Protein AF-N4UZR3-F1 (afdb_monomer_lite)

Radius of gyration: 27.86 Å; chains: 1; bounding box: 67×72×95 Å

pLDDT: mean 76.7, std 19.5, range [21.36, 98.19]

Sequence (743 aa):
MNNQASSLSACIELWKLTASEALRKIRADEMSVQEYAESLLERIKARDEDVKAWAYLDEKRVIQEARLLDEIPKKNRGPLHGLPIAVKDVIYTKDTKMGTYYCIDMPTQFNSPLYDGHFPETDAASVRILRHAGALIFGKTTTTEFAAIHVGPKTRNPHDLLRTPGGSSSGSGAAVADFQVPMALGTQTGGSLIRPASFNGIHGFKPTWNSVSREGQKIYALMYDTLGWYGRCVGDLVLLADIFGLQDDKDEEHAFQGIVGARFAICKTSIWPMAGPGTQDALARAADLLRSHGAEVHELELPSAFDDVPEWYRIGLHTEGRTSFLPEYRVGKDQIGQVLIEHVENSDNFTRKTQLMASDSLAAMRPVFDCIASQYAAIITPSVPDEAPVGLESTGSHVFCAMWSAKQGLHVPVLNVPGFRGDHGMPIGLSLVAPRYRDRHLLEVGKTVGQIFEAEGGWETKIELGKTTTTEFAAIHVGPKTRNPHDLLRTPGGSSSGSGAAVADFQVPMALGTQTGGSLIRPASFNGIHGFKPTWNSVSREGQKIYALMYDTLGWYGRCVGDLVLLADIFGLQDDKDEEHAFQGIVGARFAICKTSIWPMAGPGTQDALARAADLLRSHGAEVHELELPSAFDDVPEWYRIGLHTEGRTSFLPEYRVGKDQIGQVLIEHVENSDNFTRKTQLMASDSLAAMRPVFDCIASQYAAIITPSVPDEAPNEENLCIVVRNSFLLGPVLDAFVHPEV

InterPro domains:
  IPR000120 Amidase [PTHR11895] (17-449)
  IPR023631 Amidase signature domain [PF01425] (37-443)
  IPR023631 Amidase signature domain [PF01425] (465-718)
  IPR036928 Amidase signature (AS) superfamily [G3DSA:3.90.1300.10] (16-454)
  IPR036928 Amidase signature (AS) superfamily [G3DSA:3.90.1300.10] (462-729)
  IPR036928 Amidase signature (AS) superfamily [SSF75304] (12-452)
  IPR036928 Amidase signature (AS) superfamily [SSF75304] (464-719)

Structure (mmCIF, N/CA/C/O backbone):
data_AF-N4UZR3-F1
#
_entry.id   AF-N4UZR3-F1
#
loop_
_atom_site.group_PDB
_atom_site.id
_atom_site.type_symbol
_atom_site.label_atom_id
_atom_site.label_alt_id
_atom_site.label_comp_id
_atom_site.label_asym_id
_atom_site.label_entity_id
_atom_site.label_seq_id
_atom_site.pdbx_PDB_ins_code
_atom_site.Cartn_x
_atom_site.Cartn_y
_atom_site.Cartn_z
_atom_site.occupancy
_atom_site.B_iso_or_equiv
_atom_site.auth_seq_id
_atom_site.auth_comp_id
_atom_site.auth_asym_id
_atom_site.auth_atom_id
_atom_site.pdbx_PDB_model_num
ATOM 1 N N . MET A 1 1 ? -26.321 -3.533 49.863 1.00 34.00 1 MET A N 1
ATOM 2 C CA . MET A 1 1 ? -25.234 -3.240 48.905 1.00 34.00 1 MET A CA 1
ATOM 3 C C . MET A 1 1 ? -24.952 -4.524 48.137 1.00 34.00 1 MET A C 1
ATOM 5 O O . MET A 1 1 ? -24.324 -5.390 48.718 1.00 34.00 1 MET A O 1
ATOM 9 N N . ASN A 1 2 ? -25.510 -4.718 46.932 1.00 30.94 2 ASN A N 1
ATOM 10 C CA . ASN A 1 2 ? -25.211 -5.916 46.117 1.00 30.94 2 ASN A CA 1
ATOM 11 C C . ASN A 1 2 ? -25.508 -5.769 44.600 1.00 30.94 2 ASN A C 1
ATOM 13 O O . ASN A 1 2 ? -25.584 -6.768 43.898 1.00 30.94 2 ASN A O 1
ATOM 17 N N . ASN A 1 3 ? -25.647 -4.537 44.081 1.00 30.33 3 ASN A N 1
ATOM 18 C CA . ASN A 1 3 ? -25.991 -4.261 42.669 1.00 30.33 3 ASN A CA 1
ATOM 19 C C . ASN A 1 3 ? -24.819 -3.715 41.819 1.00 30.33 3 ASN A C 1
ATOM 21 O O . ASN A 1 3 ? -25.045 -3.200 40.732 1.00 30.33 3 ASN A O 1
ATOM 25 N N . GLN A 1 4 ? -23.574 -3.804 42.303 1.00 32.97 4 GLN A N 1
ATOM 26 C CA . GLN A 1 4 ? -22.370 -3.363 41.567 1.00 32.97 4 GLN A CA 1
ATOM 27 C C . GLN A 1 4 ? -21.459 -4.523 41.119 1.00 32.97 4 GLN A C 1
ATOM 29 O O . GLN A 1 4 ? -20.458 -4.291 40.453 1.00 32.97 4 GLN A O 1
ATOM 34 N N . ALA A 1 5 ? -21.799 -5.772 41.457 1.00 30.03 5 ALA A N 1
ATOM 35 C CA . ALA A 1 5 ? -21.025 -6.945 41.044 1.00 30.03 5 ALA A CA 1
ATOM 36 C C . ALA A 1 5 ? -21.408 -7.462 39.640 1.00 30.03 5 ALA A C 1
ATOM 38 O O . ALA A 1 5 ? -20.572 -8.041 38.957 1.00 30.03 5 ALA A O 1
ATOM 39 N N . SER A 1 6 ? -22.650 -7.241 39.189 1.00 32.94 6 SER A N 1
ATOM 40 C CA . SER A 1 6 ? -23.170 -7.793 37.926 1.00 32.94 6 SER A CA 1
ATOM 41 C C . SER A 1 6 ? -22.879 -6.949 36.680 1.00 32.94 6 SER A C 1
ATOM 43 O O . SER A 1 6 ? -23.126 -7.413 35.572 1.00 32.94 6 SER A O 1
ATOM 45 N N . SER A 1 7 ? -22.373 -5.720 36.832 1.00 33.78 7 SER A N 1
ATOM 46 C CA . SER A 1 7 ? -21.916 -4.891 35.707 1.00 33.78 7 SER A CA 1
ATOM 47 C C . SER A 1 7 ? -20.489 -5.236 35.273 1.00 33.78 7 SER A C 1
ATOM 49 O O . SER A 1 7 ? -20.169 -5.125 34.099 1.00 33.78 7 SER A O 1
ATOM 51 N N . LEU A 1 8 ? -19.641 -5.721 36.186 1.00 35.44 8 LEU A N 1
ATOM 52 C CA . LEU A 1 8 ? -18.268 -6.138 35.865 1.00 35.44 8 LEU A CA 1
ATOM 53 C C . LEU A 1 8 ? -18.219 -7.445 35.057 1.00 35.44 8 LEU A C 1
ATOM 55 O O . LEU A 1 8 ? -17.337 -7.618 34.226 1.00 35.44 8 LEU A O 1
ATOM 59 N N . SER A 1 9 ? -19.209 -8.328 35.218 1.00 35.09 9 SER A N 1
ATOM 60 C CA . SER A 1 9 ? -19.426 -9.465 34.310 1.00 35.09 9 SER A CA 1
ATOM 61 C C . SER A 1 9 ? -20.105 -9.077 32.987 1.00 35.09 9 SER A C 1
ATOM 63 O O . SER A 1 9 ? -20.328 -9.948 32.152 1.00 35.09 9 SER A O 1
ATOM 65 N N . ALA A 1 10 ? -20.480 -7.803 32.807 1.00 39.50 10 ALA A N 1
ATOM 66 C CA . ALA A 1 10 ? -21.138 -7.292 31.604 1.00 39.50 10 ALA A CA 1
ATOM 67 C C . ALA A 1 10 ? -20.171 -6.598 30.620 1.00 39.50 10 ALA A C 1
ATOM 69 O O . ALA A 1 10 ? -20.597 -6.225 29.529 1.00 39.50 10 ALA A O 1
ATOM 70 N N . CYS A 1 11 ? -18.870 -6.515 30.941 1.00 41.41 11 CYS A N 1
ATOM 71 C CA . CYS A 1 11 ? -17.792 -6.231 29.982 1.00 41.41 11 CYS A CA 1
ATOM 72 C C . CYS A 1 11 ? -17.584 -7.437 29.037 1.00 41.41 11 CYS A C 1
ATOM 74 O O . CYS A 1 11 ? -16.545 -8.097 29.035 1.00 41.41 11 CYS A O 1
ATOM 76 N N . ILE A 1 12 ? -18.633 -7.785 28.286 1.00 48.03 12 ILE A N 1
ATOM 77 C CA . ILE A 1 12 ? -18.758 -9.024 27.511 1.00 48.03 12 ILE A CA 1
ATOM 78 C C . ILE A 1 12 ? -17.950 -8.900 26.225 1.00 48.03 12 ILE A C 1
ATOM 80 O O . ILE A 1 12 ? -18.470 -8.473 25.200 1.00 48.03 12 ILE A O 1
ATOM 84 N N . GLU A 1 13 ? -16.673 -9.277 26.310 1.00 72.94 13 GLU A N 1
ATOM 85 C CA . GLU A 1 13 ? -15.807 -9.652 25.183 1.00 72.94 13 GLU A CA 1
ATOM 86 C C . GLU A 1 13 ? -15.875 -8.716 23.960 1.00 72.94 13 GLU A C 1
ATOM 88 O O . GLU A 1 13 ? -15.730 -9.173 22.827 1.00 72.94 13 GLU A O 1
ATOM 93 N N . LEU A 1 14 ? -16.097 -7.408 24.163 1.00 86.94 14 LEU A N 1
ATOM 94 C CA . LEU A 1 14 ? -16.397 -6.470 23.073 1.00 86.94 14 LEU A CA 1
ATOM 95 C C . LEU A 1 14 ? -15.259 -6.445 22.050 1.00 86.94 14 LEU A C 1
ATOM 97 O O . LEU A 1 14 ? -15.516 -6.374 20.852 1.00 86.94 14 LEU A O 1
ATOM 101 N N . TRP A 1 15 ? -14.018 -6.631 22.511 1.00 86.94 15 TRP A N 1
ATOM 102 C CA . TRP A 1 15 ? -12.825 -6.848 21.690 1.00 86.94 15 TRP A CA 1
ATOM 103 C C . TRP A 1 15 ? -12.957 -7.936 20.607 1.00 86.94 15 TRP A C 1
ATOM 105 O O . TRP A 1 15 ? -12.180 -7.893 19.655 1.00 86.94 15 TRP A O 1
ATOM 115 N N . LYS A 1 16 ? -13.918 -8.873 20.681 1.00 86.00 16 LYS A N 1
ATOM 116 C CA . LYS A 1 16 ? -14.224 -9.857 19.621 1.00 86.00 16 LYS A CA 1
ATOM 117 C C . LYS A 1 16 ? -14.969 -9.272 18.419 1.00 86.00 16 LYS A C 1
ATOM 119 O O . LYS A 1 16 ? -14.728 -9.733 17.305 1.00 86.00 16 LYS A O 1
ATOM 124 N N . LEU A 1 17 ? -15.819 -8.263 18.629 1.00 85.19 17 LEU A N 1
ATOM 125 C CA . LEU A 1 17 ? -16.673 -7.663 17.595 1.00 85.19 17 LEU A CA 1
ATOM 126 C C . LEU A 1 17 ? -15.858 -7.224 16.373 1.00 85.19 17 LEU A C 1
ATOM 128 O O . LEU A 1 17 ? -14.787 -6.625 16.517 1.00 85.19 17 LEU A O 1
ATOM 132 N N . THR A 1 18 ? -16.380 -7.486 15.177 1.00 83.25 18 THR A N 1
ATOM 133 C CA . THR A 1 18 ? -15.814 -6.962 13.924 1.00 83.25 18 THR A CA 1
ATOM 134 C C . THR A 1 18 ? -15.887 -5.440 13.865 1.00 83.25 18 THR A C 1
ATOM 136 O O . THR A 1 18 ? -16.665 -4.806 14.587 1.00 83.25 18 THR A O 1
ATOM 139 N N . ALA A 1 19 ? -15.115 -4.834 12.961 1.00 85.69 19 ALA A N 1
ATOM 140 C CA . ALA A 1 19 ? -15.178 -3.391 12.731 1.00 85.69 19 ALA A CA 1
ATOM 141 C C . ALA A 1 19 ? -16.601 -2.955 12.337 1.00 85.69 19 ALA A C 1
ATOM 143 O O . ALA A 1 19 ? -17.125 -1.955 12.828 1.00 85.69 19 ALA A O 1
ATOM 144 N N . SER A 1 20 ? -17.247 -3.768 11.501 1.00 82.25 20 SER A N 1
ATOM 145 C CA . SER A 1 20 ? -18.612 -3.600 11.006 1.00 82.25 20 SER A CA 1
ATOM 146 C C . SER A 1 20 ? -19.656 -3.631 12.127 1.00 82.25 20 SER A C 1
ATOM 148 O O . SER A 1 20 ? -20.549 -2.781 12.173 1.00 82.25 20 SER A O 1
ATOM 150 N N . GLU A 1 21 ? -19.553 -4.577 13.062 1.00 85.75 21 GLU A N 1
ATOM 151 C CA . GLU A 1 21 ? -20.470 -4.682 14.203 1.00 85.75 21 GLU A CA 1
ATOM 152 C C . GLU A 1 21 ? -20.234 -3.605 15.257 1.00 85.75 21 GLU A C 1
ATOM 154 O O . GLU A 1 21 ? -21.199 -3.026 15.760 1.00 85.75 21 GLU A O 1
ATOM 159 N N . ALA A 1 22 ? -18.973 -3.313 15.580 1.00 88.06 22 ALA A N 1
ATOM 160 C CA . ALA A 1 22 ? -18.622 -2.272 16.534 1.00 88.06 22 ALA A CA 1
ATOM 161 C C . ALA A 1 22 ? -19.102 -0.900 16.044 1.00 88.06 22 ALA A C 1
ATOM 163 O O . ALA A 1 22 ? -19.796 -0.192 16.773 1.00 88.06 22 ALA A O 1
ATOM 164 N N . LEU A 1 23 ? -18.846 -0.568 14.774 1.00 87.69 23 LEU A N 1
ATOM 165 C CA . LEU A 1 23 ? -19.337 0.655 14.140 1.00 87.69 23 LEU A CA 1
ATOM 166 C C . LEU A 1 23 ? -20.873 0.706 14.091 1.00 87.69 23 LEU A C 1
ATOM 168 O O . LEU A 1 23 ? -21.456 1.766 14.325 1.00 87.69 23 LEU A O 1
ATOM 172 N N . ARG A 1 24 ? -21.556 -0.424 13.845 1.00 86.88 24 ARG A N 1
ATOM 173 C CA . ARG A 1 24 ? -23.026 -0.511 13.938 1.00 86.88 24 ARG A CA 1
ATOM 174 C C . ARG A 1 24 ? -23.514 -0.179 15.351 1.00 86.88 24 ARG A C 1
ATOM 176 O O . ARG A 1 24 ? -24.435 0.624 15.489 1.00 86.88 24 ARG A O 1
ATOM 183 N N . LYS A 1 25 ? -22.899 -0.765 16.383 1.00 90.88 25 LYS A N 1
ATOM 184 C CA . LYS A 1 25 ? -23.261 -0.545 17.791 1.00 90.88 25 LYS A CA 1
ATOM 185 C C . LYS A 1 25 ? -23.005 0.895 18.245 1.00 90.88 25 LYS A C 1
ATOM 187 O O . LYS A 1 25 ? -23.902 1.502 18.824 1.00 90.88 25 LYS A O 1
ATOM 192 N N . ILE A 1 26 ? -21.855 1.474 17.893 1.00 90.00 26 ILE A N 1
ATOM 193 C CA . ILE A 1 26 ? -21.503 2.875 18.193 1.00 90.00 26 ILE A CA 1
ATOM 194 C C . ILE A 1 26 ? -22.472 3.854 17.507 1.00 90.00 26 ILE A C 1
ATOM 196 O O . ILE A 1 26 ? -22.956 4.799 18.127 1.00 90.00 26 ILE A O 1
ATOM 200 N N . ARG A 1 27 ? -22.845 3.616 16.241 1.00 87.88 27 ARG A N 1
ATOM 201 C CA . ARG A 1 27 ? -23.856 4.437 15.539 1.00 87.88 27 ARG A CA 1
ATOM 202 C C . ARG A 1 27 ? -25.248 4.358 16.190 1.00 87.88 27 ARG A C 1
ATOM 204 O O . ARG A 1 27 ? -26.002 5.335 16.145 1.00 87.88 27 ARG A O 1
ATOM 211 N N . ALA A 1 28 ? -25.587 3.219 16.791 1.00 88.19 28 ALA A N 1
ATOM 212 C CA . ALA A 1 28 ? -26.857 2.997 17.478 1.00 88.19 28 ALA A CA 1
ATOM 213 C C . ALA A 1 28 ? -26.911 3.571 18.913 1.00 88.19 28 ALA A C 1
ATOM 215 O O . ALA A 1 28 ? -28.005 3.692 19.455 1.00 88.19 28 ALA A O 1
ATOM 216 N N . ASP A 1 29 ? -25.775 3.972 19.499 1.00 90.00 29 ASP A N 1
ATOM 217 C CA . ASP A 1 29 ? -25.558 4.112 20.956 1.00 90.00 29 ASP A CA 1
ATOM 218 C C . ASP A 1 29 ? -25.853 2.809 21.747 1.00 90.00 29 ASP A C 1
ATOM 220 O O . ASP A 1 29 ? -26.250 2.848 22.908 1.00 90.00 29 ASP A O 1
ATOM 224 N N . GLU A 1 30 ? -25.649 1.633 21.136 1.00 91.31 30 GLU A N 1
ATOM 225 C CA . GLU A 1 30 ? -25.641 0.338 21.852 1.00 91.31 30 GLU A CA 1
ATOM 226 C C . GLU A 1 30 ? -24.338 0.115 22.653 1.00 91.31 30 GLU A C 1
ATOM 228 O O . GLU A 1 30 ? -24.235 -0.865 23.389 1.00 91.31 30 GLU A O 1
ATOM 233 N N . MET A 1 31 ? -23.320 0.951 22.420 1.00 93.31 31 MET A N 1
ATOM 234 C CA . MET A 1 31 ? -21.957 0.863 22.953 1.00 93.31 31 MET A CA 1
ATOM 235 C C . MET A 1 31 ? -21.263 2.215 22.730 1.00 93.31 31 MET A C 1
ATOM 237 O O . MET A 1 31 ? -21.382 2.772 21.636 1.00 93.31 31 MET A O 1
ATOM 241 N N . SER A 1 32 ? -20.545 2.738 23.721 1.00 94.25 32 SER A N 1
ATOM 242 C CA . SER A 1 32 ? -19.712 3.942 23.575 1.00 94.25 32 SER A CA 1
ATOM 243 C C . SER A 1 32 ? -18.359 3.644 22.918 1.00 94.25 32 SER A C 1
ATOM 245 O O . SER A 1 32 ? -17.903 2.496 22.857 1.00 94.25 32 SER A O 1
ATOM 247 N N . VAL A 1 33 ? -17.691 4.688 22.428 1.00 95.19 33 VAL A N 1
ATOM 248 C CA . VAL A 1 33 ? -16.318 4.597 21.914 1.00 95.19 33 VAL A CA 1
ATOM 249 C C . VAL A 1 33 ? -15.354 4.251 23.052 1.00 95.19 33 VAL A C 1
ATOM 251 O O . VAL A 1 33 ? -14.471 3.411 22.864 1.00 95.19 33 VAL A O 1
ATOM 254 N N . GLN A 1 34 ? -15.549 4.829 24.243 1.00 95.88 34 GLN A N 1
ATOM 255 C CA . GLN A 1 34 ? -14.765 4.506 25.436 1.00 95.88 34 GLN A CA 1
ATOM 256 C C . GLN A 1 34 ? -14.872 3.022 25.816 1.00 95.88 34 GLN A C 1
ATOM 258 O O . GLN A 1 34 ? -13.835 2.380 25.948 1.00 95.88 34 GLN A O 1
ATOM 263 N N . GLU A 1 35 ? -16.076 2.453 25.955 1.00 95.50 35 GLU A N 1
ATOM 264 C CA . GLU A 1 35 ? -16.254 1.047 26.374 1.00 95.50 35 GLU A CA 1
ATOM 265 C C . GLU A 1 35 ? -15.561 0.062 25.416 1.00 95.50 35 GLU A C 1
ATOM 267 O O . GLU A 1 35 ? -14.943 -0.914 25.852 1.00 95.50 35 GLU A O 1
ATOM 272 N N . TYR A 1 36 ? -15.611 0.325 24.106 1.00 96.19 36 TYR A N 1
ATOM 273 C CA . TYR A 1 36 ? -14.932 -0.521 23.123 1.00 96.19 36 TYR A CA 1
ATOM 274 C C . TYR A 1 36 ? -13.408 -0.359 23.171 1.00 96.19 36 TYR A C 1
ATOM 276 O O . TYR A 1 36 ? -12.681 -1.355 23.125 1.00 96.19 36 TYR A O 1
ATOM 284 N N . ALA A 1 37 ? -12.913 0.874 23.317 1.00 95.94 37 ALA A N 1
ATOM 285 C CA . ALA A 1 37 ? -11.487 1.147 23.462 1.00 95.94 37 ALA A CA 1
ATOM 286 C C . ALA A 1 37 ? -10.908 0.532 24.750 1.00 95.94 37 ALA A C 1
ATOM 288 O O . ALA A 1 37 ? -9.837 -0.071 24.703 1.00 95.94 37 ALA A O 1
ATOM 289 N N . GLU A 1 38 ? -11.626 0.609 25.876 1.00 96.75 38 GLU A N 1
ATOM 290 C CA . GLU A 1 38 ? -11.242 -0.032 27.142 1.00 96.75 38 GLU A CA 1
ATOM 291 C C . GLU A 1 38 ? -11.149 -1.556 26.978 1.00 96.75 38 GLU A C 1
ATOM 293 O O . GLU A 1 38 ? -10.123 -2.140 27.329 1.00 96.75 38 GLU A O 1
ATOM 298 N N . SER A 1 39 ? -12.135 -2.192 26.334 1.00 94.44 39 SER A N 1
ATOM 299 C CA . SER A 1 39 ? -12.127 -3.643 26.088 1.00 94.44 39 SER A CA 1
ATOM 300 C C . SER A 1 39 ? -10.973 -4.108 25.179 1.00 94.44 39 SER A C 1
ATOM 302 O O . SER A 1 39 ? -10.396 -5.176 25.399 1.00 94.44 39 SER A O 1
ATOM 304 N N . LEU A 1 40 ? -10.583 -3.307 24.180 1.00 95.44 40 LEU A N 1
ATOM 305 C CA . LEU A 1 40 ? -9.411 -3.586 23.337 1.00 95.44 40 LEU A CA 1
ATOM 306 C C . LEU A 1 40 ? -8.089 -3.395 24.102 1.00 95.44 40 LEU A C 1
ATOM 308 O O . LEU A 1 40 ? -7.179 -4.213 23.961 1.00 95.44 40 LEU A O 1
ATOM 312 N N . LEU A 1 41 ? -7.983 -2.376 24.962 1.00 96.06 41 LEU A N 1
ATOM 313 C CA . LEU A 1 41 ? -6.810 -2.187 25.826 1.00 96.06 41 LEU A CA 1
ATOM 314 C C . LEU A 1 41 ? -6.669 -3.308 26.870 1.00 96.06 41 LEU A C 1
ATOM 316 O O . LEU A 1 41 ? -5.549 -3.732 27.152 1.00 96.06 41 LEU A O 1
ATOM 320 N N . GLU A 1 42 ? -7.768 -3.837 27.413 1.00 92.44 42 GLU A N 1
ATOM 321 C CA . GLU A 1 42 ? -7.751 -5.048 28.249 1.00 92.44 42 GLU A CA 1
ATOM 322 C C . GLU A 1 42 ? -7.232 -6.266 27.473 1.00 92.44 42 GLU A C 1
ATOM 324 O O . GLU A 1 42 ? -6.374 -6.999 27.974 1.00 92.44 42 GLU A O 1
ATOM 329 N N . ARG A 1 43 ? -7.683 -6.454 26.223 1.00 91.31 43 ARG A N 1
ATOM 330 C CA . ARG A 1 43 ? -7.198 -7.531 25.348 1.00 91.31 43 ARG A CA 1
ATOM 331 C C . ARG A 1 43 ? -5.697 -7.414 25.065 1.00 91.31 43 ARG A C 1
ATOM 333 O O . ARG A 1 43 ? -5.008 -8.429 25.103 1.00 91.31 43 ARG A O 1
ATOM 340 N N . ILE A 1 44 ? -5.191 -6.200 24.838 1.00 93.56 44 ILE A N 1
ATOM 341 C CA . ILE A 1 44 ? -3.759 -5.916 24.641 1.00 93.56 44 ILE A CA 1
ATOM 342 C C . ILE A 1 44 ? -2.955 -6.221 25.908 1.00 93.56 44 ILE A C 1
ATOM 344 O O . ILE A 1 44 ? -1.973 -6.956 25.836 1.00 93.56 44 ILE A O 1
ATOM 348 N N . LYS A 1 45 ? -3.390 -5.743 27.081 1.00 92.44 45 LYS A N 1
ATOM 349 C CA . LYS A 1 45 ? -2.728 -6.018 28.374 1.00 92.44 45 LYS A CA 1
ATOM 350 C C . LYS A 1 45 ? -2.591 -7.507 28.669 1.00 92.44 45 LYS A C 1
ATOM 352 O O . LYS A 1 45 ? -1.586 -7.932 29.223 1.00 92.44 45 LYS A O 1
ATOM 357 N N . ALA A 1 46 ? -3.589 -8.298 28.283 1.00 86.50 46 ALA A N 1
ATOM 358 C CA . ALA A 1 46 ? -3.596 -9.740 28.487 1.00 86.50 46 ALA A CA 1
ATOM 359 C C . ALA A 1 46 ? -2.730 -10.532 27.484 1.00 86.50 46 ALA A C 1
ATOM 361 O O . ALA A 1 46 ? -2.680 -11.759 27.593 1.00 86.50 46 ALA A O 1
ATOM 362 N N . ARG A 1 47 ? -2.122 -9.887 26.471 1.00 90.62 47 ARG A N 1
ATOM 363 C CA . ARG A 1 47 ? -1.526 -10.595 25.322 1.00 90.62 47 ARG A CA 1
ATOM 364 C C . ARG A 1 47 ? -0.276 -10.001 24.694 1.00 90.62 47 ARG A C 1
ATOM 366 O O . ARG A 1 47 ? 0.527 -10.768 24.170 1.00 90.62 47 ARG A O 1
ATOM 373 N N . ASP A 1 48 ? -0.076 -8.688 24.683 1.00 91.69 48 ASP A N 1
ATOM 374 C CA . ASP A 1 48 ? 1.008 -8.128 23.868 1.00 91.69 48 ASP A CA 1
ATOM 375 C C . ASP A 1 48 ? 2.402 -8.297 24.491 1.00 91.69 48 ASP A C 1
ATOM 377 O O . ASP A 1 48 ? 3.414 -8.215 23.796 1.00 91.69 48 ASP A O 1
ATOM 381 N N . GLU A 1 49 ? 2.479 -8.683 25.768 1.00 87.50 49 GLU A N 1
ATOM 382 C CA . GLU A 1 49 ? 3.718 -9.229 26.328 1.00 87.50 49 GLU A CA 1
ATOM 383 C C . GLU A 1 49 ? 4.165 -10.518 25.609 1.00 87.50 49 GLU A C 1
ATOM 385 O O . GLU A 1 49 ? 5.371 -10.727 25.456 1.00 87.50 49 GLU A O 1
ATOM 390 N N . ASP A 1 50 ? 3.237 -11.321 25.079 1.00 84.88 50 ASP A N 1
ATOM 391 C CA . ASP A 1 50 ? 3.540 -12.463 24.211 1.00 84.88 50 ASP A CA 1
ATOM 392 C C . ASP A 1 50 ? 3.738 -12.040 22.750 1.00 84.88 50 ASP A C 1
ATOM 394 O O . ASP A 1 50 ? 4.738 -12.414 22.132 1.00 84.88 50 ASP A O 1
ATOM 398 N N . VAL A 1 51 ? 2.765 -11.301 22.198 1.00 88.75 51 VAL A N 1
ATOM 399 C CA . VAL A 1 51 ? 2.593 -11.081 20.747 1.00 88.75 51 VAL A CA 1
ATOM 400 C C . VAL A 1 51 ? 3.469 -9.947 20.209 1.00 88.75 51 VAL A C 1
ATOM 402 O O . VAL A 1 51 ? 4.014 -10.083 19.114 1.00 88.75 51 VAL A O 1
ATOM 405 N N . LYS A 1 52 ? 3.674 -8.871 20.979 1.00 93.38 52 LYS A N 1
ATOM 406 C CA . LYS A 1 52 ? 4.539 -7.715 20.669 1.00 93.38 52 LYS A CA 1
ATOM 407 C C . LYS A 1 52 ? 4.208 -7.033 19.339 1.00 93.38 52 LYS A C 1
ATOM 409 O O . LYS A 1 52 ? 5.091 -6.823 18.503 1.00 93.38 52 LYS A O 1
ATOM 414 N N . ALA A 1 53 ? 2.934 -6.733 19.111 1.00 93.44 53 ALA A N 1
ATOM 415 C CA . ALA A 1 53 ? 2.405 -6.164 17.876 1.00 93.44 53 ALA A CA 1
ATOM 416 C C . ALA A 1 53 ? 2.572 -4.638 17.768 1.00 93.44 53 ALA A C 1
ATOM 418 O O . ALA A 1 53 ? 2.601 -4.107 16.653 1.00 93.44 53 ALA A O 1
ATOM 419 N N . TRP A 1 54 ? 2.703 -3.923 18.889 1.00 97.06 54 TRP A N 1
ATOM 420 C CA . TRP A 1 54 ? 2.777 -2.458 18.902 1.00 97.06 54 TRP A CA 1
ATOM 421 C C . TRP A 1 54 ? 4.223 -1.950 18.961 1.00 97.06 54 TRP A C 1
ATOM 423 O O . TRP A 1 54 ? 5.034 -2.406 19.762 1.00 97.06 54 TRP A O 1
ATOM 433 N N . ALA A 1 55 ? 4.532 -0.975 18.106 1.00 94.94 55 ALA A N 1
ATOM 434 C CA . ALA A 1 55 ? 5.739 -0.153 18.186 1.00 94.94 55 ALA A CA 1
ATOM 435 C C . ALA A 1 55 ? 5.521 1.057 19.113 1.00 94.94 55 ALA A C 1
ATOM 437 O O . ALA A 1 55 ? 6.423 1.445 19.849 1.00 94.94 55 ALA A O 1
ATOM 438 N N . TYR A 1 56 ? 4.305 1.617 19.116 1.00 94.75 56 TYR A N 1
ATOM 439 C CA . TYR A 1 56 ? 3.892 2.680 20.031 1.00 94.75 56 TYR A CA 1
ATOM 440 C C . TYR A 1 56 ? 2.403 2.555 20.371 1.00 94.75 56 TYR A C 1
ATOM 442 O O . TYR A 1 56 ? 1.558 2.452 19.475 1.00 94.75 56 TYR A O 1
ATOM 450 N N . LEU A 1 57 ? 2.080 2.636 21.662 1.00 94.12 57 LEU A N 1
ATOM 451 C CA . LEU A 1 57 ? 0.718 2.683 22.187 1.00 94.12 57 LEU A CA 1
ATOM 452 C C . LEU A 1 57 ? 0.696 3.540 23.464 1.00 94.12 57 LEU A C 1
ATOM 454 O O . LEU A 1 57 ? 1.459 3.279 24.390 1.00 94.12 57 LEU A O 1
ATOM 458 N N . ASP A 1 58 ? -0.201 4.526 23.525 1.00 92.25 58 ASP A N 1
ATOM 459 C CA . ASP A 1 58 ? -0.516 5.272 24.751 1.00 92.25 58 ASP A CA 1
ATOM 460 C C . ASP A 1 58 ? -1.992 5.043 25.102 1.00 92.25 58 ASP A C 1
ATOM 462 O O . ASP A 1 58 ? -2.900 5.520 24.417 1.00 92.25 58 ASP A O 1
ATOM 466 N N . GLU A 1 59 ? -2.225 4.301 26.185 1.00 93.44 59 GLU A N 1
ATOM 467 C CA . GLU A 1 59 ? -3.558 3.998 26.708 1.00 93.44 59 GLU A CA 1
ATOM 468 C C . GLU A 1 59 ? -4.347 5.249 27.112 1.00 93.44 59 GLU A C 1
ATOM 470 O O . GLU A 1 59 ? -5.556 5.328 26.898 1.00 93.44 59 GLU A O 1
ATOM 475 N N . LYS A 1 60 ? -3.676 6.235 27.720 1.00 90.12 60 LYS A N 1
ATOM 476 C CA . LYS A 1 60 ? -4.313 7.450 28.238 1.00 90.12 60 LYS A CA 1
ATOM 477 C C . LYS A 1 60 ? -4.781 8.311 27.079 1.00 90.12 60 LYS A C 1
ATOM 479 O O . LYS A 1 60 ? -5.912 8.788 27.113 1.00 90.12 60 LYS A O 1
ATOM 484 N N . ARG A 1 61 ? -3.948 8.439 26.042 1.00 90.56 61 ARG A N 1
ATOM 485 C CA . ARG A 1 61 ? -4.314 9.071 24.770 1.00 90.56 61 ARG A CA 1
ATOM 486 C C . ARG A 1 61 ? -5.519 8.376 24.140 1.00 90.56 61 ARG A C 1
ATOM 488 O O . ARG A 1 61 ? -6.491 9.051 23.826 1.00 90.56 61 ARG A O 1
ATOM 495 N N . VAL A 1 62 ? -5.488 7.047 24.002 1.00 92.38 62 VAL A N 1
ATOM 496 C CA . VAL A 1 62 ? -6.589 6.265 23.408 1.00 92.38 62 VAL A CA 1
ATOM 497 C C . VAL A 1 62 ? -7.911 6.500 24.147 1.00 92.38 62 VAL A C 1
ATOM 499 O O . VAL A 1 62 ? -8.920 6.780 23.506 1.00 92.38 62 VAL A O 1
ATOM 502 N N . ILE A 1 63 ? -7.914 6.463 25.484 1.00 93.62 63 ILE A N 1
ATOM 503 C CA . ILE A 1 63 ? -9.126 6.708 26.285 1.00 93.62 63 ILE A CA 1
ATOM 504 C C . ILE A 1 63 ? -9.553 8.185 26.284 1.00 93.62 63 ILE A C 1
ATOM 506 O O . ILE A 1 63 ? -10.749 8.477 26.331 1.00 93.62 63 ILE A O 1
ATOM 510 N N . GLN A 1 64 ? -8.614 9.127 26.192 1.00 90.94 64 GLN A N 1
ATOM 511 C CA . GLN A 1 64 ? -8.925 10.550 26.048 1.00 90.94 64 GLN A CA 1
ATOM 512 C C . GLN A 1 64 ? -9.560 10.854 24.682 1.00 90.94 64 GLN A C 1
ATOM 514 O O . GLN A 1 64 ? -10.595 11.515 24.636 1.00 90.94 64 GLN A O 1
ATOM 519 N N . GLU A 1 65 ? -8.996 10.344 23.586 1.00 88.69 65 GLU A N 1
ATOM 520 C CA . GLU A 1 65 ? -9.569 10.477 22.240 1.00 88.69 65 GLU A CA 1
ATOM 521 C C . GLU A 1 65 ? -10.934 9.779 22.142 1.00 88.69 65 GLU A C 1
ATOM 523 O O . GLU A 1 65 ? -11.870 10.362 21.600 1.00 88.69 65 GLU A O 1
ATOM 528 N N . ALA A 1 66 ? -11.098 8.591 22.735 1.00 92.69 66 ALA A N 1
ATOM 529 C CA . ALA A 1 66 ? -12.380 7.887 22.780 1.00 92.69 66 ALA A CA 1
ATOM 530 C C . ALA A 1 66 ? -13.486 8.709 23.472 1.00 92.69 66 ALA A C 1
ATOM 532 O O . ALA A 1 66 ? -14.559 8.892 22.902 1.00 92.69 66 ALA A O 1
ATOM 533 N N . ARG A 1 67 ? -13.205 9.292 24.647 1.00 92.69 67 ARG A N 1
ATOM 534 C CA . ARG A 1 67 ? -14.151 10.175 25.361 1.00 92.69 67 ARG A CA 1
ATOM 535 C C . ARG A 1 67 ? -14.528 11.415 24.555 1.00 92.69 67 ARG A C 1
ATOM 537 O O . ARG A 1 67 ? -15.701 11.774 24.494 1.00 92.69 67 ARG A O 1
ATOM 544 N N . LEU A 1 68 ? -13.547 12.047 23.911 1.00 89.81 68 LEU A N 1
ATOM 545 C CA . LEU A 1 68 ? -13.782 13.212 23.054 1.00 89.81 68 LEU A CA 1
ATOM 546 C C . LEU A 1 68 ? -14.613 12.862 21.810 1.00 89.81 68 LEU A C 1
ATOM 548 O O . LEU A 1 68 ? -15.347 13.716 21.321 1.00 89.81 68 LEU A O 1
ATOM 552 N N . LEU A 1 69 ? -14.533 11.623 21.314 1.00 91.00 69 LEU A N 1
ATOM 553 C CA . LEU A 1 69 ? -15.405 11.119 20.252 1.00 91.00 69 LEU A CA 1
ATOM 554 C C . LEU A 1 69 ? -16.837 10.891 20.768 1.00 91.00 69 LEU A C 1
ATOM 556 O O . LEU A 1 69 ? -17.778 11.363 20.131 1.00 91.00 69 LEU A O 1
ATOM 560 N N . ASP A 1 70 ? -17.025 10.271 21.936 1.00 93.50 70 ASP A N 1
ATOM 561 C CA . ASP A 1 70 ? -18.360 10.077 22.527 1.00 93.50 70 ASP A CA 1
ATOM 562 C C . ASP A 1 70 ? -19.127 11.403 22.726 1.00 93.50 70 ASP A C 1
ATOM 564 O O . ASP A 1 70 ? -20.330 11.464 22.442 1.00 93.50 70 ASP A O 1
ATOM 568 N N . GLU A 1 71 ? -18.429 12.483 23.105 1.00 92.25 71 GLU A N 1
ATOM 569 C CA . GLU A 1 71 ? -18.975 13.848 23.215 1.00 92.25 71 GLU A CA 1
ATOM 570 C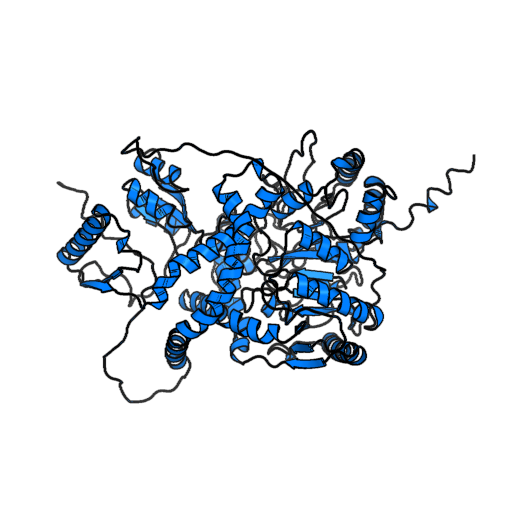 C . GLU A 1 71 ? -19.490 14.442 21.882 1.00 92.25 71 GLU A C 1
ATOM 572 O O . GLU A 1 71 ? -20.283 15.390 21.901 1.00 92.25 71 GLU A O 1
ATOM 577 N N . ILE A 1 72 ? -19.098 13.912 20.713 1.00 88.88 72 ILE A N 1
ATOM 578 C CA . ILE A 1 72 ? -19.513 14.450 19.406 1.00 88.88 72 ILE A CA 1
ATOM 579 C C . ILE A 1 72 ? -21.006 14.159 19.151 1.00 88.88 72 ILE A C 1
ATOM 581 O O . ILE A 1 72 ? -21.400 12.992 19.042 1.00 88.88 72 ILE A O 1
ATOM 585 N N . PRO A 1 73 ? -21.858 15.190 18.943 1.00 88.81 73 PRO A N 1
ATOM 586 C CA . PRO A 1 73 ? -23.277 14.993 18.649 1.00 88.81 73 PRO A CA 1
ATOM 587 C C . PRO A 1 73 ? -23.494 14.199 17.356 1.00 88.81 73 PRO A C 1
ATOM 589 O O . PRO A 1 73 ? -22.857 14.495 16.348 1.00 88.81 73 PRO A O 1
ATOM 592 N N . LYS A 1 74 ? -24.461 13.267 17.333 1.00 87.00 74 LYS A N 1
ATOM 593 C CA . LYS A 1 74 ? -24.711 12.340 16.201 1.00 87.00 74 LYS A CA 1
ATOM 594 C C . LYS A 1 74 ? -24.666 12.959 14.802 1.00 87.00 74 LYS A C 1
ATOM 596 O O . LYS A 1 74 ? -24.055 12.386 13.911 1.00 87.00 74 LYS A O 1
ATOM 601 N N . LYS A 1 75 ? -25.266 14.137 14.614 1.00 86.06 75 LYS A N 1
ATOM 602 C CA . LYS A 1 75 ? -25.282 14.869 13.330 1.00 86.06 75 LYS A CA 1
ATOM 603 C C . LYS A 1 75 ? -23.900 15.328 12.819 1.00 86.06 75 LYS A C 1
ATOM 605 O O . LYS A 1 75 ? -23.796 15.731 11.669 1.00 86.06 75 LYS A O 1
ATOM 610 N N . ASN A 1 76 ? -22.875 15.285 13.670 1.00 83.31 76 ASN A N 1
ATOM 611 C CA . ASN A 1 76 ? -21.484 15.627 13.374 1.00 83.31 76 ASN A CA 1
ATOM 612 C C . ASN A 1 76 ? -20.569 14.376 13.371 1.00 83.31 76 ASN A C 1
ATOM 614 O O . ASN A 1 76 ? -19.362 14.514 13.183 1.00 83.31 76 ASN A O 1
ATOM 618 N N . ARG A 1 77 ? -21.098 13.168 13.630 1.00 85.00 77 ARG A N 1
ATOM 619 C CA . ARG A 1 77 ? -20.310 11.925 13.665 1.00 85.00 77 ARG A CA 1
ATOM 620 C C . ARG A 1 77 ? -20.017 11.456 12.233 1.00 85.00 77 ARG A C 1
ATOM 622 O O . ARG A 1 77 ? -20.940 11.227 11.456 1.00 85.00 77 ARG A O 1
ATOM 629 N N . GLY A 1 78 ? -18.734 11.315 11.897 1.00 80.94 78 GLY A N 1
ATOM 630 C CA . GLY A 1 78 ? -18.283 10.833 10.588 1.00 80.94 78 GLY A CA 1
ATOM 631 C C . GLY A 1 78 ? -18.584 9.345 10.326 1.00 80.94 78 GLY A C 1
ATOM 632 O O . GLY A 1 78 ? -18.985 8.606 11.229 1.00 80.94 78 GLY A O 1
ATOM 633 N N . PRO A 1 79 ? -18.393 8.861 9.087 1.00 83.69 79 PRO A N 1
ATOM 634 C CA . PRO A 1 79 ? -18.755 7.497 8.703 1.00 83.69 79 PRO A CA 1
ATOM 635 C C . PRO A 1 79 ? -17.953 6.388 9.410 1.00 83.69 79 PRO A C 1
ATOM 637 O O . PRO A 1 79 ? -18.488 5.290 9.544 1.00 83.69 79 PRO A O 1
ATOM 640 N N . LEU A 1 80 ? -16.743 6.643 9.916 1.00 86.44 80 LEU A N 1
ATOM 641 C CA . LEU A 1 80 ? -15.966 5.713 10.755 1.00 86.44 80 LEU A CA 1
ATOM 642 C C . LEU A 1 80 ? -15.939 6.129 12.235 1.00 86.44 80 LEU A C 1
ATOM 644 O O . LEU A 1 80 ? -15.034 5.730 12.963 1.00 86.44 80 LEU A O 1
ATOM 648 N N . HIS A 1 81 ? -16.891 6.951 12.683 1.00 90.69 81 HIS A N 1
ATOM 649 C CA . HIS A 1 81 ? -16.866 7.534 14.021 1.00 90.69 81 HIS A CA 1
ATOM 650 C C . HIS A 1 81 ? -16.631 6.502 15.136 1.00 90.69 81 HIS A C 1
ATOM 652 O O . HIS A 1 81 ? -17.418 5.569 15.304 1.00 90.69 81 HIS A O 1
ATOM 658 N N . GLY A 1 82 ? -15.555 6.703 15.899 1.00 88.69 82 GLY A N 1
ATOM 659 C CA . GLY A 1 82 ? -15.167 5.854 17.021 1.00 88.69 82 GLY A CA 1
ATOM 660 C C . GLY A 1 82 ? -14.435 4.566 16.645 1.00 88.69 82 GLY A C 1
ATOM 661 O O . GLY A 1 82 ? -13.957 3.875 17.539 1.00 88.69 82 GLY A O 1
ATOM 662 N N . LEU A 1 83 ? -14.323 4.215 15.359 1.00 92.69 83 LEU A N 1
ATOM 663 C CA . LEU A 1 83 ? -13.775 2.922 14.954 1.00 92.69 83 LEU A CA 1
ATOM 664 C C . LEU A 1 83 ? -12.250 2.856 15.195 1.00 92.69 83 LEU A C 1
ATOM 666 O O . LEU A 1 83 ? -11.524 3.651 14.593 1.00 92.69 83 LEU A O 1
ATOM 670 N N . PRO A 1 84 ? -11.744 1.907 16.006 1.00 95.75 84 PRO A N 1
ATOM 671 C CA . PRO A 1 84 ? -10.315 1.735 16.263 1.00 95.75 84 PRO A CA 1
ATOM 672 C C . PRO A 1 84 ? -9.558 1.188 15.048 1.00 95.75 84 PRO A C 1
ATOM 674 O O . PRO A 1 84 ? -9.882 0.112 14.543 1.00 95.75 84 PRO A O 1
ATOM 677 N N . ILE A 1 85 ? -8.519 1.898 14.602 1.00 96.06 85 ILE A N 1
ATOM 678 C CA . ILE A 1 85 ? -7.654 1.476 13.490 1.00 96.06 85 ILE A CA 1
ATOM 679 C C . ILE A 1 85 ? -6.184 1.593 13.899 1.00 96.06 85 ILE A C 1
ATOM 681 O O . ILE A 1 85 ? -5.718 2.668 14.279 1.00 96.06 85 ILE A O 1
ATOM 685 N N . ALA A 1 86 ? -5.434 0.497 13.787 1.00 97.38 86 ALA A N 1
ATOM 686 C CA . ALA A 1 86 ? -3.982 0.502 13.957 1.00 97.38 86 ALA A CA 1
ATOM 687 C C . ALA A 1 86 ? -3.259 0.922 12.667 1.00 97.38 86 ALA A C 1
ATOM 689 O O . ALA A 1 86 ? -3.735 0.680 11.558 1.00 97.38 86 ALA A O 1
ATOM 690 N N . VAL A 1 87 ? -2.074 1.517 12.795 1.00 97.38 87 VAL A N 1
ATOM 691 C CA . VAL A 1 87 ? -1.295 2.024 11.654 1.00 97.38 87 VAL A CA 1
ATOM 692 C C . VAL A 1 87 ? 0.093 1.387 11.661 1.00 97.38 87 VAL A C 1
ATOM 694 O O . VAL A 1 87 ? 0.777 1.438 12.677 1.00 97.38 87 VAL A O 1
ATOM 697 N N . LYS A 1 88 ? 0.537 0.764 10.563 1.00 98.19 88 LYS A N 1
ATOM 698 C CA . LYS A 1 88 ? 1.925 0.277 10.433 1.00 98.19 88 LYS A CA 1
ATOM 699 C C . LYS A 1 88 ? 2.920 1.425 10.604 1.00 98.19 88 LYS A C 1
ATOM 701 O O . LYS A 1 88 ? 2.726 2.488 10.018 1.00 98.19 88 LYS A O 1
ATOM 706 N N . ASP A 1 89 ? 4.026 1.198 11.309 1.00 96.38 89 ASP A N 1
ATOM 707 C CA . ASP A 1 89 ? 5.038 2.230 11.578 1.00 96.38 89 ASP A CA 1
ATOM 708 C C . ASP A 1 89 ? 5.949 2.600 10.383 1.00 96.38 89 ASP A C 1
ATOM 710 O O . ASP A 1 89 ? 7.124 2.909 10.537 1.00 96.38 89 ASP A O 1
ATOM 714 N N . VAL A 1 90 ? 5.390 2.596 9.168 1.00 95.00 90 VAL A N 1
ATOM 715 C CA . VAL A 1 90 ? 5.960 3.260 7.978 1.00 95.00 90 VAL A CA 1
ATOM 716 C C . VAL A 1 90 ? 5.016 4.298 7.370 1.00 95.00 90 VAL A C 1
ATOM 718 O O . VAL A 1 90 ? 5.216 4.743 6.242 1.00 95.00 90 VAL A O 1
ATOM 721 N N . ILE A 1 91 ? 3.962 4.651 8.104 1.00 95.50 91 ILE A N 1
ATOM 722 C CA . ILE A 1 91 ? 2.916 5.594 7.715 1.00 95.50 91 ILE A CA 1
ATOM 723 C C . ILE A 1 91 ? 2.917 6.717 8.758 1.00 95.50 91 ILE A C 1
ATOM 725 O O . ILE A 1 91 ? 2.821 6.449 9.962 1.00 95.50 91 ILE A O 1
ATOM 729 N N . TYR A 1 92 ? 3.050 7.959 8.294 1.00 92.94 92 TYR A N 1
ATOM 730 C CA . TYR A 1 92 ? 3.159 9.135 9.148 1.00 92.94 92 TYR A CA 1
ATOM 731 C C . TYR A 1 92 ? 1.872 9.455 9.911 1.00 92.94 92 TYR A C 1
ATOM 733 O O . TYR A 1 92 ? 0.758 9.354 9.389 1.00 92.94 92 TYR A O 1
ATOM 741 N N . THR A 1 93 ? 2.072 9.892 11.151 1.00 89.19 93 THR A N 1
ATOM 742 C CA . THR A 1 93 ? 1.055 10.319 12.114 1.00 89.19 93 THR A CA 1
ATOM 743 C C . THR A 1 93 ? 1.513 11.623 12.770 1.00 89.19 93 THR A C 1
ATOM 745 O O . THR A 1 93 ? 2.641 11.674 13.254 1.00 89.19 93 THR A O 1
ATOM 748 N N . LYS A 1 94 ? 0.670 12.663 12.785 1.00 79.62 94 LYS A N 1
ATOM 749 C CA . LYS A 1 94 ? 1.003 14.032 13.236 1.00 79.62 94 LYS A CA 1
ATOM 750 C C . LYS A 1 94 ? -0.124 14.669 14.048 1.00 79.62 94 LYS A C 1
ATOM 752 O O . LYS A 1 94 ? -1.290 14.330 13.844 1.00 79.62 94 LYS A O 1
ATOM 757 N N . ASP A 1 95 ? 0.263 15.673 14.842 1.00 59.97 95 ASP A N 1
ATOM 758 C CA . ASP A 1 95 ? -0.550 16.708 15.506 1.00 59.97 95 ASP A CA 1
ATOM 759 C C . ASP A 1 95 ? -1.502 17.416 14.537 1.00 59.97 95 ASP A C 1
ATOM 761 O O . ASP A 1 95 ? -1.253 18.509 14.012 1.00 59.97 95 ASP A O 1
ATOM 765 N N . THR A 1 96 ? -2.608 16.745 14.238 1.00 52.56 96 THR A N 1
ATOM 766 C CA . THR A 1 96 ? -3.733 17.313 13.513 1.00 52.56 96 THR A CA 1
ATOM 767 C C . THR A 1 96 ? -4.781 17.789 14.502 1.00 52.56 96 THR A C 1
ATOM 769 O O . THR A 1 96 ? -5.660 17.054 14.949 1.00 52.56 96 THR A O 1
ATOM 772 N N . LYS A 1 97 ? -4.716 19.091 14.794 1.00 50.34 97 LYS A N 1
ATOM 773 C CA . LYS A 1 97 ? -5.758 19.831 15.506 1.00 50.34 97 LYS A CA 1
ATOM 774 C C . LYS A 1 97 ? -7.111 19.716 14.789 1.00 50.34 97 LYS A C 1
ATOM 776 O O . LYS A 1 97 ? -7.442 20.510 13.903 1.00 50.34 97 LYS A O 1
ATOM 781 N N . MET A 1 98 ? -7.918 18.740 15.191 1.00 47.12 98 MET A N 1
ATOM 782 C CA . MET A 1 98 ? -9.273 18.534 14.690 1.00 47.12 98 MET A CA 1
ATOM 783 C C . MET A 1 98 ? -10.237 19.519 15.364 1.00 47.12 98 MET A C 1
ATOM 785 O O . MET A 1 98 ? -10.878 19.244 16.379 1.00 47.12 98 MET A O 1
ATOM 789 N N . GLY A 1 99 ? -10.315 20.721 14.787 1.00 56.50 99 GLY A N 1
ATOM 790 C CA . GLY A 1 99 ? -11.186 21.802 15.245 1.00 56.50 99 GLY A CA 1
ATOM 791 C C . GLY A 1 99 ? -10.684 22.443 16.540 1.00 56.50 99 GLY A C 1
ATOM 792 O O . GLY A 1 99 ? -9.683 23.160 16.548 1.00 56.50 99 GLY A O 1
ATOM 793 N N . THR A 1 100 ? -11.401 22.221 17.640 1.00 39.84 100 THR A N 1
ATOM 794 C CA . THR A 1 100 ? -11.052 22.730 18.979 1.00 39.84 100 THR A CA 1
ATOM 795 C C . THR A 1 100 ? -10.126 21.811 19.774 1.00 39.84 100 THR A C 1
ATOM 797 O O . THR A 1 100 ? -9.641 22.230 20.823 1.00 39.84 100 THR A O 1
ATOM 800 N N . TYR A 1 101 ? -9.863 20.595 19.293 1.00 46.09 101 TYR A N 1
ATOM 801 C CA . TYR A 1 101 ? -9.195 19.540 20.056 1.00 46.09 101 TYR A CA 1
ATOM 802 C C . TYR A 1 101 ? -7.806 19.207 19.504 1.00 46.09 101 TYR A C 1
ATOM 804 O O . TYR A 1 101 ? -7.555 19.334 18.306 1.00 46.09 101 TYR A O 1
ATOM 812 N N . TYR A 1 102 ? -6.926 18.765 20.400 1.00 42.53 102 TYR A N 1
ATOM 813 C CA . TYR A 1 102 ? -5.609 18.217 20.090 1.00 42.53 102 TYR A CA 1
ATOM 814 C C . TYR A 1 102 ? -5.669 16.692 20.214 1.00 42.53 102 TYR A C 1
ATOM 816 O O . TYR A 1 102 ? -6.165 16.186 21.224 1.00 42.53 102 TYR A O 1
ATOM 824 N N . CYS A 1 103 ? -5.131 15.977 19.228 1.00 52.31 103 CYS A N 1
ATOM 825 C CA . CYS A 1 103 ? -4.572 14.649 19.477 1.00 52.31 103 CYS A CA 1
ATOM 826 C C . CYS A 1 103 ? -3.178 14.825 20.111 1.00 52.31 103 CYS A C 1
ATOM 828 O O . CYS A 1 103 ? -2.611 15.913 20.054 1.00 52.31 103 CYS A O 1
ATOM 830 N N . ILE A 1 104 ? -2.656 13.792 20.773 1.00 52.62 104 ILE A N 1
ATOM 831 C CA . ILE A 1 104 ? -1.305 13.806 21.361 1.00 52.62 104 ILE A CA 1
ATOM 832 C C . ILE A 1 104 ? -0.537 12.672 20.701 1.00 52.62 104 ILE A C 1
ATOM 834 O O . ILE A 1 104 ? -0.918 11.522 20.858 1.00 52.62 104 ILE A O 1
ATOM 838 N N . ASP A 1 105 ? 0.471 12.968 19.892 1.00 71.69 105 ASP A N 1
ATOM 839 C CA . ASP A 1 105 ? 0.744 12.080 18.760 1.00 71.69 105 ASP A CA 1
ATOM 840 C C . ASP A 1 105 ? 1.720 10.934 18.993 1.00 71.69 105 ASP A C 1
ATOM 842 O O . ASP A 1 105 ? 2.351 10.769 20.034 1.00 71.69 105 ASP A O 1
ATOM 846 N N . MET A 1 106 ? 1.786 10.103 17.958 1.00 88.44 106 MET A N 1
ATOM 847 C CA . MET A 1 106 ? 2.587 8.897 17.881 1.00 88.44 106 MET A CA 1
ATOM 848 C C . MET A 1 106 ? 3.781 9.150 16.946 1.00 88.44 106 MET A C 1
ATOM 850 O O . MET A 1 106 ? 3.585 9.756 15.885 1.00 88.44 106 MET A O 1
ATOM 854 N N . PRO A 1 107 ? 4.988 8.658 17.271 1.00 91.56 107 PRO A N 1
ATOM 855 C CA . PRO A 1 107 ? 6.154 8.780 16.402 1.00 91.56 107 PRO A CA 1
ATOM 856 C C . PRO A 1 107 ? 5.981 7.955 15.115 1.00 91.56 107 PRO A C 1
ATOM 858 O O . PRO A 1 107 ? 5.008 7.216 14.947 1.00 91.56 107 PRO A O 1
ATOM 861 N N . THR A 1 108 ? 6.917 8.077 14.174 1.00 93.50 108 THR A N 1
ATOM 862 C CA . THR A 1 108 ? 7.087 7.129 13.060 1.00 93.50 108 THR A CA 1
ATOM 863 C C . THR A 1 108 ? 8.570 6.849 12.863 1.00 93.50 108 THR A C 1
ATOM 865 O O . THR A 1 108 ? 9.287 7.687 12.318 1.00 93.50 108 THR A O 1
ATOM 868 N N . GLN A 1 109 ? 9.018 5.687 13.337 1.00 92.38 109 GLN A N 1
ATOM 869 C CA . GLN A 1 109 ? 10.428 5.329 13.528 1.00 92.38 109 GLN A CA 1
ATOM 870 C C . GLN A 1 109 ? 10.937 4.326 12.481 1.00 92.38 109 GLN A C 1
ATOM 872 O O . GLN A 1 109 ? 12.110 3.968 12.491 1.00 92.38 109 GLN A O 1
ATOM 877 N N . PHE A 1 110 ? 10.067 3.820 11.598 1.00 93.00 110 PHE A N 1
ATOM 878 C CA . PHE A 1 110 ? 10.405 2.880 10.518 1.00 93.00 110 PHE A CA 1
ATOM 879 C C . PHE A 1 110 ? 11.062 1.561 10.961 1.00 93.00 110 PHE A C 1
ATOM 881 O O . PHE A 1 110 ? 11.519 0.801 10.108 1.00 93.00 110 PHE A O 1
ATOM 888 N N . ASN A 1 111 ? 11.105 1.275 12.269 1.00 93.56 111 ASN A N 1
ATOM 889 C CA . ASN A 1 111 ? 11.962 0.251 12.879 1.00 93.56 111 ASN A CA 1
ATOM 890 C C . ASN A 1 111 ? 13.459 0.428 12.498 1.00 93.56 111 ASN A C 1
ATOM 892 O O . ASN A 1 111 ? 14.149 -0.564 12.275 1.00 93.56 111 ASN A O 1
ATOM 896 N N . SER A 1 112 ? 13.956 1.671 12.410 1.00 92.38 112 SER A N 1
ATOM 897 C CA . SER A 1 112 ? 15.368 2.001 12.136 1.00 92.38 112 SER A CA 1
ATOM 898 C C . SER A 1 112 ? 15.935 2.981 13.179 1.00 92.38 112 SER A C 1
ATOM 900 O O . SER A 1 112 ? 15.272 3.982 13.467 1.00 92.38 112 SER A O 1
ATOM 902 N N . PRO A 1 113 ? 17.165 2.777 13.700 1.00 89.88 113 PRO A N 1
ATOM 903 C CA . PRO A 1 113 ? 17.796 3.689 14.664 1.00 89.88 113 PRO A CA 1
ATOM 904 C C . PRO A 1 113 ? 17.911 5.143 14.181 1.00 89.88 113 PRO A C 1
ATOM 906 O O . PRO A 1 113 ? 17.855 6.062 14.995 1.00 89.88 113 PRO A O 1
ATOM 909 N N . LEU A 1 114 ? 18.011 5.368 12.862 1.00 88.69 114 LEU A N 1
ATOM 910 C CA . LEU A 1 114 ? 18.056 6.711 12.262 1.00 88.69 114 LEU A CA 1
ATOM 911 C C . LEU A 1 114 ? 16.835 7.587 12.590 1.00 88.69 114 LEU A C 1
ATOM 913 O O . LEU A 1 114 ? 16.920 8.809 12.479 1.00 88.69 114 LEU A O 1
ATOM 917 N N . TYR A 1 115 ? 15.710 6.976 12.967 1.00 90.38 115 TYR A N 1
ATOM 918 C CA . TYR A 1 115 ? 14.435 7.654 13.200 1.00 90.38 115 TYR A CA 1
ATOM 919 C C . TYR A 1 115 ? 13.896 7.418 14.617 1.00 90.38 115 TYR A C 1
ATOM 921 O O . TYR A 1 115 ? 12.709 7.634 14.871 1.00 90.38 115 TYR A O 1
ATOM 929 N N . ASP A 1 116 ? 14.739 7.006 15.569 1.00 88.00 116 ASP A N 1
ATOM 930 C CA . ASP A 1 116 ? 14.315 6.856 16.961 1.00 88.00 116 ASP A CA 1
ATOM 931 C C . ASP A 1 116 ? 13.864 8.199 17.560 1.00 88.00 116 ASP A C 1
ATOM 933 O O . ASP A 1 116 ? 14.590 9.192 17.576 1.00 88.00 116 ASP A O 1
ATOM 937 N N . GLY A 1 117 ? 12.615 8.235 18.038 1.00 82.75 117 GLY A N 1
ATOM 938 C CA . GLY A 1 117 ? 11.970 9.463 18.509 1.00 82.75 117 GLY A CA 1
ATOM 939 C C . GLY A 1 117 ? 11.533 10.443 17.409 1.00 82.75 117 GLY A C 1
ATOM 940 O O . GLY A 1 117 ? 11.210 11.585 17.728 1.00 82.75 117 GLY A O 1
ATOM 941 N N . HIS A 1 118 ? 11.494 10.042 16.134 1.00 87.88 118 HIS A N 1
ATOM 942 C CA . HIS A 1 118 ? 10.999 10.886 15.040 1.00 87.88 118 HIS A CA 1
ATOM 943 C C . HIS A 1 118 ? 9.469 11.068 15.093 1.00 87.88 118 HIS A C 1
ATOM 945 O O . HIS A 1 118 ? 8.713 10.098 15.008 1.00 87.88 118 HIS A O 1
ATOM 951 N N . PHE A 1 119 ? 9.007 12.321 15.170 1.00 88.38 119 PHE A N 1
ATOM 952 C CA . PHE A 1 119 ? 7.592 12.707 15.085 1.00 88.38 119 PHE A CA 1
ATOM 953 C C . PHE A 1 119 ? 7.340 13.499 13.786 1.00 88.38 119 PHE A C 1
ATOM 955 O O . PHE A 1 119 ? 7.851 14.612 13.659 1.00 88.38 119 PHE A O 1
ATOM 962 N N . PRO A 1 120 ? 6.580 12.955 12.816 1.00 84.94 120 PRO A N 1
ATOM 963 C CA . PRO A 1 120 ? 6.340 13.611 11.529 1.00 84.94 120 PRO A CA 1
ATOM 964 C C . PRO A 1 120 ? 5.561 14.928 11.617 1.00 84.94 120 PRO A C 1
ATOM 966 O O . PRO A 1 120 ? 4.593 15.049 12.365 1.00 84.94 120 PRO A O 1
ATOM 969 N N . GLU A 1 121 ? 5.889 15.880 10.737 1.00 80.94 121 GLU A N 1
ATOM 970 C CA . GLU A 1 121 ? 5.139 17.137 10.583 1.00 80.94 121 GLU A CA 1
ATOM 971 C C . GLU A 1 121 ? 3.913 17.051 9.642 1.00 80.94 121 GLU A C 1
ATOM 973 O O . GLU A 1 121 ? 3.216 18.051 9.458 1.00 80.94 121 GLU A O 1
ATOM 978 N N . THR A 1 122 ? 3.532 15.870 9.141 1.00 80.25 122 THR A N 1
ATOM 979 C CA . THR A 1 122 ? 2.227 15.654 8.480 1.00 80.25 122 THR A CA 1
ATOM 980 C C . THR A 1 122 ? 1.633 14.285 8.802 1.00 80.25 122 THR A C 1
ATOM 982 O O . THR A 1 122 ? 2.367 13.313 8.935 1.00 80.25 122 THR A O 1
ATOM 985 N N . ASP A 1 123 ? 0.303 14.192 8.893 1.00 87.25 123 ASP A N 1
ATOM 986 C CA . ASP A 1 123 ? -0.383 12.900 8.790 1.00 87.25 123 ASP A CA 1
ATOM 987 C C . ASP A 1 123 ? -0.197 12.388 7.354 1.00 87.25 123 ASP A C 1
ATOM 989 O O . ASP A 1 123 ? -0.201 13.176 6.399 1.00 87.25 123 ASP A O 1
ATOM 993 N N . ALA A 1 124 ? -0.085 11.073 7.180 1.00 90.50 124 ALA A N 1
ATOM 994 C CA . ALA A 1 124 ? -0.194 10.466 5.861 1.00 90.50 124 ALA A CA 1
ATOM 995 C C . ALA A 1 124 ? -1.583 10.725 5.255 1.00 90.50 124 ALA A C 1
ATOM 997 O O . ALA A 1 124 ? -2.580 10.852 5.973 1.00 90.50 124 ALA A O 1
ATOM 998 N N . ALA A 1 125 ? -1.683 10.744 3.925 1.00 86.12 125 ALA A N 1
ATOM 999 C CA . ALA A 1 125 ? -2.947 10.988 3.230 1.00 86.12 125 ALA A CA 1
ATOM 1000 C C . ALA A 1 125 ? -4.055 10.008 3.654 1.00 86.12 125 ALA A C 1
ATOM 1002 O O . ALA A 1 125 ? -5.207 10.414 3.798 1.00 86.12 125 ALA A O 1
ATOM 1003 N N . SER A 1 126 ? -3.695 8.751 3.925 1.00 90.38 126 SER A N 1
ATOM 1004 C CA . SER A 1 126 ? -4.597 7.737 4.471 1.00 90.38 126 SER A CA 1
ATOM 1005 C C . SER A 1 126 ? -5.054 8.059 5.898 1.00 90.38 126 SER A C 1
ATOM 1007 O O . SER A 1 126 ? -6.255 8.111 6.147 1.00 90.38 126 SER A O 1
ATOM 1009 N N . VAL A 1 127 ? -4.130 8.348 6.821 1.00 91.94 127 VAL A N 1
ATOM 1010 C CA . VAL A 1 127 ? -4.443 8.702 8.221 1.00 91.94 127 VAL A CA 1
ATOM 1011 C C . VAL A 1 127 ? -5.330 9.947 8.293 1.00 91.94 127 VAL A C 1
ATOM 1013 O O . VAL A 1 127 ? -6.324 9.947 9.017 1.00 91.94 127 VAL A O 1
ATOM 1016 N N . ARG A 1 128 ? -5.042 10.973 7.485 1.00 86.75 128 ARG A N 1
ATOM 1017 C CA . ARG A 1 128 ? -5.832 12.210 7.406 1.00 86.75 128 ARG A CA 1
ATOM 1018 C C . ARG A 1 128 ? -7.281 11.955 6.959 1.00 86.75 128 ARG A C 1
ATOM 1020 O O . ARG A 1 128 ? -8.196 12.534 7.542 1.00 86.75 128 ARG A O 1
ATOM 1027 N N . ILE A 1 129 ? -7.503 11.061 5.985 1.00 84.19 129 ILE A N 1
ATOM 1028 C CA . ILE A 1 129 ? -8.855 10.606 5.602 1.00 84.19 129 ILE A CA 1
ATOM 1029 C C . ILE A 1 129 ? -9.536 9.897 6.783 1.00 84.19 129 ILE A C 1
ATOM 1031 O O . ILE A 1 129 ? -10.685 10.203 7.092 1.00 84.19 129 ILE A O 1
ATOM 1035 N N . LEU A 1 130 ? -8.844 8.971 7.458 1.00 87.81 130 LEU A N 1
ATOM 1036 C CA . LEU A 1 130 ? -9.418 8.193 8.563 1.00 87.81 130 LEU A CA 1
ATOM 1037 C C . LEU A 1 130 ? -9.802 9.071 9.765 1.00 87.81 130 LEU A C 1
ATOM 1039 O O . LEU A 1 130 ? -10.912 8.932 10.281 1.00 87.81 130 LEU A O 1
ATOM 1043 N N . ARG A 1 131 ? -8.937 10.013 10.169 1.00 87.31 131 ARG A N 1
ATOM 1044 C CA . ARG A 1 131 ? -9.245 10.995 11.223 1.00 87.31 131 ARG A CA 1
ATOM 1045 C C . ARG A 1 131 ? -10.462 11.847 10.849 1.00 87.31 131 ARG A C 1
ATOM 1047 O O . ARG A 1 131 ? -11.380 11.968 11.653 1.00 87.31 131 ARG A O 1
ATOM 1054 N N . HIS A 1 132 ? -10.531 12.363 9.616 1.00 83.25 132 HIS A N 1
ATOM 1055 C CA . HIS A 1 132 ? -11.695 13.129 9.150 1.00 83.25 132 HIS A CA 1
ATOM 1056 C C . HIS A 1 132 ? -12.981 12.283 9.097 1.00 83.25 132 HIS A C 1
ATOM 1058 O O . HIS A 1 132 ? -14.059 12.763 9.441 1.00 83.25 132 HIS A O 1
ATOM 1064 N N . ALA A 1 133 ? -12.878 10.997 8.751 1.00 81.50 133 ALA A N 1
ATOM 1065 C CA . ALA A 1 133 ? -13.986 10.048 8.842 1.00 81.50 133 ALA A CA 1
ATOM 1066 C C . ALA A 1 133 ? -14.427 9.748 10.293 1.00 81.50 133 ALA A C 1
ATOM 1068 O O . ALA A 1 133 ? -15.457 9.100 10.488 1.00 81.50 133 ALA A O 1
ATOM 1069 N N . GLY A 1 134 ? -13.690 10.224 11.303 1.00 86.94 134 GLY A N 1
ATOM 1070 C CA . GLY A 1 134 ? -13.972 10.060 12.729 1.00 86.94 134 GLY A CA 1
ATOM 1071 C C . GLY A 1 134 ? -13.360 8.810 13.368 1.00 86.94 134 GLY A C 1
ATOM 1072 O O . GLY A 1 134 ? -13.749 8.471 14.485 1.00 86.94 134 GLY A O 1
ATOM 1073 N N . ALA A 1 135 ? -12.451 8.111 12.681 1.00 89.81 135 ALA A N 1
ATOM 1074 C CA . ALA A 1 135 ? -11.815 6.905 13.205 1.00 89.81 135 ALA A CA 1
ATOM 1075 C C . ALA A 1 135 ? -10.855 7.216 14.367 1.00 89.81 135 ALA A C 1
ATOM 1077 O O . ALA A 1 135 ? -10.116 8.203 14.340 1.00 89.81 135 ALA A O 1
ATOM 1078 N N . LEU A 1 136 ? -10.823 6.322 15.354 1.00 92.75 136 LEU A N 1
ATOM 1079 C CA . LEU A 1 136 ? -9.886 6.358 16.472 1.00 92.75 136 LEU A CA 1
ATOM 1080 C C . LEU A 1 136 ? -8.565 5.715 16.029 1.00 92.75 136 LEU A C 1
ATOM 1082 O O . LEU A 1 136 ? -8.440 4.490 15.972 1.00 92.75 136 LEU A O 1
ATOM 1086 N N . ILE A 1 137 ? -7.568 6.534 15.690 1.00 93.44 137 ILE A N 1
ATOM 1087 C CA . ILE A 1 137 ? -6.247 6.032 15.287 1.00 93.44 137 ILE A CA 1
ATOM 1088 C C . ILE A 1 137 ? -5.547 5.497 16.539 1.00 93.44 137 ILE A C 1
ATOM 1090 O O . ILE A 1 137 ? -5.148 6.268 17.407 1.00 93.44 137 ILE A O 1
ATOM 1094 N N . PHE A 1 138 ? -5.449 4.176 16.677 1.00 94.50 138 PHE A N 1
ATOM 1095 C CA . PHE A 1 138 ? -5.296 3.517 17.979 1.00 94.50 138 PHE A CA 1
ATOM 1096 C C . PHE A 1 138 ? -3.840 3.380 18.452 1.00 94.50 138 PHE A C 1
ATOM 1098 O O . PHE A 1 138 ? -3.557 3.490 19.642 1.00 94.50 138 PHE A O 1
ATOM 1105 N N . GLY A 1 139 ? -2.896 3.208 17.528 1.00 94.12 139 GLY A N 1
ATOM 1106 C CA . GLY A 1 139 ? -1.475 3.051 17.841 1.00 94.12 139 GLY A CA 1
ATOM 1107 C C . GLY A 1 139 ? -0.649 2.696 16.606 1.00 94.12 139 GLY A C 1
ATOM 1108 O O . GLY A 1 139 ? -1.203 2.432 15.530 1.00 94.12 139 GLY A O 1
ATOM 1109 N N . LYS A 1 140 ? 0.677 2.662 16.766 1.00 97.00 140 LYS A N 1
ATOM 1110 C CA . LYS A 1 140 ? 1.613 2.239 15.717 1.00 97.00 140 LYS A CA 1
ATOM 1111 C C . LYS A 1 140 ? 1.956 0.767 15.894 1.00 97.00 140 LYS A C 1
ATOM 1113 O O . LYS A 1 140 ? 2.340 0.344 16.982 1.00 97.00 140 LYS A O 1
ATOM 1118 N N . THR A 1 141 ? 1.838 -0.008 14.825 1.00 98.00 141 THR A N 1
ATOM 1119 C CA . THR A 1 141 ? 2.151 -1.444 14.795 1.00 98.00 141 THR A CA 1
ATOM 1120 C C . THR A 1 141 ? 3.504 -1.702 14.147 1.00 98.00 141 THR A C 1
ATOM 1122 O O . THR A 1 141 ? 3.913 -0.979 13.236 1.00 98.00 141 THR A O 1
ATOM 1125 N N . THR A 1 142 ? 4.207 -2.725 14.631 1.00 97.00 142 THR A N 1
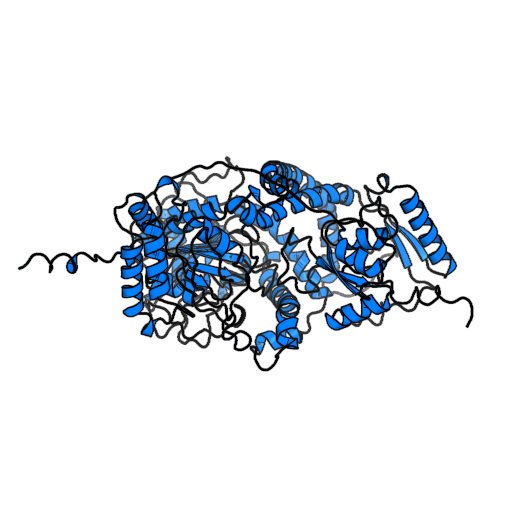ATOM 1126 C CA . THR A 1 142 ? 5.583 -3.030 14.225 1.00 97.00 142 THR A CA 1
ATOM 1127 C C . THR A 1 142 ? 5.719 -3.319 12.730 1.00 97.00 142 THR A C 1
ATOM 1129 O O . THR A 1 142 ? 4.826 -3.861 12.066 1.00 97.00 142 THR A O 1
ATOM 1132 N N . THR A 1 143 ? 6.897 -2.984 12.214 1.00 96.00 143 THR A N 1
ATOM 1133 C CA . THR A 1 143 ? 7.333 -3.226 10.840 1.00 96.00 143 THR A CA 1
ATOM 1134 C C . THR A 1 143 ? 8.724 -3.860 10.850 1.00 96.00 143 THR A C 1
ATOM 1136 O O . THR A 1 143 ? 9.437 -3.742 11.844 1.00 96.00 143 THR A O 1
ATOM 1139 N N . THR A 1 144 ? 9.143 -4.496 9.754 1.00 91.94 144 THR A N 1
ATOM 1140 C CA . THR A 1 144 ? 10.590 -4.635 9.493 1.00 91.94 144 THR A CA 1
ATOM 1141 C C . THR A 1 144 ? 11.169 -3.278 9.084 1.00 91.94 144 THR A C 1
ATOM 1143 O O . THR A 1 144 ? 10.413 -2.398 8.654 1.00 91.94 144 THR A O 1
ATOM 1146 N N . GLU A 1 145 ? 12.485 -3.098 9.226 1.00 93.62 145 GLU A N 1
ATOM 1147 C CA . GLU A 1 145 ? 13.175 -1.838 8.916 1.00 93.62 145 GLU A CA 1
ATOM 1148 C C . GLU A 1 145 ? 12.820 -1.311 7.510 1.00 93.62 145 GLU A C 1
ATOM 1150 O O . GLU A 1 145 ? 12.916 -2.040 6.516 1.00 93.62 145 GLU A O 1
ATOM 1155 N N . PHE A 1 146 ? 12.333 -0.064 7.454 1.00 92.50 146 PHE A N 1
ATOM 1156 C CA . PHE A 1 146 ? 11.788 0.631 6.273 1.00 92.50 146 PHE A CA 1
ATOM 1157 C C . PHE A 1 146 ? 10.787 -0.188 5.436 1.00 92.50 146 PHE A C 1
ATOM 1159 O O . PHE A 1 146 ? 10.623 0.040 4.239 1.00 92.50 146 PHE A O 1
ATOM 1166 N N . ALA A 1 147 ? 10.113 -1.161 6.058 1.00 91.38 147 ALA A N 1
ATOM 1167 C CA . ALA A 1 147 ? 9.293 -2.183 5.407 1.00 91.38 147 ALA A CA 1
ATOM 1168 C C . ALA A 1 147 ? 10.031 -3.071 4.374 1.00 91.38 147 ALA A C 1
ATOM 1170 O O . ALA A 1 147 ? 9.360 -3.839 3.671 1.00 91.38 147 ALA A O 1
ATOM 1171 N N . ALA A 1 148 ? 11.365 -3.005 4.313 1.00 83.19 148 ALA A N 1
ATOM 1172 C CA . ALA A 1 148 ? 12.199 -3.540 3.240 1.00 83.19 148 ALA A CA 1
ATOM 1173 C C . ALA A 1 148 ? 13.022 -4.778 3.638 1.00 83.19 148 ALA A C 1
ATOM 1175 O O . ALA A 1 148 ? 13.105 -5.716 2.847 1.00 83.19 148 ALA A O 1
ATOM 1176 N N . ILE A 1 149 ? 13.597 -4.825 4.849 1.00 78.88 149 ILE A N 1
ATOM 1177 C CA . ILE A 1 149 ? 14.430 -5.971 5.265 1.00 78.88 149 ILE A CA 1
ATOM 1178 C C . ILE A 1 149 ? 13.587 -7.221 5.568 1.00 78.88 149 ILE A C 1
ATOM 1180 O O . ILE A 1 149 ? 12.418 -7.128 5.958 1.00 78.88 149 ILE A O 1
ATOM 1184 N N . HIS A 1 150 ? 14.194 -8.404 5.424 1.00 73.88 150 HIS A N 1
ATOM 1185 C CA . HIS A 1 150 ? 13.517 -9.692 5.621 1.00 73.88 150 HIS A CA 1
ATOM 1186 C C . HIS A 1 150 ? 13.482 -10.193 7.073 1.00 73.88 150 HIS A C 1
ATOM 1188 O O . HIS A 1 150 ? 12.597 -10.995 7.388 1.00 73.88 150 HIS A O 1
ATOM 1194 N N . VAL A 1 151 ? 14.398 -9.730 7.933 1.00 79.44 151 VAL A N 1
ATOM 1195 C CA . VAL A 1 151 ? 14.455 -10.055 9.373 1.00 79.44 151 VAL A CA 1
ATOM 1196 C C . VAL A 1 151 ? 13.236 -9.462 10.081 1.00 79.44 151 VAL A C 1
ATOM 1198 O O . VAL A 1 151 ? 12.893 -8.303 9.847 1.00 79.44 151 VAL A O 1
ATOM 1201 N N . GLY A 1 152 ? 12.555 -10.251 10.915 1.00 74.44 152 GLY A N 1
ATOM 1202 C CA . GLY A 1 152 ? 11.337 -9.828 11.605 1.00 74.44 152 GLY A CA 1
ATOM 1203 C C . GLY A 1 152 ? 11.592 -8.885 12.791 1.00 74.44 152 GLY A C 1
ATOM 1204 O O . GLY A 1 152 ? 12.646 -8.959 13.426 1.00 74.44 152 GLY A O 1
ATOM 1205 N N . PRO A 1 153 ? 10.622 -8.023 13.157 1.00 85.44 153 PRO A N 1
ATOM 1206 C CA . PRO A 1 153 ? 10.609 -7.402 14.478 1.00 85.44 153 PRO A CA 1
ATOM 1207 C C . PRO A 1 153 ? 10.361 -8.465 15.566 1.00 85.44 153 PRO A C 1
ATOM 1209 O O . PRO A 1 153 ? 10.057 -9.621 15.281 1.00 85.44 153 PRO A O 1
ATOM 1212 N N . LYS A 1 154 ? 10.392 -8.060 16.842 1.00 89.81 154 LYS A N 1
ATOM 1213 C CA . LYS A 1 154 ? 10.142 -8.939 18.010 1.00 89.81 154 LYS A CA 1
ATOM 1214 C C . LYS A 1 154 ? 8.713 -9.521 18.093 1.00 89.81 154 LYS A C 1
ATOM 1216 O O . LYS A 1 154 ? 8.400 -10.215 19.059 1.00 89.81 154 LYS A O 1
ATOM 1221 N N . THR A 1 155 ? 7.857 -9.205 17.124 1.00 91.38 155 THR A N 1
ATOM 1222 C CA . THR A 1 155 ? 6.463 -9.644 17.020 1.00 91.38 155 THR A CA 1
ATOM 1223 C C . THR A 1 155 ? 6.372 -11.121 16.673 1.00 91.38 155 THR A C 1
ATOM 1225 O O . THR A 1 155 ? 7.103 -11.607 15.814 1.00 91.38 155 THR A O 1
ATOM 1228 N N . ARG A 1 156 ? 5.435 -11.825 17.300 1.00 89.19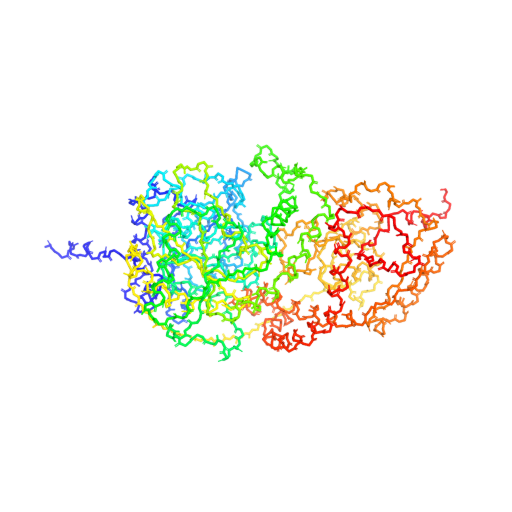 156 ARG A N 1
ATOM 1229 C CA . ARG A 1 156 ? 5.210 -13.265 17.135 1.00 89.19 156 ARG A CA 1
ATOM 1230 C C . ARG A 1 156 ? 3.840 -13.549 16.536 1.00 89.19 156 ARG A C 1
ATOM 1232 O O . ARG A 1 156 ? 2.928 -12.730 16.633 1.00 89.19 156 ARG A O 1
ATOM 1239 N N . ASN A 1 157 ? 3.693 -14.718 15.924 1.00 90.25 157 ASN A N 1
ATOM 1240 C CA . ASN A 1 157 ? 2.396 -15.203 15.472 1.00 90.25 157 ASN A CA 1
ATOM 1241 C C . ASN A 1 157 ? 1.504 -15.493 16.699 1.00 90.25 157 ASN A C 1
ATOM 1243 O O . ASN A 1 157 ? 1.953 -16.186 17.614 1.00 90.25 157 ASN A O 1
ATOM 1247 N N . PRO A 1 158 ? 0.259 -14.990 16.773 1.00 86.62 158 PRO A N 1
ATOM 1248 C CA . PRO A 1 158 ? -0.567 -15.170 17.964 1.00 86.62 158 PRO A CA 1
ATOM 1249 C C . PRO A 1 158 ? -1.088 -16.602 18.147 1.00 86.62 158 PRO A C 1
ATOM 1251 O O . PRO A 1 158 ? -1.510 -16.930 19.259 1.00 86.62 158 PRO A O 1
ATOM 1254 N N . HIS A 1 159 ? -1.032 -17.440 17.102 1.00 86.12 159 HIS A N 1
ATOM 1255 C CA . HIS A 1 159 ? -1.423 -18.857 17.144 1.00 86.12 159 HIS A CA 1
ATOM 1256 C C . HIS A 1 159 ? -0.280 -19.781 17.597 1.00 86.12 159 HIS A C 1
ATOM 1258 O O . HIS A 1 159 ? -0.540 -20.791 18.244 1.00 86.12 159 HIS A O 1
ATOM 1264 N N . ASP A 1 160 ? 0.975 -19.414 17.313 1.00 86.31 160 ASP A N 1
ATOM 1265 C CA . ASP A 1 160 ? 2.189 -20.093 17.790 1.00 86.31 160 ASP A CA 1
ATOM 1266 C C . ASP A 1 160 ? 3.301 -19.060 18.027 1.00 86.31 160 ASP A C 1
ATOM 1268 O O . ASP A 1 160 ? 3.898 -18.525 17.090 1.00 86.31 160 ASP A O 1
ATOM 1272 N N . LEU A 1 161 ? 3.614 -18.804 19.299 1.00 85.62 161 LEU A N 1
ATOM 1273 C CA . LEU A 1 161 ? 4.585 -17.787 19.714 1.00 85.62 161 LEU A CA 1
ATOM 1274 C C . LEU A 1 161 ? 6.042 -18.106 19.324 1.00 85.62 161 LEU A C 1
ATOM 1276 O O . LEU A 1 161 ? 6.919 -17.258 19.512 1.00 85.62 161 LEU A O 1
ATOM 1280 N N . LEU A 1 162 ? 6.318 -19.303 18.796 1.00 85.06 162 LEU A N 1
ATOM 1281 C CA . LEU A 1 162 ? 7.613 -19.679 18.225 1.00 85.06 162 LEU A CA 1
ATOM 1282 C C . LEU A 1 162 ? 7.725 -19.343 16.730 1.00 85.06 162 LEU A C 1
ATOM 1284 O O . LEU A 1 162 ? 8.823 -19.442 16.180 1.00 85.06 162 LEU A O 1
ATOM 1288 N N . ARG A 1 163 ? 6.632 -18.947 16.065 1.00 90.44 163 ARG A N 1
ATOM 1289 C CA . ARG A 1 163 ? 6.579 -18.677 14.621 1.00 90.44 163 ARG A CA 1
ATOM 1290 C C . ARG A 1 163 ? 6.499 -17.192 14.289 1.00 90.44 163 ARG A C 1
ATOM 1292 O O . ARG A 1 163 ? 6.003 -16.366 15.059 1.00 90.44 163 ARG A O 1
ATOM 1299 N N . THR A 1 164 ? 6.961 -16.863 13.088 1.00 90.12 164 THR A N 1
ATOM 1300 C CA . THR A 1 164 ? 6.868 -15.514 12.528 1.00 90.12 164 THR A CA 1
ATOM 1301 C C . THR A 1 164 ? 5.406 -15.147 12.215 1.00 90.12 164 THR A C 1
ATOM 1303 O O . THR A 1 164 ? 4.671 -15.959 11.647 1.00 90.12 164 THR A O 1
ATOM 1306 N N . PRO A 1 165 ? 4.945 -13.919 12.516 1.00 86.56 165 PRO A N 1
ATOM 1307 C CA . PRO A 1 165 ? 3.665 -13.408 12.019 1.00 86.56 165 PRO A CA 1
ATOM 1308 C C . PRO A 1 165 ? 3.751 -13.036 10.526 1.00 86.56 165 PRO A C 1
ATOM 1310 O O . PRO A 1 165 ? 2.788 -12.533 9.953 1.00 86.56 165 PRO A O 1
ATOM 1313 N N . GLY A 1 166 ? 4.911 -13.217 9.889 1.00 89.81 166 GLY A N 1
ATOM 1314 C CA . GLY A 1 166 ? 5.201 -12.686 8.565 1.00 89.81 166 GLY A CA 1
ATOM 1315 C C . GLY A 1 166 ? 5.535 -11.200 8.621 1.00 89.81 166 GLY A C 1
ATOM 1316 O O . GLY A 1 166 ? 5.808 -10.634 9.679 1.00 89.81 166 GLY A O 1
ATOM 1317 N N . GLY A 1 167 ? 5.543 -10.544 7.466 1.00 84.25 167 GLY A N 1
ATOM 1318 C CA . GLY A 1 167 ? 5.879 -9.127 7.372 1.00 84.25 167 GLY A CA 1
ATOM 1319 C C . GLY A 1 167 ? 5.980 -8.645 5.926 1.00 84.25 167 GLY A C 1
ATOM 1320 O O . GLY A 1 167 ? 5.689 -9.392 5.003 1.00 84.25 167 GLY A O 1
ATOM 1321 N N . SER A 1 168 ? 6.383 -7.405 5.665 1.00 91.44 168 SER A N 1
ATOM 1322 C CA . SER A 1 168 ? 6.889 -6.444 6.648 1.00 91.44 168 SER A CA 1
ATOM 1323 C C . SER A 1 168 ? 5.829 -5.752 7.510 1.00 91.44 168 SER A C 1
ATOM 1325 O O . SER A 1 168 ? 6.196 -5.058 8.444 1.00 91.44 168 SER A O 1
ATOM 1327 N N . SER A 1 169 ? 4.526 -5.927 7.261 1.00 94.75 169 SER A N 1
ATOM 1328 C CA . SER A 1 169 ? 3.452 -5.375 8.116 1.00 94.75 169 SER A CA 1
ATOM 1329 C C . SER A 1 169 ? 3.123 -6.300 9.306 1.00 94.75 169 SER A C 1
ATOM 1331 O O . SER A 1 169 ? 1.972 -6.704 9.482 1.00 94.75 169 SER A O 1
ATOM 1333 N N . SER A 1 170 ? 4.153 -6.693 10.062 1.00 92.50 170 SER A N 1
ATOM 1334 C CA . SER A 1 170 ? 4.132 -7.784 11.051 1.00 92.50 170 SER A CA 1
ATOM 1335 C C . SER A 1 170 ? 3.142 -7.553 12.194 1.00 92.50 170 SER A C 1
ATOM 1337 O O . SER A 1 170 ? 2.242 -8.367 12.401 1.00 92.50 170 SER A O 1
ATOM 1339 N N . GLY A 1 171 ? 3.260 -6.426 12.901 1.00 93.81 171 GLY A N 1
ATOM 1340 C CA . GLY A 1 171 ? 2.370 -6.086 14.012 1.00 93.81 171 GLY A CA 1
ATOM 1341 C C . GLY A 1 171 ? 0.939 -5.834 13.562 1.00 93.81 171 GLY A C 1
ATOM 1342 O O . GLY A 1 171 ? -0.005 -6.195 14.254 1.00 93.81 171 GLY A O 1
ATOM 1343 N N . SER A 1 172 ? 0.765 -5.275 12.365 1.00 96.06 172 SER A N 1
ATOM 1344 C CA . SER A 1 172 ? -0.546 -4.963 11.794 1.00 96.06 172 SER A CA 1
ATOM 1345 C C . SER A 1 172 ? -1.385 -6.228 11.565 1.00 96.06 172 SER A C 1
ATOM 1347 O O . SER A 1 172 ? -2.577 -6.231 11.860 1.00 96.06 172 SER A O 1
ATOM 1349 N N . GLY A 1 173 ? -0.758 -7.314 11.092 1.00 87.25 173 GLY A N 1
ATOM 1350 C CA . GLY A 1 173 ? -1.414 -8.617 10.953 1.00 87.25 173 GLY A CA 1
ATOM 1351 C C . GLY A 1 173 ? -1.641 -9.309 12.302 1.00 87.25 173 GLY A C 1
ATOM 1352 O O . GLY A 1 173 ? -2.751 -9.760 12.588 1.00 87.25 173 GLY A O 1
ATOM 1353 N N . ALA A 1 174 ? -0.619 -9.335 13.164 1.00 88.94 174 ALA A N 1
ATOM 1354 C CA . ALA A 1 174 ? -0.701 -9.979 14.476 1.00 88.94 174 ALA A CA 1
ATOM 1355 C C . ALA A 1 174 ? -1.766 -9.340 15.393 1.00 88.94 174 ALA A C 1
ATOM 1357 O O . ALA A 1 174 ? -2.532 -10.062 16.027 1.00 88.94 174 ALA A O 1
ATOM 1358 N N . ALA A 1 175 ? -1.881 -8.006 15.421 1.00 92.00 175 ALA A N 1
ATOM 1359 C CA . ALA A 1 175 ? -2.851 -7.292 16.258 1.00 92.00 175 ALA A CA 1
ATOM 1360 C C . ALA A 1 175 ? -4.313 -7.554 15.848 1.00 92.00 175 ALA A C 1
ATOM 1362 O O . ALA A 1 175 ? -5.188 -7.646 16.711 1.00 92.00 175 ALA A O 1
ATOM 1363 N N . VAL A 1 176 ? -4.598 -7.694 14.547 1.00 90.88 176 VAL A N 1
ATOM 1364 C CA . VAL A 1 176 ? -5.956 -8.017 14.070 1.00 90.88 176 VAL A CA 1
ATOM 1365 C C . VAL A 1 176 ? -6.311 -9.471 14.388 1.00 90.88 176 VAL A C 1
ATOM 1367 O O . VAL A 1 176 ? -7.402 -9.731 14.896 1.00 90.88 176 VAL A O 1
ATOM 1370 N N . ALA A 1 177 ? -5.378 -10.403 14.169 1.00 88.81 177 ALA A N 1
ATOM 1371 C CA . ALA A 1 177 ? -5.564 -11.832 14.427 1.00 88.81 177 ALA A CA 1
ATOM 1372 C C . ALA A 1 177 ? -5.632 -12.201 15.918 1.00 88.81 177 ALA A C 1
ATOM 1374 O O . ALA A 1 177 ? -6.381 -13.096 16.303 1.00 88.81 177 ALA A O 1
ATOM 1375 N N . ASP A 1 178 ? -4.896 -11.491 16.775 1.00 87.94 178 ASP A N 1
ATOM 1376 C CA . ASP A 1 178 ? -4.985 -11.628 18.232 1.00 87.94 178 ASP A CA 1
ATOM 1377 C C . ASP A 1 178 ? -6.160 -10.838 18.837 1.00 87.94 178 ASP A C 1
ATOM 1379 O O . ASP A 1 178 ? -6.299 -10.764 20.056 1.00 87.94 178 ASP A O 1
ATOM 1383 N N . PHE A 1 179 ? -7.027 -10.261 17.999 1.00 91.44 179 PHE A N 1
ATOM 1384 C CA . PHE A 1 179 ? -8.199 -9.465 18.370 1.00 91.44 179 PHE A CA 1
ATOM 1385 C C . PHE A 1 179 ? -7.898 -8.174 19.167 1.00 91.44 179 PHE A C 1
ATOM 1387 O O . PHE A 1 179 ? -8.808 -7.561 19.725 1.00 91.44 179 PHE A O 1
ATOM 1394 N N . GLN A 1 180 ? -6.645 -7.716 19.182 1.00 90.00 180 GLN A N 1
ATOM 1395 C CA . GLN A 1 180 ? -6.205 -6.484 19.851 1.00 90.00 180 GLN A CA 1
ATOM 1396 C C . GLN A 1 180 ? -6.726 -5.203 19.175 1.00 90.00 180 GLN A C 1
ATOM 1398 O O . GLN A 1 180 ? -6.837 -4.162 19.815 1.00 90.00 180 GLN A O 1
ATOM 1403 N N . VAL A 1 181 ? -7.052 -5.270 17.882 1.00 94.56 181 VAL A N 1
ATOM 1404 C CA . VAL A 1 181 ? -7.691 -4.194 17.106 1.00 94.56 181 VAL A CA 1
ATOM 1405 C C . VAL A 1 181 ? -8.615 -4.823 16.045 1.00 94.56 181 VAL A C 1
ATOM 1407 O O . VAL A 1 181 ? -8.351 -5.956 15.628 1.00 94.56 181 VAL A O 1
ATOM 1410 N N . PRO A 1 182 ? -9.729 -4.194 15.620 1.00 88.50 182 PRO A N 1
ATOM 1411 C CA . PRO A 1 182 ? -10.577 -4.750 14.561 1.00 88.50 182 PRO A CA 1
ATOM 1412 C C . PRO A 1 182 ? -10.002 -4.553 13.150 1.00 88.50 182 PRO A C 1
ATOM 1414 O O . PRO A 1 182 ? -10.242 -5.388 12.281 1.00 88.50 182 PRO A O 1
ATOM 1417 N N . MET A 1 183 ? -9.230 -3.484 12.918 1.00 93.62 183 MET A N 1
ATOM 1418 C CA . MET A 1 183 ? -8.606 -3.180 11.623 1.00 93.62 183 MET A CA 1
ATOM 1419 C C . MET A 1 183 ? -7.200 -2.599 11.771 1.00 93.62 183 MET A C 1
ATOM 1421 O O . MET A 1 183 ? -6.896 -1.911 12.748 1.00 93.62 183 MET A O 1
ATOM 1425 N N . ALA A 1 184 ? -6.365 -2.804 10.753 1.00 95.56 184 ALA A N 1
ATOM 1426 C CA . ALA A 1 184 ? -5.041 -2.194 10.674 1.00 95.56 184 ALA A CA 1
ATOM 1427 C C . ALA A 1 184 ? -4.664 -1.810 9.234 1.00 95.56 184 ALA A C 1
ATOM 1429 O O . ALA A 1 184 ? -4.942 -2.560 8.297 1.00 95.56 184 ALA A O 1
ATOM 1430 N N . LEU A 1 185 ? -3.983 -0.675 9.055 1.00 97.62 185 LEU A N 1
ATOM 1431 C CA . LEU A 1 185 ? -3.308 -0.327 7.800 1.00 97.62 185 LEU A CA 1
ATOM 1432 C C . LEU A 1 185 ? -1.959 -1.046 7.693 1.00 97.62 185 LEU A C 1
ATOM 1434 O O . LEU A 1 185 ? -1.208 -1.112 8.667 1.00 97.62 185 LEU A O 1
ATOM 1438 N N . GLY A 1 186 ? -1.617 -1.503 6.491 1.00 95.31 186 GLY A N 1
ATOM 1439 C CA . GLY A 1 186 ? -0.321 -2.085 6.146 1.00 95.31 186 GLY A CA 1
ATOM 1440 C C . GLY A 1 186 ? 0.150 -1.659 4.753 1.00 95.31 186 GLY A C 1
ATOM 1441 O O . GLY A 1 186 ? -0.518 -0.899 4.055 1.00 95.31 186 GLY A O 1
ATOM 1442 N N . THR A 1 187 ? 1.317 -2.150 4.336 1.00 93.62 187 THR A N 1
ATOM 1443 C CA . THR A 1 187 ? 1.889 -1.849 3.010 1.00 93.62 187 THR A CA 1
ATOM 1444 C C . THR A 1 187 ? 2.412 -3.117 2.343 1.00 93.62 187 THR A C 1
ATOM 1446 O O . THR A 1 187 ? 2.888 -4.027 3.027 1.00 93.62 187 THR A O 1
ATOM 1449 N N . GLN A 1 188 ? 2.325 -3.188 1.013 1.00 92.31 188 GLN A N 1
ATOM 1450 C CA . GLN A 1 188 ? 2.780 -4.315 0.196 1.00 92.31 188 GLN A CA 1
ATOM 1451 C C . GLN A 1 188 ? 3.659 -3.840 -0.965 1.00 92.31 188 GLN A C 1
ATOM 1453 O O . GLN A 1 188 ? 3.176 -3.134 -1.840 1.00 92.31 188 GLN A O 1
ATOM 1458 N N . THR A 1 189 ? 4.920 -4.282 -0.974 1.00 87.56 189 THR A N 1
ATOM 1459 C CA . THR A 1 189 ? 5.883 -4.092 -2.079 1.00 87.56 189 THR A CA 1
ATOM 1460 C C . THR A 1 189 ? 6.049 -5.404 -2.862 1.00 87.56 189 THR A C 1
ATOM 1462 O O . THR A 1 189 ? 5.748 -5.464 -4.049 1.00 87.56 189 THR A O 1
ATOM 1465 N N . GLY A 1 190 ? 6.428 -6.491 -2.167 1.00 83.06 190 GLY A N 1
ATOM 1466 C CA . GLY A 1 190 ? 6.521 -7.856 -2.725 1.00 83.06 190 GLY A CA 1
ATOM 1467 C C . GLY A 1 190 ? 5.537 -8.877 -2.147 1.00 83.06 190 GLY A C 1
ATOM 1468 O O . GLY A 1 190 ? 5.210 -9.863 -2.794 1.00 83.06 190 GLY A O 1
ATOM 1469 N N . GLY A 1 191 ? 5.057 -8.653 -0.923 1.00 85.75 191 GLY A N 1
ATOM 1470 C CA . GLY A 1 191 ? 4.075 -9.526 -0.263 1.00 85.75 191 GLY A CA 1
ATOM 1471 C C . GLY A 1 191 ? 3.763 -9.130 1.174 1.00 85.75 191 GLY A C 1
ATOM 1472 O O . GLY A 1 191 ? 3.417 -9.977 1.995 1.00 85.75 191 GLY A O 1
ATOM 1473 N N . SER A 1 192 ? 3.974 -7.855 1.506 1.00 90.38 192 SER A N 1
ATOM 1474 C CA . SER A 1 192 ? 4.076 -7.383 2.889 1.00 90.38 192 SER A CA 1
ATOM 1475 C C . SER A 1 192 ? 2.746 -7.168 3.621 1.00 90.38 192 SER A C 1
ATOM 1477 O O . SER A 1 192 ? 2.764 -6.739 4.774 1.00 90.38 192 SER A O 1
ATOM 1479 N N . LEU A 1 193 ? 1.623 -7.515 2.988 1.00 91.94 193 LEU A N 1
ATOM 1480 C CA . LEU A 1 193 ? 0.265 -7.540 3.537 1.00 91.94 193 LEU A CA 1
ATOM 1481 C C . LEU A 1 193 ? -0.368 -8.944 3.414 1.00 91.94 193 LEU A C 1
ATOM 1483 O O . LEU A 1 193 ? -0.890 -9.478 4.384 1.00 91.94 193 LEU A O 1
ATOM 1487 N N . ILE A 1 194 ? -0.282 -9.571 2.239 1.00 93.56 194 ILE A N 1
ATOM 1488 C CA . ILE A 1 194 ? -0.939 -10.853 1.927 1.00 93.56 194 ILE A CA 1
ATOM 1489 C C . ILE A 1 194 ? -0.286 -12.036 2.661 1.00 93.56 194 ILE A C 1
ATOM 1491 O O . ILE A 1 194 ? -0.990 -12.865 3.234 1.00 93.56 194 ILE A O 1
ATOM 1495 N N . ARG A 1 195 ? 1.051 -12.081 2.748 1.00 93.25 195 ARG A N 1
ATOM 1496 C CA . ARG A 1 195 ? 1.771 -13.111 3.522 1.00 93.25 195 ARG A CA 1
ATOM 1497 C C . ARG A 1 195 ? 1.430 -13.072 5.020 1.00 93.25 195 ARG A C 1
ATOM 1499 O O . ARG A 1 195 ? 1.014 -14.106 5.537 1.00 93.25 195 ARG A O 1
ATOM 1506 N N . PRO A 1 196 ? 1.542 -11.927 5.727 1.00 90.94 196 PRO A N 1
ATOM 1507 C CA . PRO A 1 196 ? 1.051 -11.824 7.101 1.00 90.94 196 PRO A CA 1
ATOM 1508 C C . PRO A 1 196 ? -0.470 -12.031 7.237 1.00 90.94 196 PRO A C 1
ATOM 1510 O O . PRO A 1 196 ? -0.892 -12.587 8.246 1.00 90.94 196 PRO A O 1
ATOM 1513 N N . ALA A 1 197 ? -1.307 -11.679 6.253 1.00 88.38 197 ALA A N 1
ATOM 1514 C CA . ALA A 1 197 ? -2.737 -12.015 6.311 1.00 88.38 197 ALA A CA 1
ATOM 1515 C C . ALA A 1 197 ? -2.959 -13.541 6.355 1.00 88.38 197 ALA A C 1
ATOM 1517 O O . ALA A 1 197 ? -3.676 -14.038 7.222 1.00 88.38 197 ALA A O 1
ATOM 1518 N N . SER A 1 198 ? -2.265 -14.287 5.489 1.00 89.69 198 SER A N 1
ATOM 1519 C CA . SER A 1 198 ? -2.277 -15.754 5.473 1.00 89.69 198 SER A CA 1
ATOM 1520 C C . SER A 1 198 ? -1.716 -16.355 6.765 1.00 89.69 198 SER A C 1
ATOM 1522 O O . SER A 1 198 ? -2.414 -17.099 7.446 1.00 89.69 198 SER A O 1
ATOM 1524 N N . PHE A 1 199 ? -0.483 -15.997 7.149 1.00 89.00 199 PHE A N 1
ATOM 1525 C CA . PHE A 1 199 ? 0.201 -16.569 8.319 1.00 89.00 199 PHE A CA 1
ATOM 1526 C C . PHE A 1 199 ? -0.529 -16.333 9.647 1.00 89.00 199 PHE A C 1
ATOM 1528 O O . PHE A 1 199 ? -0.369 -17.137 10.564 1.00 89.00 199 PHE A O 1
ATOM 1535 N N . ASN A 1 200 ? -1.312 -15.257 9.777 1.00 87.06 200 ASN A N 1
ATOM 1536 C CA . ASN A 1 200 ? -2.110 -14.996 10.978 1.00 87.06 200 ASN A CA 1
ATOM 1537 C C . ASN A 1 200 ? -3.597 -15.390 10.818 1.00 87.06 200 ASN A C 1
ATOM 1539 O O . ASN A 1 200 ? -4.367 -15.203 11.758 1.00 87.06 200 ASN A O 1
ATOM 1543 N N . GLY A 1 201 ? -4.011 -15.957 9.677 1.00 84.56 201 GLY A N 1
ATOM 1544 C CA . GLY A 1 201 ? -5.366 -16.480 9.463 1.00 84.56 201 GLY A CA 1
ATOM 1545 C C . GLY A 1 201 ? -6.464 -15.416 9.413 1.00 84.56 201 GLY A C 1
ATOM 1546 O O . GLY A 1 201 ? -7.517 -15.610 10.017 1.00 84.56 201 GLY A O 1
ATOM 1547 N N . ILE A 1 202 ? -6.217 -14.295 8.726 1.00 87.25 202 ILE A N 1
ATOM 1548 C CA . ILE A 1 202 ? -7.130 -13.140 8.645 1.00 87.25 202 ILE A CA 1
ATOM 1549 C C . ILE A 1 202 ? -7.326 -12.622 7.215 1.00 87.25 202 ILE A C 1
ATOM 1551 O O . ILE A 1 202 ? -6.551 -12.906 6.299 1.00 87.25 202 ILE A O 1
ATOM 1555 N N . HIS A 1 203 ? -8.353 -11.793 7.038 1.00 85.50 203 HIS A N 1
ATOM 1556 C CA . HIS A 1 203 ? -8.612 -11.087 5.792 1.00 85.50 203 HIS A CA 1
ATOM 1557 C C . HIS A 1 203 ? -7.635 -9.916 5.590 1.00 85.50 203 HIS A C 1
ATOM 1559 O O . HIS A 1 203 ? -7.445 -9.077 6.474 1.00 85.50 203 HIS A O 1
ATOM 1565 N N . GLY A 1 204 ? -7.037 -9.827 4.400 1.00 91.12 204 GLY A N 1
ATOM 1566 C CA . GLY A 1 204 ? -6.115 -8.747 4.036 1.00 91.12 204 GLY A CA 1
ATOM 1567 C C . GLY A 1 204 ? -6.258 -8.358 2.571 1.00 91.12 204 GLY A C 1
ATOM 1568 O O . GLY A 1 204 ? -6.203 -9.223 1.700 1.00 91.12 204 GLY A O 1
ATOM 1569 N N . PHE A 1 205 ? -6.444 -7.067 2.298 1.00 93.00 205 PHE A N 1
ATOM 1570 C CA . PHE A 1 205 ? -6.749 -6.546 0.967 1.00 93.00 205 PHE A CA 1
ATOM 1571 C C . PHE A 1 205 ? -5.693 -5.553 0.481 1.00 93.00 205 PHE A C 1
ATOM 1573 O O . PHE A 1 205 ? -5.473 -4.500 1.090 1.00 93.00 205 PHE A O 1
ATOM 1580 N N . LYS A 1 206 ? -5.059 -5.888 -0.646 1.00 94.38 206 LYS A N 1
ATOM 1581 C CA . LYS A 1 206 ? -4.217 -4.984 -1.427 1.00 94.38 206 LYS A CA 1
ATOM 1582 C C . LYS A 1 206 ? -5.047 -4.486 -2.623 1.00 94.38 206 LYS A C 1
ATOM 1584 O O . LYS A 1 206 ? -5.235 -5.272 -3.552 1.00 94.38 206 LYS A O 1
ATOM 1589 N N . PRO A 1 207 ? -5.501 -3.222 -2.652 1.00 91.75 207 PRO A N 1
ATOM 1590 C CA . PRO A 1 207 ? -6.212 -2.666 -3.805 1.00 91.75 207 PRO A CA 1
ATOM 1591 C C . PRO A 1 207 ? -5.345 -2.641 -5.074 1.00 91.75 207 PRO A C 1
ATOM 1593 O O . PRO A 1 207 ? -4.132 -2.896 -5.028 1.00 91.75 207 PRO A O 1
ATOM 1596 N N . THR A 1 208 ? -5.946 -2.283 -6.209 1.00 90.50 208 THR A N 1
ATOM 1597 C CA . THR A 1 208 ? -5.208 -1.925 -7.427 1.00 90.50 208 THR A CA 1
ATOM 1598 C C . THR A 1 208 ? -4.170 -0.846 -7.101 1.00 90.50 208 THR A C 1
ATOM 1600 O O . THR A 1 208 ? -4.422 0.103 -6.348 1.00 90.50 208 THR A O 1
ATOM 1603 N N . TRP A 1 209 ? -2.960 -1.004 -7.637 1.00 89.06 209 TRP A N 1
ATOM 1604 C CA . TRP A 1 209 ? -1.862 -0.066 -7.410 1.00 89.06 209 TRP A CA 1
ATOM 1605 C C . TRP A 1 209 ? -2.268 1.360 -7.834 1.00 89.06 209 TRP A C 1
ATOM 1607 O O . TRP A 1 209 ? -2.813 1.568 -8.915 1.00 89.06 209 TRP A O 1
ATOM 1617 N N . ASN A 1 210 ? -1.989 2.346 -6.973 1.00 84.88 210 ASN A N 1
ATOM 1618 C CA . ASN A 1 210 ? -2.390 3.754 -7.133 1.00 84.88 210 ASN A CA 1
ATOM 1619 C C . ASN A 1 210 ? -3.916 4.029 -7.171 1.00 84.88 210 ASN A C 1
ATOM 1621 O O . ASN A 1 210 ? -4.323 5.113 -7.588 1.00 84.88 210 ASN A O 1
ATOM 1625 N N . SER A 1 211 ? -4.762 3.122 -6.666 1.00 84.69 211 SER A N 1
ATOM 1626 C CA . SER A 1 211 ? -6.165 3.447 -6.332 1.00 84.69 211 SER A CA 1
ATOM 1627 C C . SER A 1 211 ? -6.327 4.146 -4.972 1.00 84.69 211 SER A C 1
ATOM 1629 O O . SER A 1 211 ? -7.381 4.710 -4.695 1.00 84.69 211 SER A O 1
ATOM 1631 N N . VAL A 1 212 ? -5.287 4.149 -4.126 1.00 85.38 212 VAL A N 1
ATOM 1632 C CA . VAL A 1 212 ? -5.239 4.891 -2.851 1.00 85.38 212 VAL A CA 1
ATOM 1633 C C . VAL A 1 212 ? -3.904 5.632 -2.737 1.00 85.38 212 VAL A C 1
ATOM 1635 O O . VAL A 1 212 ? -2.859 5.091 -3.106 1.00 85.38 212 VAL A O 1
ATOM 1638 N N . SER A 1 213 ? -3.931 6.873 -2.237 1.00 84.38 213 SER A N 1
ATOM 1639 C CA . SER A 1 213 ? -2.725 7.697 -2.075 1.00 84.38 213 SER A CA 1
ATOM 1640 C C . SER A 1 213 ? -1.766 7.133 -1.019 1.00 84.38 213 SER A C 1
ATOM 1642 O O . SER A 1 213 ? -2.180 6.639 0.031 1.00 84.38 213 SER A O 1
ATOM 1644 N N . ARG A 1 214 ? -0.465 7.255 -1.309 1.00 88.31 214 ARG A N 1
ATOM 1645 C CA . ARG A 1 214 ? 0.671 6.799 -0.484 1.00 88.31 214 ARG A CA 1
ATOM 1646 C C . ARG A 1 214 ? 1.488 7.959 0.088 1.00 88.31 214 ARG A C 1
ATOM 1648 O O . ARG A 1 214 ? 2.573 7.758 0.619 1.00 88.31 214 ARG A O 1
ATOM 1655 N N . GLU A 1 215 ? 0.997 9.186 -0.045 1.00 85.81 215 GLU A N 1
ATOM 1656 C CA . GLU A 1 215 ? 1.643 10.364 0.529 1.00 85.81 215 GLU A CA 1
ATOM 1657 C C . GLU A 1 215 ? 1.767 10.226 2.056 1.00 85.81 215 GLU A C 1
ATOM 1659 O O . GLU A 1 215 ? 0.793 9.914 2.743 1.00 85.81 215 GLU A O 1
ATOM 1664 N N . GLY A 1 216 ? 2.977 10.445 2.576 1.00 86.38 216 GLY A N 1
ATOM 1665 C CA . GLY A 1 216 ? 3.322 10.215 3.982 1.00 86.38 216 GLY A CA 1
ATOM 1666 C C . GLY A 1 216 ? 3.508 8.741 4.369 1.00 86.38 216 GLY A C 1
ATOM 1667 O O . GLY A 1 216 ? 3.545 8.420 5.552 1.00 86.38 216 GLY A O 1
ATOM 1668 N N . GLN A 1 217 ? 3.624 7.837 3.398 1.00 90.81 217 GLN A N 1
ATOM 1669 C CA . GLN A 1 217 ? 4.200 6.506 3.587 1.00 90.81 217 GLN A CA 1
ATOM 1670 C C . GLN A 1 217 ? 5.696 6.557 3.225 1.00 90.81 217 GLN A C 1
ATOM 1672 O O . GLN A 1 217 ? 6.042 7.207 2.236 1.00 90.81 217 GLN A O 1
ATOM 1677 N N . LYS A 1 218 ? 6.572 5.829 3.937 1.00 92.00 218 LYS A N 1
ATOM 1678 C CA . LYS A 1 218 ? 7.934 5.565 3.430 1.00 92.00 218 LYS A CA 1
ATOM 1679 C C . LYS A 1 218 ? 7.827 4.858 2.084 1.00 92.00 218 LYS A C 1
ATOM 1681 O O . LYS A 1 218 ? 7.043 3.914 1.931 1.00 92.00 218 LYS A O 1
ATOM 1686 N N . ILE A 1 219 ? 8.625 5.316 1.130 1.00 90.12 219 ILE A N 1
ATOM 1687 C CA . ILE A 1 219 ? 8.779 4.674 -0.169 1.00 90.12 219 ILE A CA 1
ATOM 1688 C C . ILE A 1 219 ? 10.007 3.765 -0.105 1.00 90.12 219 ILE A C 1
ATOM 1690 O O . ILE A 1 219 ? 11.101 4.211 0.233 1.00 90.12 219 ILE A O 1
ATOM 1694 N N . TYR A 1 220 ? 9.816 2.491 -0.430 1.00 88.81 220 TYR A N 1
ATOM 1695 C CA . TYR A 1 220 ? 10.887 1.551 -0.748 1.00 88.81 220 TYR A CA 1
ATOM 1696 C C . TYR A 1 220 ? 11.036 1.504 -2.270 1.00 88.81 220 TYR A C 1
ATOM 1698 O O . TYR A 1 220 ? 12.090 1.841 -2.808 1.00 88.81 220 TYR A O 1
ATOM 1706 N N . ALA A 1 221 ? 9.965 1.163 -2.980 1.00 87.62 221 ALA A N 1
ATOM 1707 C CA . ALA A 1 221 ? 9.966 1.066 -4.430 1.00 87.62 221 ALA A CA 1
ATOM 1708 C C . ALA A 1 221 ? 8.620 1.579 -4.960 1.00 87.62 221 ALA A C 1
ATOM 1710 O O . ALA A 1 221 ? 7.578 0.928 -4.845 1.00 87.62 221 ALA A O 1
ATOM 1711 N N . LEU A 1 222 ? 8.639 2.787 -5.523 1.00 82.44 222 LEU A N 1
ATOM 1712 C CA . LEU A 1 222 ? 7.460 3.600 -5.824 1.00 82.44 222 LEU A CA 1
ATOM 1713 C C . LEU A 1 222 ? 6.476 2.918 -6.791 1.00 82.44 222 LEU A C 1
ATOM 1715 O O . LEU A 1 222 ? 5.258 3.066 -6.664 1.00 82.44 222 LEU A O 1
ATOM 1719 N N . MET A 1 223 ? 6.990 2.152 -7.753 1.00 79.06 223 MET A N 1
ATOM 1720 C CA . MET A 1 223 ? 6.172 1.382 -8.696 1.00 79.06 223 MET A CA 1
ATOM 1721 C C . MET A 1 223 ? 5.521 0.125 -8.091 1.00 79.06 223 MET A C 1
ATOM 1723 O O . MET A 1 223 ? 4.755 -0.550 -8.769 1.00 79.06 223 MET A O 1
ATOM 1727 N N . TYR A 1 224 ? 5.797 -0.199 -6.830 1.00 84.06 224 TYR A N 1
ATOM 1728 C CA . TYR A 1 224 ? 5.453 -1.479 -6.201 1.00 84.06 224 TYR A CA 1
ATOM 1729 C C . TYR A 1 224 ? 4.622 -1.255 -4.943 1.00 84.06 224 TYR A C 1
ATOM 1731 O O . TYR A 1 224 ? 3.553 -1.842 -4.779 1.00 84.06 224 TYR A O 1
ATOM 1739 N N . ASP A 1 225 ? 5.100 -0.353 -4.085 1.00 90.00 225 ASP A N 1
ATOM 1740 C CA . ASP A 1 225 ? 4.490 -0.016 -2.808 1.00 90.00 225 ASP A CA 1
ATOM 1741 C C . ASP A 1 225 ? 3.003 0.276 -2.972 1.00 90.00 225 ASP A C 1
ATOM 1743 O O . ASP A 1 225 ? 2.603 1.198 -3.678 1.00 90.00 225 ASP A O 1
ATOM 1747 N N . THR A 1 226 ? 2.167 -0.508 -2.305 1.00 91.94 226 THR A N 1
ATOM 1748 C CA . THR A 1 226 ? 0.714 -0.352 -2.301 1.00 91.94 226 THR A CA 1
ATOM 1749 C C . THR A 1 226 ? 0.229 -0.324 -0.856 1.00 91.94 226 THR A C 1
ATOM 1751 O O . THR A 1 226 ? 0.520 -1.243 -0.086 1.00 91.94 226 THR A O 1
ATOM 1754 N N . LEU A 1 227 ? -0.505 0.728 -0.480 1.00 93.94 227 LEU A N 1
ATOM 1755 C CA . LEU A 1 227 ? -1.216 0.770 0.796 1.00 93.94 227 LEU A CA 1
ATOM 1756 C C . LEU A 1 227 ? -2.341 -0.270 0.758 1.00 93.94 227 LEU A C 1
ATOM 1758 O O . LEU A 1 227 ? -3.109 -0.308 -0.199 1.00 93.94 227 LEU A O 1
ATOM 1762 N N . GLY A 1 228 ? -2.450 -1.083 1.801 1.00 94.38 228 GLY A N 1
ATOM 1763 C CA . GLY A 1 228 ? -3.535 -2.042 1.977 1.00 94.38 228 GLY A CA 1
ATOM 1764 C C . GLY A 1 228 ? -3.982 -2.097 3.431 1.00 94.38 228 GLY A C 1
ATOM 1765 O O . GLY A 1 228 ? -3.464 -1.373 4.286 1.00 94.38 228 GLY A O 1
ATOM 1766 N N . TRP A 1 229 ? -4.956 -2.945 3.729 1.00 97.00 229 TRP A N 1
ATOM 1767 C CA . TRP A 1 229 ? -5.496 -3.057 5.081 1.00 97.00 229 TRP A CA 1
ATOM 1768 C C . TRP A 1 229 ? -5.953 -4.466 5.421 1.00 97.00 229 TRP A C 1
ATOM 1770 O O . TRP A 1 229 ? -6.254 -5.288 4.555 1.00 97.00 229 TRP A O 1
ATOM 1780 N N . TYR A 1 230 ? -6.002 -4.712 6.723 1.00 94.12 230 TYR A N 1
ATOM 1781 C CA . TYR A 1 230 ? -6.542 -5.913 7.330 1.00 94.12 230 TYR A CA 1
ATOM 1782 C C . TYR A 1 230 ? -7.900 -5.618 7.945 1.00 94.12 230 TYR A C 1
ATOM 1784 O O . TYR A 1 230 ? -8.137 -4.533 8.487 1.00 94.12 230 TYR A O 1
ATOM 1792 N N . GLY A 1 231 ? -8.756 -6.624 7.912 1.00 85.25 231 GLY A N 1
ATOM 1793 C CA . GLY A 1 231 ? -10.010 -6.672 8.641 1.00 85.25 231 GLY A CA 1
ATOM 1794 C C . GLY A 1 231 ? -10.194 -8.075 9.190 1.00 85.25 231 GLY A C 1
ATOM 1795 O O . GLY A 1 231 ? -9.455 -8.999 8.840 1.00 85.25 231 GLY A O 1
ATOM 1796 N N . ARG A 1 232 ? -11.191 -8.259 10.048 1.00 84.12 232 ARG A N 1
ATOM 1797 C CA . ARG A 1 232 ? -11.524 -9.603 10.519 1.00 84.12 232 ARG A CA 1
ATOM 1798 C C . ARG A 1 232 ? -12.365 -10.351 9.493 1.00 84.12 232 ARG A C 1
ATOM 1800 O O . ARG A 1 232 ? -12.148 -11.535 9.268 1.00 84.12 232 ARG A O 1
ATOM 1807 N N . CYS A 1 233 ? -13.233 -9.625 8.794 1.00 82.19 233 CYS A N 1
ATOM 1808 C CA . CYS A 1 233 ? -14.032 -10.115 7.677 1.00 82.19 233 CYS A CA 1
ATOM 1809 C C . CYS A 1 233 ? -13.908 -9.214 6.438 1.00 82.19 233 CYS A C 1
ATOM 1811 O O . CYS A 1 233 ? -13.454 -8.070 6.516 1.00 82.19 233 CYS A O 1
ATOM 1813 N N . VAL A 1 234 ? -14.419 -9.682 5.296 1.00 82.50 234 VAL A N 1
ATOM 1814 C CA . VAL A 1 234 ? -14.532 -8.859 4.076 1.00 82.50 234 VAL A CA 1
ATOM 1815 C C . VAL A 1 234 ? -15.463 -7.648 4.263 1.00 82.50 234 VAL A C 1
ATOM 1817 O O . VAL A 1 234 ? -15.279 -6.625 3.611 1.00 82.50 234 VAL A O 1
ATOM 1820 N N . GLY A 1 235 ? -16.424 -7.708 5.194 1.00 78.06 235 GLY A N 1
ATOM 1821 C CA . GLY A 1 235 ? -17.255 -6.553 5.563 1.00 78.06 235 GLY A CA 1
ATOM 1822 C C . GLY A 1 235 ? -16.430 -5.376 6.093 1.00 78.06 235 GLY A C 1
ATOM 1823 O O . GLY A 1 235 ? -16.611 -4.249 5.638 1.00 78.06 235 GLY A O 1
ATOM 1824 N N . ASP A 1 236 ? -15.461 -5.657 6.965 1.00 84.62 236 ASP A N 1
ATOM 1825 C CA . ASP A 1 236 ? -14.547 -4.654 7.515 1.00 84.62 236 ASP A CA 1
ATOM 1826 C C . ASP A 1 236 ? -13.667 -4.059 6.408 1.00 84.62 236 ASP A C 1
ATOM 1828 O O . ASP A 1 236 ? -13.500 -2.843 6.325 1.00 84.62 236 ASP A O 1
ATOM 1832 N N . LEU A 1 237 ? -13.163 -4.901 5.497 1.00 85.50 237 LEU A N 1
ATOM 1833 C CA . LEU A 1 237 ? -12.374 -4.449 4.347 1.00 85.50 237 LEU A CA 1
ATOM 1834 C C . LEU A 1 237 ? -13.153 -3.470 3.448 1.00 85.50 237 LEU A C 1
ATOM 1836 O O . LEU A 1 237 ? -12.562 -2.511 2.947 1.00 85.50 237 LEU A O 1
ATOM 1840 N N . VAL A 1 238 ? -14.465 -3.673 3.278 1.00 83.88 238 VAL A N 1
ATOM 1841 C CA . VAL A 1 238 ? -15.340 -2.775 2.503 1.00 83.88 238 VAL A CA 1
ATOM 1842 C C . VAL A 1 238 ? -15.492 -1.402 3.167 1.00 83.88 238 VAL A C 1
ATOM 1844 O O . VAL A 1 238 ? -15.514 -0.406 2.445 1.00 83.88 238 VAL A O 1
ATOM 1847 N N . LEU A 1 239 ? -15.492 -1.304 4.506 1.00 81.31 239 LEU A N 1
ATOM 1848 C CA . LEU A 1 239 ? -15.557 -0.007 5.203 1.00 81.31 239 LEU A CA 1
ATOM 1849 C C . LEU A 1 239 ? -14.421 0.930 4.773 1.00 81.31 239 LEU A C 1
ATOM 1851 O O . LEU A 1 239 ? -14.642 2.122 4.577 1.00 81.31 239 LEU A O 1
ATOM 1855 N N . LEU A 1 240 ? -13.207 0.403 4.596 1.00 86.19 240 LEU A N 1
ATOM 1856 C CA . LEU A 1 240 ? -12.073 1.207 4.135 1.00 86.19 240 LEU A CA 1
ATOM 1857 C C . LEU A 1 240 ? -12.053 1.393 2.611 1.00 86.19 240 LEU A C 1
ATOM 1859 O O . LEU A 1 240 ? -11.627 2.450 2.151 1.00 86.19 240 LEU A O 1
ATOM 1863 N N . ALA A 1 241 ? -12.604 0.459 1.828 1.00 81.75 241 ALA A N 1
ATOM 1864 C CA . ALA A 1 241 ? -12.826 0.666 0.393 1.00 81.75 241 ALA A CA 1
ATOM 1865 C C . ALA A 1 241 ? -13.780 1.849 0.117 1.00 81.75 241 ALA A C 1
ATOM 1867 O O . ALA A 1 241 ? -13.508 2.671 -0.761 1.00 81.75 241 ALA A O 1
ATOM 1868 N N . ASP A 1 242 ? -14.852 1.985 0.906 1.00 79.88 242 ASP A N 1
ATOM 1869 C CA . ASP A 1 242 ? -15.772 3.131 0.859 1.00 79.88 242 ASP A CA 1
ATOM 1870 C C . ASP A 1 242 ? -15.081 4.444 1.232 1.00 79.88 242 ASP A C 1
ATOM 1872 O O . ASP A 1 242 ? -15.301 5.474 0.590 1.00 79.88 242 ASP A O 1
ATOM 1876 N N . ILE A 1 243 ? -14.215 4.417 2.243 1.00 84.25 243 ILE A N 1
ATOM 1877 C CA . ILE A 1 243 ? -13.580 5.608 2.823 1.00 84.25 243 ILE A CA 1
ATOM 1878 C C . ILE A 1 243 ? -12.381 6.098 2.007 1.00 84.25 243 ILE A C 1
ATOM 1880 O O . ILE A 1 243 ? -12.184 7.310 1.887 1.00 84.25 243 ILE A O 1
ATOM 1884 N N . PHE A 1 244 ? -11.666 5.203 1.329 1.00 83.50 244 PHE A N 1
ATOM 1885 C CA . PHE A 1 244 ? -10.685 5.573 0.306 1.00 83.50 244 PHE A CA 1
ATOM 1886 C C . PHE A 1 244 ? -11.301 5.823 -1.081 1.00 83.50 244 PHE A C 1
ATOM 1888 O O . PHE A 1 244 ? -10.590 6.246 -1.986 1.00 83.50 244 PHE A O 1
ATOM 1895 N N . GLY A 1 245 ? -12.618 5.643 -1.249 1.00 79.50 245 GLY A N 1
ATOM 1896 C CA . GLY A 1 245 ? -13.328 6.012 -2.479 1.00 79.50 245 GLY A CA 1
ATOM 1897 C C . GLY A 1 245 ? -12.992 5.119 -3.675 1.00 79.50 245 GLY A C 1
ATOM 1898 O O . GLY A 1 245 ? -12.963 5.598 -4.815 1.00 79.50 245 GLY A O 1
ATOM 1899 N N . LEU A 1 246 ? -12.738 3.831 -3.409 1.00 81.88 246 LEU A N 1
ATOM 1900 C CA . LEU A 1 246 ? -12.610 2.816 -4.451 1.00 81.88 246 LEU A CA 1
ATOM 1901 C C . LEU A 1 246 ? -13.937 2.692 -5.200 1.00 81.88 246 LEU A C 1
ATOM 1903 O O . LEU A 1 246 ? -14.999 2.575 -4.580 1.00 81.88 246 LEU A O 1
ATOM 1907 N N . GLN A 1 247 ? -13.861 2.702 -6.523 1.00 75.69 247 GLN A N 1
ATOM 1908 C CA . GLN A 1 247 ? -14.974 2.563 -7.452 1.00 75.69 247 GLN A CA 1
ATOM 1909 C C . GLN A 1 247 ? -14.478 1.720 -8.626 1.00 75.69 247 GLN A C 1
ATOM 1911 O O . GLN A 1 247 ? -13.359 1.935 -9.093 1.00 75.69 247 GLN A O 1
ATOM 1916 N N . ASP A 1 248 ? -15.314 0.791 -9.074 1.00 81.06 248 ASP A N 1
ATOM 1917 C CA . ASP A 1 248 ? -15.067 -0.026 -10.260 1.00 81.06 248 ASP A CA 1
ATOM 1918 C C . ASP A 1 248 ? -15.861 0.563 -11.431 1.00 81.06 248 ASP A C 1
ATOM 1920 O O . ASP A 1 248 ? -16.926 1.163 -11.231 1.00 81.06 248 ASP A O 1
ATOM 1924 N N . ASP A 1 249 ? -15.379 0.356 -12.655 1.00 73.19 249 ASP A N 1
ATOM 1925 C CA . ASP A 1 249 ? -16.170 0.644 -13.849 1.00 73.19 249 ASP A CA 1
ATOM 1926 C C . ASP A 1 249 ? -17.416 -0.257 -13.924 1.00 73.19 249 ASP A C 1
ATOM 1928 O O . ASP A 1 249 ? -17.436 -1.396 -13.446 1.00 73.19 249 ASP A O 1
ATOM 1932 N N . LYS A 1 250 ? -18.470 0.238 -14.583 1.00 68.56 250 LYS A N 1
ATOM 1933 C CA . LYS A 1 250 ? -19.669 -0.561 -14.856 1.00 68.56 250 LYS A CA 1
ATOM 1934 C C . LYS A 1 250 ? -19.406 -1.607 -15.937 1.00 68.56 250 LYS A C 1
ATOM 1936 O O . LYS A 1 250 ? -19.387 -1.284 -17.121 1.00 68.56 250 LYS A O 1
ATOM 1941 N N . ASP A 1 251 ? -19.312 -2.854 -15.505 1.00 69.81 251 ASP A N 1
ATOM 1942 C CA . ASP A 1 251 ? -19.249 -4.047 -16.345 1.00 69.81 251 ASP A CA 1
ATOM 1943 C C . ASP A 1 251 ? -20.447 -4.944 -15.999 1.00 69.81 251 ASP A C 1
ATOM 1945 O O . ASP A 1 251 ? -20.414 -5.723 -15.045 1.00 69.81 251 ASP A O 1
ATOM 1949 N N . GLU A 1 252 ? -21.553 -4.741 -16.722 1.00 66.00 252 GLU A N 1
ATOM 1950 C CA . GLU A 1 252 ? -22.822 -5.457 -16.506 1.00 66.00 252 GLU A CA 1
ATOM 1951 C C . GLU A 1 252 ? -22.801 -6.876 -17.115 1.00 66.00 252 GLU A C 1
ATOM 1953 O O . GLU A 1 252 ? -23.620 -7.713 -16.737 1.00 66.00 252 GLU A O 1
ATOM 1958 N N . GLU A 1 253 ? -21.849 -7.166 -18.012 1.00 66.94 253 GLU A N 1
ATOM 1959 C CA . GLU A 1 253 ? -21.662 -8.476 -18.654 1.00 66.94 253 GLU A CA 1
ATOM 1960 C C . GLU A 1 253 ? -20.909 -9.450 -17.734 1.00 66.94 253 GLU A C 1
ATOM 1962 O O . GLU A 1 253 ? -21.335 -10.591 -17.562 1.00 66.94 253 GLU A O 1
ATOM 1967 N N . HIS A 1 254 ? -19.854 -8.983 -17.056 1.00 71.88 254 HIS A N 1
ATOM 1968 C CA . HIS A 1 254 ? -19.041 -9.784 -16.132 1.00 71.88 254 HIS A CA 1
ATOM 1969 C C . HIS A 1 254 ? -19.348 -9.467 -14.655 1.00 71.88 254 HIS A C 1
ATOM 1971 O O . HIS A 1 254 ? -18.471 -9.568 -13.789 1.00 71.88 254 HIS A O 1
ATOM 1977 N N . ALA A 1 255 ? -20.577 -9.045 -14.345 1.00 74.25 255 ALA A N 1
ATOM 1978 C CA . ALA A 1 255 ? -21.032 -8.797 -12.977 1.00 74.25 255 ALA A CA 1
ATOM 1979 C C . ALA A 1 255 ? -21.199 -10.114 -12.191 1.00 74.25 255 ALA A C 1
ATOM 1981 O O . ALA A 1 255 ? -21.803 -11.070 -12.680 1.00 74.25 255 ALA A O 1
ATOM 1982 N N . PHE A 1 256 ? -20.709 -10.174 -10.948 1.00 83.81 256 PHE A N 1
ATOM 1983 C CA . PHE A 1 256 ? -20.841 -11.372 -10.112 1.00 83.81 256 PHE A CA 1
ATOM 1984 C C . PHE A 1 256 ? -22.266 -11.524 -9.554 1.00 83.81 256 PHE A C 1
ATOM 1986 O O . PHE A 1 256 ? -22.684 -10.783 -8.669 1.00 83.81 256 PHE A O 1
ATOM 1993 N N . GLN A 1 257 ? -23.014 -12.516 -10.047 1.00 83.81 257 GLN A N 1
ATOM 1994 C CA . GLN A 1 257 ? -24.412 -12.763 -9.648 1.00 83.81 257 GLN A CA 1
ATOM 1995 C C . GLN A 1 257 ? -24.564 -13.811 -8.523 1.00 83.81 257 GLN A C 1
ATOM 1997 O O . GLN A 1 257 ? -25.681 -14.185 -8.165 1.00 83.81 257 GLN A O 1
ATOM 2002 N N . GLY A 1 258 ? -23.452 -14.278 -7.946 1.00 84.88 258 GLY A N 1
ATOM 2003 C CA . GLY A 1 258 ? -23.398 -15.350 -6.949 1.00 84.88 258 GLY A CA 1
ATOM 2004 C C . GLY A 1 258 ? -22.501 -16.510 -7.388 1.00 84.88 258 GLY A C 1
ATOM 2005 O O . GLY A 1 258 ? -21.906 -16.473 -8.458 1.00 84.88 258 GLY A O 1
ATOM 2006 N N . ILE A 1 259 ? -22.382 -17.539 -6.543 1.00 89.38 259 ILE A N 1
ATOM 2007 C CA . ILE A 1 259 ? -21.420 -18.640 -6.740 1.00 89.38 259 ILE A CA 1
ATOM 2008 C C . ILE A 1 259 ? -21.818 -19.637 -7.846 1.00 89.38 259 ILE A C 1
ATOM 2010 O O . ILE A 1 259 ? -20.953 -20.188 -8.523 1.00 89.38 259 ILE A O 1
ATOM 2014 N N . VAL A 1 260 ? -23.119 -19.858 -8.054 1.00 89.75 260 VAL A N 1
ATOM 2015 C CA . VAL A 1 260 ? -23.632 -20.861 -9.002 1.00 89.75 260 VAL A CA 1
ATOM 2016 C C . VAL A 1 260 ? -23.415 -20.387 -10.439 1.00 89.75 260 VAL A C 1
ATOM 2018 O O . VAL A 1 260 ? -23.919 -19.335 -10.825 1.00 89.75 260 VAL A O 1
ATOM 2021 N N . GLY A 1 261 ? -22.676 -21.165 -11.232 1.00 85.38 261 GLY A N 1
ATOM 2022 C CA . GLY A 1 261 ? -22.287 -20.808 -12.601 1.00 85.38 261 GLY A CA 1
ATOM 2023 C C . GLY A 1 261 ? -21.175 -19.755 -12.695 1.00 85.38 261 GLY A C 1
ATOM 2024 O O . GLY A 1 261 ? -20.811 -19.357 -13.799 1.00 85.38 261 GLY A O 1
ATOM 2025 N N . ALA A 1 262 ? -20.605 -19.301 -11.573 1.00 91.19 262 ALA A N 1
ATOM 2026 C CA . ALA A 1 262 ? -19.448 -18.415 -11.605 1.00 91.19 262 ALA A CA 1
ATOM 2027 C C . ALA A 1 262 ? -18.182 -19.189 -11.996 1.00 91.19 262 ALA A C 1
ATOM 2029 O O . ALA A 1 262 ? -17.897 -20.259 -11.455 1.00 91.19 262 ALA A O 1
ATOM 2030 N N . ARG A 1 263 ? -17.401 -18.622 -12.919 1.00 93.62 263 ARG A N 1
ATOM 2031 C CA . ARG A 1 263 ? -16.151 -19.212 -13.409 1.00 93.62 263 ARG A CA 1
ATOM 2032 C C . ARG A 1 263 ? -14.971 -18.770 -12.549 1.00 93.62 263 ARG A C 1
ATOM 2034 O O . ARG A 1 263 ? -14.738 -17.575 -12.402 1.00 93.62 263 ARG A O 1
ATOM 2041 N N . PHE A 1 264 ? -14.194 -19.714 -12.033 1.00 94.50 264 PHE A N 1
ATOM 2042 C CA . PHE A 1 264 ? -12.942 -19.473 -11.310 1.00 94.50 264 PHE A CA 1
ATOM 2043 C C . PHE A 1 264 ? -11.785 -20.203 -11.990 1.00 94.50 264 PHE A C 1
ATOM 2045 O O . PHE A 1 264 ? -11.972 -21.231 -12.644 1.00 94.50 264 PHE A O 1
ATOM 2052 N N . ALA A 1 265 ? -10.578 -19.679 -11.800 1.00 94.50 265 ALA A N 1
ATOM 2053 C CA . ALA A 1 265 ? -9.349 -20.243 -12.342 1.00 94.50 265 ALA A CA 1
ATOM 2054 C C . ALA A 1 265 ? -8.338 -20.518 -11.224 1.00 94.50 265 ALA A C 1
ATOM 2056 O O . ALA A 1 265 ? -7.968 -19.605 -10.492 1.00 94.50 265 ALA A O 1
ATOM 2057 N N . ILE A 1 266 ? -7.851 -21.753 -11.120 1.00 93.69 266 ILE A N 1
ATOM 2058 C CA . ILE A 1 266 ? -6.719 -22.119 -10.263 1.00 93.69 266 ILE A CA 1
ATOM 2059 C C . ILE A 1 266 ? -5.426 -21.839 -11.032 1.00 93.69 266 ILE A C 1
ATOM 2061 O O . ILE A 1 266 ? -5.126 -22.532 -12.004 1.00 93.69 266 ILE A O 1
ATOM 2065 N N . CYS A 1 267 ? -4.660 -20.830 -10.617 1.00 89.44 267 CYS A N 1
ATOM 2066 C CA . CYS A 1 267 ? -3.412 -20.448 -11.277 1.00 89.44 267 CYS A CA 1
ATOM 2067 C C . CYS A 1 267 ? -2.198 -21.069 -10.575 1.00 89.44 267 CYS A C 1
ATOM 2069 O O . CYS A 1 267 ? -1.820 -20.663 -9.472 1.00 89.44 267 CYS A O 1
ATOM 2071 N N . LYS A 1 268 ? -1.563 -22.036 -11.246 1.00 87.38 268 LYS A N 1
ATOM 2072 C CA . LYS A 1 268 ? -0.276 -22.625 -10.852 1.00 87.38 268 LYS A CA 1
ATOM 2073 C C . LYS A 1 268 ? 0.818 -21.932 -11.665 1.00 87.38 268 LYS A C 1
ATOM 2075 O O . LYS A 1 268 ? 0.993 -22.221 -12.843 1.00 87.38 268 LYS A O 1
ATOM 2080 N N . THR A 1 269 ? 1.506 -20.968 -11.060 1.00 83.12 269 THR A N 1
ATOM 2081 C CA . THR A 1 269 ? 2.591 -20.219 -11.719 1.00 83.12 269 THR A CA 1
ATOM 2082 C C . THR A 1 269 ? 3.855 -21.078 -11.858 1.00 83.12 269 THR A C 1
ATOM 2084 O O . THR A 1 269 ? 3.961 -22.132 -11.234 1.00 83.12 269 THR A O 1
ATOM 2087 N N . SER A 1 270 ? 4.867 -20.608 -12.593 1.00 81.81 270 SER A N 1
ATOM 2088 C CA . SER A 1 270 ? 6.202 -21.239 -12.669 1.00 81.81 270 SER A CA 1
ATOM 2089 C C . SER A 1 270 ? 6.867 -21.499 -11.307 1.00 81.81 270 SER A C 1
ATOM 2091 O O . SER A 1 270 ? 7.703 -22.390 -11.174 1.00 81.81 270 SER A O 1
ATOM 2093 N N . ILE A 1 271 ? 6.455 -20.761 -10.272 1.00 83.25 271 ILE A N 1
ATOM 2094 C CA . ILE A 1 271 ? 6.920 -20.885 -8.884 1.00 83.25 271 ILE A CA 1
ATOM 2095 C C . ILE A 1 271 ? 6.204 -22.024 -8.122 1.00 83.25 271 ILE A C 1
ATOM 2097 O O . ILE A 1 271 ? 6.626 -22.384 -7.025 1.00 83.25 271 ILE A O 1
ATOM 2101 N N . TRP A 1 272 ? 5.167 -22.655 -8.690 1.00 88.94 272 TRP A N 1
ATOM 2102 C CA . TRP A 1 272 ? 4.407 -23.757 -8.073 1.00 88.94 272 TRP A CA 1
ATOM 2103 C C . TRP A 1 272 ? 5.252 -24.872 -7.414 1.00 88.94 272 TRP A C 1
ATOM 2105 O O . TRP A 1 272 ? 4.862 -25.307 -6.330 1.00 88.94 272 TRP A O 1
ATOM 2115 N N . PRO A 1 273 ? 6.432 -25.286 -7.932 1.00 91.44 273 PRO A N 1
ATOM 2116 C CA . PRO A 1 273 ? 7.317 -26.237 -7.243 1.00 91.44 273 PRO A CA 1
ATOM 2117 C C . PRO A 1 273 ? 7.808 -25.806 -5.846 1.00 91.44 273 PRO A C 1
ATOM 2119 O O . PRO A 1 273 ? 8.359 -26.630 -5.122 1.00 91.44 273 PRO A O 1
ATOM 2122 N N . MET A 1 274 ? 7.626 -24.539 -5.453 1.00 87.50 274 MET A N 1
ATOM 2123 C CA . MET A 1 274 ? 7.912 -24.027 -4.106 1.00 87.50 274 MET A CA 1
ATOM 2124 C C . MET A 1 274 ? 6.722 -24.123 -3.133 1.00 87.50 274 MET A C 1
ATOM 2126 O O . MET A 1 274 ? 6.866 -23.716 -1.980 1.00 87.50 274 MET A O 1
ATOM 2130 N N . ALA A 1 275 ? 5.549 -24.603 -3.560 1.00 90.50 275 ALA A N 1
ATOM 2131 C CA . ALA A 1 275 ? 4.397 -24.785 -2.678 1.00 90.50 275 ALA A CA 1
ATOM 2132 C C . ALA A 1 275 ? 4.596 -26.025 -1.791 1.00 90.50 275 ALA A C 1
ATOM 2134 O O . ALA A 1 275 ? 4.795 -27.130 -2.298 1.00 90.50 275 ALA A O 1
ATOM 2135 N N . GLY A 1 276 ? 4.530 -25.854 -0.473 1.00 91.50 276 GLY A N 1
ATOM 2136 C CA . GLY A 1 276 ? 4.558 -26.955 0.489 1.00 91.50 276 GLY A CA 1
ATOM 2137 C C . GLY A 1 276 ? 3.210 -27.686 0.594 1.00 91.50 276 GLY A C 1
ATOM 2138 O O . GLY A 1 276 ? 2.203 -27.206 0.058 1.00 91.50 276 GLY A O 1
ATOM 2139 N N . PRO A 1 277 ? 3.176 -28.867 1.242 1.00 91.31 277 PRO A N 1
ATOM 2140 C CA . PRO A 1 277 ? 1.999 -29.735 1.294 1.00 91.31 277 PRO A CA 1
ATOM 2141 C C . PRO A 1 277 ? 0.728 -29.034 1.787 1.00 91.31 277 PRO A C 1
ATOM 2143 O O . PRO A 1 277 ? -0.326 -29.233 1.181 1.00 91.31 277 PRO A O 1
ATOM 2146 N N . GLY A 1 278 ? 0.809 -28.167 2.804 1.00 90.00 278 GLY A N 1
ATOM 2147 C CA . GLY A 1 278 ? -0.371 -27.484 3.347 1.00 90.00 278 GLY A CA 1
ATOM 2148 C C . GLY A 1 278 ? -1.037 -26.551 2.330 1.00 90.00 278 GLY A C 1
ATOM 2149 O O . GLY A 1 278 ? -2.262 -26.492 2.229 1.00 90.00 278 GLY A O 1
ATOM 2150 N N . THR A 1 279 ? -0.237 -25.867 1.512 1.00 91.62 279 THR A N 1
ATOM 2151 C CA . THR A 1 279 ? -0.721 -25.009 0.418 1.00 91.62 279 THR A CA 1
ATOM 2152 C C . THR A 1 279 ? -1.281 -25.823 -0.747 1.00 91.62 279 THR A C 1
ATOM 2154 O O . THR A 1 279 ? -2.250 -25.399 -1.381 1.00 91.62 279 THR A O 1
ATOM 2157 N N . GLN A 1 280 ? -0.694 -26.988 -1.039 1.00 93.19 280 GLN A N 1
ATOM 2158 C CA . GLN A 1 280 ? -1.189 -27.877 -2.093 1.00 93.19 280 GLN A CA 1
ATOM 2159 C C . GLN A 1 280 ? -2.566 -28.461 -1.733 1.00 93.19 280 GLN A C 1
ATOM 2161 O O . GLN A 1 280 ? -3.468 -28.415 -2.571 1.00 93.19 280 GLN A O 1
ATOM 2166 N N . ASP A 1 281 ? -2.759 -28.923 -0.490 1.00 92.44 281 ASP A N 1
ATOM 2167 C CA . ASP A 1 281 ? -4.070 -29.365 0.016 1.00 92.44 281 ASP A CA 1
ATOM 2168 C C . ASP A 1 281 ? -5.087 -28.217 0.036 1.00 92.44 281 ASP A C 1
ATOM 2170 O O . ASP A 1 281 ? -6.181 -28.355 -0.514 1.00 92.44 281 ASP A O 1
ATOM 2174 N N . ALA A 1 282 ? -4.712 -27.051 0.577 1.00 92.31 282 ALA A N 1
ATOM 2175 C CA . ALA A 1 282 ? -5.581 -25.876 0.624 1.00 92.31 282 ALA A CA 1
ATOM 2176 C C . ALA A 1 282 ? -6.118 -25.490 -0.765 1.00 92.31 282 ALA A C 1
ATOM 2178 O O . ALA A 1 282 ? -7.317 -25.261 -0.921 1.00 92.31 282 ALA A O 1
ATOM 2179 N N . LEU A 1 283 ? -5.258 -25.457 -1.791 1.00 93.19 283 LEU A N 1
ATOM 2180 C CA . LEU A 1 283 ? -5.661 -25.088 -3.151 1.00 93.19 283 LEU A CA 1
ATOM 2181 C C . LEU A 1 283 ? -6.526 -26.167 -3.828 1.00 93.19 283 LEU A C 1
ATOM 2183 O O . LEU A 1 283 ? -7.464 -25.827 -4.551 1.00 93.19 283 LEU A O 1
ATOM 2187 N N . ALA A 1 284 ? -6.257 -27.452 -3.572 1.00 93.00 284 ALA A N 1
ATOM 2188 C CA . ALA A 1 284 ? -7.086 -28.555 -4.062 1.00 93.00 284 ALA A CA 1
ATOM 2189 C C . ALA A 1 284 ? -8.484 -28.536 -3.419 1.00 93.00 284 ALA A C 1
ATOM 2191 O O . ALA A 1 284 ? -9.497 -28.531 -4.120 1.00 93.00 284 ALA A O 1
ATOM 2192 N N . ARG A 1 285 ? -8.550 -28.424 -2.087 1.00 93.00 285 ARG A N 1
ATOM 2193 C CA . ARG A 1 285 ? -9.811 -28.353 -1.339 1.00 93.00 285 ARG A CA 1
ATOM 2194 C C . ARG A 1 285 ? -10.608 -27.097 -1.669 1.00 93.00 285 ARG A C 1
ATOM 2196 O O . ARG A 1 285 ? -11.823 -27.185 -1.793 1.00 93.00 285 ARG A O 1
ATOM 2203 N N . ALA A 1 286 ? -9.959 -25.955 -1.891 1.00 93.31 286 ALA A N 1
ATOM 2204 C CA . ALA A 1 286 ? -10.620 -24.751 -2.388 1.00 93.31 286 ALA A CA 1
ATOM 2205 C C . ALA A 1 286 ? -11.316 -24.979 -3.738 1.00 93.31 286 ALA A C 1
ATOM 2207 O O . ALA A 1 286 ? -12.462 -24.566 -3.913 1.00 93.31 286 ALA A O 1
ATOM 2208 N N . ALA A 1 287 ? -10.657 -25.666 -4.677 1.00 94.25 287 ALA A N 1
ATOM 2209 C CA . ALA A 1 287 ? -11.252 -25.988 -5.970 1.00 94.25 287 ALA A CA 1
ATOM 2210 C C . ALA A 1 287 ? -12.491 -26.890 -5.824 1.00 94.25 287 ALA A C 1
ATOM 2212 O O . ALA A 1 287 ? -13.506 -26.650 -6.478 1.00 94.25 287 ALA A O 1
ATOM 2213 N N . ASP A 1 288 ? -12.442 -27.883 -4.935 1.00 94.38 288 ASP A N 1
ATOM 2214 C CA . ASP A 1 288 ? -13.549 -28.822 -4.733 1.00 94.38 288 ASP A CA 1
ATOM 2215 C C . ASP A 1 288 ? -14.711 -28.235 -3.909 1.00 94.38 288 ASP A C 1
ATOM 2217 O O . ASP A 1 288 ? -15.868 -28.514 -4.224 1.00 94.38 288 ASP A O 1
ATOM 2221 N N . LEU A 1 289 ? -14.443 -27.348 -2.942 1.00 93.56 289 LEU A N 1
ATOM 2222 C CA . LEU A 1 289 ? -15.475 -26.590 -2.214 1.00 93.56 289 LEU A CA 1
ATOM 2223 C C . LEU A 1 289 ? -16.236 -25.611 -3.121 1.00 93.56 289 LEU A C 1
ATOM 2225 O O . LEU A 1 289 ? -17.439 -25.411 -2.957 1.00 93.56 289 LEU A O 1
ATOM 2229 N N . LEU A 1 290 ? -15.564 -25.004 -4.101 1.00 93.25 290 LEU A N 1
ATOM 2230 C CA . LEU A 1 290 ? -16.225 -24.132 -5.076 1.00 93.25 290 LEU A CA 1
ATOM 2231 C C . LEU A 1 290 ? -17.054 -24.953 -6.080 1.00 93.25 290 LEU A C 1
ATOM 2233 O O . LEU A 1 290 ? -18.184 -24.577 -6.393 1.00 93.25 290 LEU A O 1
ATOM 2237 N N . ARG A 1 291 ? -16.551 -26.119 -6.516 1.00 94.94 291 ARG A N 1
ATOM 2238 C CA . ARG A 1 291 ? -17.307 -27.074 -7.350 1.00 94.94 291 ARG A CA 1
ATOM 2239 C C . ARG A 1 291 ? -18.550 -27.614 -6.637 1.00 94.94 291 ARG A C 1
ATOM 2241 O O . ARG A 1 291 ? -19.605 -27.686 -7.263 1.00 94.94 291 ARG A O 1
ATOM 2248 N N . SER A 1 292 ? -18.467 -27.960 -5.347 1.00 94.06 292 SER A N 1
ATOM 2249 C CA . SER A 1 292 ? -19.624 -28.448 -4.574 1.00 94.06 292 SER A CA 1
ATOM 2250 C C . SER A 1 292 ? -20.726 -27.389 -4.440 1.00 94.06 292 SER A C 1
ATOM 2252 O O . SER A 1 292 ? -21.908 -27.726 -4.471 1.00 94.06 292 SER A O 1
ATOM 2254 N N . HIS A 1 293 ? -20.343 -26.109 -4.399 1.00 92.44 293 HIS A N 1
ATOM 2255 C CA . HIS A 1 293 ? -21.244 -24.954 -4.410 1.00 92.44 293 HIS A CA 1
ATOM 2256 C C . HIS A 1 293 ? -21.720 -24.531 -5.816 1.00 92.44 293 HIS A C 1
ATOM 2258 O O . HIS A 1 293 ? -22.430 -23.534 -5.954 1.00 92.44 293 HIS A O 1
ATOM 2264 N N . GLY A 1 294 ? -21.387 -25.296 -6.862 1.00 90.38 294 GLY A N 1
ATOM 2265 C CA . GLY A 1 294 ? -21.891 -25.094 -8.223 1.00 90.38 294 GLY A CA 1
ATOM 2266 C C . GLY A 1 294 ? -21.114 -24.083 -9.071 1.00 90.38 294 GLY A C 1
ATOM 2267 O O . GLY A 1 294 ? -21.666 -23.591 -10.055 1.00 90.38 294 GLY A O 1
ATOM 2268 N N . ALA A 1 295 ? -19.868 -23.764 -8.712 1.00 94.44 295 ALA A N 1
ATOM 2269 C CA . ALA A 1 295 ? -18.978 -22.935 -9.524 1.00 94.44 295 ALA A CA 1
ATOM 2270 C C . ALA A 1 295 ? -18.189 -23.760 -10.561 1.00 94.44 295 ALA A C 1
ATOM 2272 O O . ALA A 1 295 ? -17.831 -24.919 -10.332 1.00 94.44 295 ALA A O 1
ATOM 2273 N N . GLU A 1 296 ? -17.851 -23.141 -11.692 1.00 94.19 296 GLU A N 1
ATOM 2274 C CA . GLU A 1 296 ? -17.015 -23.736 -12.739 1.00 94.19 296 GLU A CA 1
ATOM 2275 C C . GLU A 1 296 ? -15.534 -23.449 -12.451 1.00 94.19 296 GLU A C 1
ATOM 2277 O O . GLU A 1 296 ? -15.064 -22.327 -12.630 1.00 94.19 296 GLU A O 1
ATOM 2282 N N . VAL A 1 297 ? -14.780 -24.454 -11.991 1.00 95.12 297 VAL A N 1
ATOM 2283 C CA . VAL A 1 297 ? -13.377 -24.275 -11.566 1.00 95.12 297 VAL A CA 1
ATOM 2284 C C . VAL A 1 297 ? -12.399 -24.901 -12.562 1.00 95.12 297 VAL A C 1
ATOM 2286 O O . VAL A 1 297 ? -12.174 -26.118 -12.554 1.00 95.12 297 VAL A O 1
ATOM 2289 N N . HIS A 1 298 ? -11.805 -24.037 -13.384 1.00 94.25 298 HIS A N 1
ATOM 2290 C CA . HIS A 1 298 ? -10.776 -24.342 -14.378 1.00 94.25 298 HIS A CA 1
ATOM 2291 C C . HIS A 1 298 ? -9.371 -24.362 -13.749 1.00 94.25 298 HIS A C 1
ATOM 2293 O O . HIS A 1 298 ? -9.128 -23.693 -12.745 1.00 94.25 298 HIS A O 1
ATOM 2299 N N . GLU A 1 299 ? -8.418 -25.052 -14.378 1.00 92.62 299 GLU A N 1
ATOM 2300 C CA . GLU A 1 299 ? -6.989 -24.776 -14.162 1.00 92.62 299 GLU A CA 1
ATOM 2301 C C . GLU A 1 299 ? -6.504 -23.772 -15.218 1.00 92.62 299 GLU A C 1
ATOM 2303 O O . GLU A 1 299 ? -6.926 -23.837 -16.374 1.00 92.62 299 GLU A O 1
ATOM 2308 N N . LEU A 1 300 ? -5.659 -22.823 -14.811 1.00 90.25 300 LEU A N 1
ATOM 2309 C CA . LEU A 1 300 ? -5.133 -21.754 -15.657 1.00 90.25 300 LEU A CA 1
ATOM 2310 C C . LEU A 1 300 ? -3.608 -21.833 -15.725 1.00 90.25 300 LEU A C 1
ATOM 2312 O O . LEU A 1 300 ? -2.912 -21.517 -14.756 1.00 90.25 300 LEU A O 1
ATOM 2316 N N . GLU A 1 301 ? -3.113 -22.189 -16.906 1.00 87.75 301 GLU A N 1
ATOM 2317 C CA . GLU A 1 301 ? -1.718 -22.016 -17.303 1.00 87.75 301 GLU A CA 1
ATOM 2318 C C . GLU A 1 301 ? -1.535 -20.599 -17.872 1.00 87.75 301 GLU A C 1
ATOM 2320 O O . GLU A 1 301 ? -2.346 -20.128 -18.674 1.00 87.75 301 GLU A O 1
ATOM 2325 N N . LEU A 1 302 ? -0.488 -19.896 -17.437 1.00 85.00 302 LEU A N 1
ATOM 2326 C CA . LEU A 1 302 ? -0.118 -18.593 -17.998 1.00 85.00 302 LEU A CA 1
ATOM 2327 C C . LEU A 1 302 ? 0.820 -18.789 -19.205 1.00 85.00 302 LEU A C 1
ATOM 2329 O O . LEU A 1 302 ? 1.573 -19.762 -19.232 1.00 85.00 302 LEU A O 1
ATOM 2333 N N . PRO A 1 303 ? 0.829 -17.874 -20.195 1.00 85.31 303 PRO A N 1
ATOM 2334 C CA . PRO A 1 303 ? 1.834 -17.888 -21.258 1.00 85.31 303 PRO A CA 1
ATOM 2335 C C . PRO A 1 303 ? 3.254 -17.810 -20.680 1.00 85.31 303 PRO A C 1
ATOM 2337 O O . PRO A 1 303 ? 3.481 -17.045 -19.747 1.00 85.31 303 PRO A O 1
ATOM 2340 N N . SER A 1 304 ? 4.232 -18.498 -21.276 1.00 82.00 304 SER A N 1
ATOM 2341 C CA . SER A 1 304 ? 5.615 -18.553 -20.756 1.00 82.00 304 SER A CA 1
ATOM 2342 C C . SER A 1 304 ? 6.328 -17.195 -20.648 1.00 82.00 304 SER A C 1
ATOM 2344 O O . SER A 1 304 ? 7.277 -17.049 -19.889 1.00 82.00 304 SER A O 1
ATOM 2346 N N . ALA A 1 305 ? 5.833 -16.148 -21.319 1.00 80.06 305 ALA A N 1
ATOM 2347 C CA . ALA A 1 305 ? 6.280 -14.766 -21.101 1.00 80.06 305 ALA A CA 1
ATOM 2348 C C . ALA A 1 305 ? 6.036 -14.244 -19.662 1.00 80.06 305 ALA A C 1
ATOM 2350 O O . ALA A 1 305 ? 6.556 -13.193 -19.287 1.00 80.06 305 ALA A O 1
ATOM 2351 N N . PHE A 1 306 ? 5.247 -14.957 -18.851 1.00 82.62 306 PHE A N 1
ATOM 2352 C CA . PHE A 1 306 ? 5.054 -14.687 -17.425 1.00 82.62 306 PHE A CA 1
ATOM 2353 C C . PHE A 1 306 ? 6.135 -15.332 -16.536 1.00 82.62 306 PHE A C 1
ATOM 2355 O O . PHE A 1 306 ? 6.198 -15.010 -15.348 1.00 82.62 306 PHE A O 1
ATOM 2362 N N . ASP A 1 307 ? 6.997 -16.199 -17.079 1.00 84.50 307 ASP A N 1
ATOM 2363 C CA . ASP A 1 307 ? 7.996 -16.940 -16.299 1.00 84.50 307 ASP A CA 1
ATOM 2364 C C . ASP A 1 307 ? 9.187 -16.064 -15.873 1.00 84.50 307 ASP A C 1
ATOM 2366 O O . ASP A 1 307 ? 9.729 -16.273 -14.790 1.00 84.50 307 ASP A O 1
ATOM 2370 N N . ASP A 1 308 ? 9.532 -15.037 -16.661 1.00 84.62 308 ASP A N 1
ATOM 2371 C CA . ASP A 1 308 ? 10.603 -14.065 -16.368 1.00 84.62 308 ASP A CA 1
ATOM 2372 C C . ASP A 1 308 ? 10.204 -12.988 -15.336 1.00 84.62 308 ASP A C 1
ATOM 2374 O O . ASP A 1 308 ? 11.055 -12.310 -14.750 1.00 84.62 308 ASP A O 1
ATOM 2378 N N . VAL A 1 309 ? 8.900 -12.825 -15.079 1.00 83.56 309 VAL A N 1
ATOM 2379 C CA . VAL A 1 309 ? 8.330 -11.794 -14.189 1.00 83.56 309 VAL A CA 1
ATOM 2380 C C . VAL A 1 309 ? 8.962 -11.756 -12.780 1.00 83.56 309 VAL A C 1
ATOM 2382 O O . VAL A 1 309 ? 9.151 -10.652 -12.259 1.00 83.56 309 VAL A O 1
ATOM 2385 N N . PRO A 1 310 ? 9.333 -12.882 -12.134 1.00 84.06 310 PRO A N 1
ATOM 2386 C CA . PRO A 1 310 ? 10.011 -12.867 -10.837 1.00 84.06 310 PRO A CA 1
ATOM 2387 C C . PRO A 1 310 ? 11.444 -12.305 -10.878 1.00 84.06 310 PRO A C 1
ATOM 2389 O O . PRO A 1 310 ? 11.869 -11.685 -9.902 1.00 84.06 310 PRO A O 1
ATOM 2392 N N . GLU A 1 311 ? 12.182 -12.474 -11.980 1.00 85.69 311 GLU A N 1
ATOM 2393 C CA . GLU A 1 311 ? 13.538 -11.917 -12.121 1.00 85.69 311 GLU A CA 1
ATOM 2394 C C . GLU A 1 311 ? 13.485 -10.439 -12.508 1.00 85.69 311 GLU A C 1
ATOM 2396 O O . GLU A 1 311 ? 14.173 -9.611 -11.904 1.00 85.69 311 GLU A O 1
ATOM 2401 N N . TRP A 1 312 ? 12.584 -10.068 -13.424 1.00 86.25 312 TRP A N 1
ATOM 2402 C CA . TRP A 1 312 ? 12.274 -8.661 -13.675 1.00 86.25 312 TRP A CA 1
ATOM 2403 C C . TRP A 1 312 ? 11.891 -7.942 -12.362 1.00 86.25 312 TRP A C 1
ATOM 2405 O O . TRP A 1 312 ? 12.303 -6.792 -12.164 1.00 86.25 312 TRP A O 1
ATOM 2415 N N . TYR A 1 313 ? 11.180 -8.609 -11.430 1.00 84.88 313 TYR A N 1
ATOM 2416 C CA . TYR A 1 313 ? 10.823 -8.059 -10.110 1.00 84.88 313 TYR A CA 1
ATOM 2417 C C . TYR A 1 313 ? 12.039 -7.754 -9.257 1.00 84.88 313 TYR A C 1
ATOM 2419 O O . TYR A 1 313 ? 12.121 -6.657 -8.705 1.00 84.88 313 TYR A O 1
ATOM 2427 N N . ARG A 1 314 ? 12.997 -8.676 -9.200 1.00 86.81 314 ARG A N 1
ATOM 2428 C CA . ARG A 1 314 ? 14.252 -8.497 -8.471 1.00 86.81 314 ARG A CA 1
ATOM 2429 C C . ARG A 1 314 ? 15.027 -7.282 -8.998 1.00 86.81 314 ARG A C 1
ATOM 2431 O O . ARG A 1 314 ? 15.315 -6.368 -8.226 1.00 86.81 314 ARG A O 1
ATOM 2438 N N . ILE A 1 315 ? 15.226 -7.202 -10.319 1.00 88.75 315 ILE A N 1
ATOM 2439 C CA . ILE A 1 315 ? 15.857 -6.055 -11.003 1.00 88.75 315 ILE A CA 1
ATOM 2440 C C . ILE A 1 315 ? 15.147 -4.744 -10.631 1.00 88.75 315 ILE A C 1
ATOM 2442 O O . ILE A 1 315 ? 15.775 -3.764 -10.225 1.00 88.75 315 ILE A O 1
ATOM 2446 N N . GLY A 1 316 ? 13.822 -4.709 -10.772 1.00 85.69 316 GLY A N 1
ATOM 2447 C CA . GLY A 1 316 ? 13.029 -3.496 -10.590 1.00 85.69 316 GLY A CA 1
ATOM 2448 C C . GLY A 1 316 ? 12.903 -3.028 -9.136 1.00 85.69 316 GLY A C 1
ATOM 2449 O O . GLY A 1 316 ? 12.879 -1.824 -8.888 1.00 85.69 316 GLY A O 1
ATOM 2450 N N . LEU A 1 317 ? 12.862 -3.957 -8.178 1.00 86.69 317 LEU A N 1
ATOM 2451 C CA . LEU A 1 317 ? 12.835 -3.667 -6.744 1.00 86.69 317 LEU A CA 1
ATOM 2452 C C . LEU A 1 317 ? 14.173 -3.079 -6.279 1.00 86.69 317 LEU A C 1
ATOM 2454 O O . LEU A 1 317 ? 14.197 -2.008 -5.675 1.00 86.69 317 LEU A O 1
ATOM 2458 N N . HIS A 1 318 ? 15.283 -3.751 -6.599 1.00 88.75 318 HIS A N 1
ATOM 2459 C CA . HIS A 1 318 ? 16.622 -3.351 -6.159 1.00 88.75 318 HIS A CA 1
ATOM 2460 C C . HIS A 1 318 ? 17.010 -1.992 -6.769 1.00 88.75 318 HIS A C 1
ATOM 2462 O O . HIS A 1 318 ? 17.521 -1.111 -6.076 1.00 88.75 318 HIS A O 1
ATOM 2468 N N . THR A 1 319 ? 16.702 -1.773 -8.055 1.00 88.25 319 THR A N 1
ATOM 2469 C CA . THR A 1 319 ? 17.050 -0.523 -8.755 1.00 88.25 319 THR A CA 1
ATOM 2470 C C . THR A 1 319 ? 16.178 0.683 -8.388 1.00 88.25 319 THR A C 1
ATOM 2472 O O . THR A 1 319 ? 16.635 1.812 -8.571 1.00 88.25 319 THR A O 1
ATOM 2475 N N . GLU A 1 320 ? 14.972 0.497 -7.835 1.00 88.44 320 GLU A N 1
ATOM 2476 C CA . GLU A 1 320 ? 14.222 1.590 -7.191 1.00 88.44 320 GLU A CA 1
ATOM 2477 C C . GLU A 1 320 ? 14.633 1.787 -5.726 1.00 88.44 320 GLU A C 1
ATOM 2479 O O . GLU A 1 320 ? 14.793 2.933 -5.304 1.00 88.44 320 GLU A O 1
ATOM 2484 N N . GLY A 1 321 ? 14.920 0.710 -4.985 1.00 88.25 321 GLY A N 1
ATOM 2485 C CA . GLY A 1 321 ? 15.488 0.781 -3.633 1.00 88.25 321 GLY A CA 1
ATOM 2486 C C . GLY A 1 321 ? 16.792 1.585 -3.583 1.00 88.25 321 GLY A C 1
ATOM 2487 O O . GLY A 1 321 ? 16.979 2.394 -2.674 1.00 88.25 321 GLY A O 1
ATOM 2488 N N . ARG A 1 322 ? 17.638 1.462 -4.617 1.00 89.56 322 ARG A N 1
ATOM 2489 C CA . ARG A 1 322 ? 18.838 2.291 -4.827 1.00 89.56 322 ARG A CA 1
ATOM 2490 C C . ARG A 1 322 ? 18.554 3.797 -4.807 1.00 89.56 322 ARG A C 1
ATOM 2492 O O . ARG A 1 322 ? 19.342 4.546 -4.240 1.00 89.56 322 ARG A O 1
ATOM 2499 N N . THR A 1 323 ? 17.453 4.245 -5.412 1.00 88.12 323 THR A N 1
ATOM 2500 C CA . THR A 1 323 ? 17.051 5.663 -5.404 1.00 88.12 323 THR A CA 1
ATOM 2501 C C . THR A 1 323 ? 16.413 6.053 -4.068 1.00 88.12 323 THR A C 1
ATOM 2503 O O . THR A 1 323 ? 16.688 7.135 -3.551 1.00 88.12 323 THR A O 1
ATOM 2506 N N . SER A 1 324 ? 15.565 5.188 -3.506 1.00 90.00 324 SER A N 1
ATOM 2507 C CA . SER A 1 324 ? 14.779 5.484 -2.299 1.00 90.00 324 SER A CA 1
ATOM 2508 C C . SER A 1 324 ? 15.600 5.529 -1.009 1.00 90.00 324 SER A C 1
ATOM 2510 O O . SER A 1 324 ? 15.244 6.297 -0.120 1.00 90.00 324 SER A O 1
ATOM 2512 N N . PHE A 1 325 ? 16.678 4.740 -0.908 1.00 92.50 325 PHE A N 1
ATOM 2513 C CA . PHE A 1 325 ? 17.550 4.664 0.278 1.00 92.50 325 PHE A CA 1
ATOM 2514 C C . PHE A 1 325 ? 18.881 5.413 0.139 1.00 92.50 325 PHE A C 1
ATOM 2516 O O . PHE A 1 325 ? 19.688 5.428 1.071 1.00 92.50 325 PHE A O 1
ATOM 2523 N N . LEU A 1 326 ? 19.121 6.074 -1.000 1.00 90.50 326 LEU A N 1
ATOM 2524 C CA . LEU A 1 326 ? 20.270 6.967 -1.155 1.00 90.50 326 LEU A CA 1
ATOM 2525 C C . LEU A 1 326 ? 20.327 8.069 -0.070 1.00 90.50 326 LEU A C 1
ATOM 2527 O O . LEU A 1 326 ? 21.435 8.340 0.393 1.00 90.50 326 LEU A O 1
ATOM 2531 N N . PRO A 1 327 ? 19.213 8.689 0.386 1.00 88.69 327 PRO A N 1
ATOM 2532 C CA . PRO A 1 327 ? 19.257 9.681 1.462 1.00 88.69 327 PRO A CA 1
ATOM 2533 C C . PRO A 1 327 ? 19.781 9.099 2.781 1.00 88.69 327 PRO A C 1
ATOM 2535 O O . PRO A 1 327 ? 20.756 9.612 3.328 1.00 88.69 327 PRO A O 1
ATOM 2538 N N . GLU A 1 328 ? 19.200 7.999 3.264 1.00 92.06 328 GLU A N 1
ATOM 2539 C CA . GLU A 1 328 ? 19.594 7.353 4.521 1.00 92.06 328 GLU A CA 1
ATOM 2540 C C . GLU A 1 328 ? 21.036 6.835 4.459 1.00 92.06 328 GLU A C 1
ATOM 2542 O O . GLU A 1 328 ? 21.814 7.058 5.387 1.00 92.06 328 GLU A O 1
ATOM 2547 N N . TYR A 1 329 ? 21.438 6.243 3.330 1.00 91.88 329 TYR A N 1
ATOM 2548 C CA . TYR A 1 329 ? 22.815 5.813 3.082 1.00 91.88 329 TYR A CA 1
ATOM 2549 C C . TYR A 1 329 ? 23.821 6.975 3.167 1.00 91.88 329 TYR A C 1
ATOM 2551 O O . TYR A 1 329 ? 24.909 6.818 3.725 1.00 91.88 329 TYR A O 1
ATOM 2559 N N . ARG A 1 330 ? 23.474 8.155 2.633 1.00 89.44 330 ARG A N 1
ATOM 2560 C CA . ARG A 1 330 ? 24.331 9.355 2.678 1.00 89.44 330 ARG A CA 1
ATOM 2561 C C . ARG A 1 330 ? 24.368 10.015 4.059 1.00 89.44 330 ARG A C 1
ATOM 2563 O O . ARG A 1 330 ? 25.378 10.635 4.379 1.00 89.44 330 ARG A O 1
ATOM 2570 N N . VAL A 1 331 ? 23.301 9.900 4.851 1.00 89.06 331 VAL A N 1
ATOM 2571 C CA . VAL A 1 331 ? 23.197 10.493 6.197 1.00 89.06 331 VAL A CA 1
ATOM 2572 C C . VAL A 1 331 ? 23.817 9.600 7.276 1.00 89.06 331 VAL A C 1
ATOM 2574 O O . VAL A 1 331 ? 24.442 10.115 8.201 1.00 89.06 331 VAL A O 1
ATOM 2577 N N . GLY A 1 332 ? 23.683 8.275 7.172 1.00 89.12 332 GLY A N 1
ATOM 2578 C CA . GLY A 1 332 ? 24.131 7.357 8.219 1.00 89.12 332 GLY A CA 1
ATOM 2579 C C . GLY A 1 332 ? 24.155 5.889 7.806 1.00 89.12 332 GLY A C 1
ATOM 2580 O O . GLY A 1 332 ? 23.473 5.077 8.425 1.00 89.12 332 GLY A O 1
ATOM 2581 N N . LYS A 1 333 ? 24.986 5.547 6.810 1.00 91.00 333 LYS A N 1
ATOM 2582 C CA . LYS A 1 333 ? 25.247 4.169 6.343 1.00 91.00 333 LYS A CA 1
ATOM 2583 C C . LYS A 1 333 ? 25.357 3.130 7.468 1.00 91.00 333 LYS A C 1
ATOM 2585 O O . LYS A 1 333 ? 24.740 2.078 7.379 1.00 91.00 333 LYS A O 1
ATOM 2590 N N . ASP A 1 334 ? 26.105 3.430 8.528 1.00 91.06 334 ASP A N 1
ATOM 2591 C CA . ASP A 1 334 ? 26.391 2.475 9.612 1.00 91.06 334 ASP A CA 1
ATOM 2592 C C . ASP A 1 334 ? 25.188 2.209 10.549 1.00 91.06 334 ASP A C 1
ATOM 2594 O O . ASP A 1 334 ? 25.315 1.483 11.534 1.00 91.06 334 ASP A O 1
ATOM 2598 N N . GLN A 1 335 ? 24.026 2.814 10.272 1.00 88.69 335 GLN A N 1
ATOM 2599 C CA . GLN A 1 335 ? 22.793 2.720 11.065 1.00 88.69 335 GLN A CA 1
ATOM 2600 C C . GLN A 1 335 ? 21.608 2.111 10.290 1.00 88.69 335 GLN A C 1
ATOM 2602 O O . GLN A 1 335 ? 20.499 2.105 10.819 1.00 88.69 335 GLN A O 1
ATOM 2607 N N . ILE A 1 336 ? 21.828 1.600 9.070 1.00 91.38 336 ILE A N 1
ATOM 2608 C CA . ILE A 1 336 ? 20.806 0.934 8.243 1.00 91.38 336 ILE A CA 1
ATOM 2609 C C . ILE A 1 336 ? 21.186 -0.515 7.918 1.00 91.38 336 ILE A C 1
ATOM 2611 O O . ILE A 1 336 ? 22.365 -0.860 7.827 1.00 91.38 336 ILE A O 1
ATOM 2615 N N . GLY A 1 337 ? 20.189 -1.378 7.715 1.00 88.56 337 GLY A N 1
ATOM 2616 C CA . GLY A 1 337 ? 20.397 -2.786 7.385 1.00 88.56 337 GLY A CA 1
ATOM 2617 C C . GLY A 1 337 ? 21.201 -3.021 6.098 1.00 88.56 337 GLY A C 1
ATOM 2618 O O . GLY A 1 337 ? 20.979 -2.379 5.072 1.00 88.56 337 GLY A O 1
ATOM 2619 N N . GLN A 1 338 ? 22.087 -4.021 6.138 1.00 89.69 338 GLN A N 1
ATOM 2620 C CA . GLN A 1 338 ? 23.026 -4.391 5.066 1.00 89.69 338 GLN A CA 1
ATOM 2621 C C . GLN A 1 338 ? 22.381 -4.544 3.671 1.00 89.69 338 GLN A C 1
ATOM 2623 O O . GLN A 1 338 ? 22.940 -4.080 2.683 1.00 89.69 338 GLN A O 1
ATOM 2628 N N . VAL A 1 339 ? 21.171 -5.104 3.584 1.00 87.44 339 VAL A N 1
ATOM 2629 C CA . VAL A 1 339 ? 20.424 -5.252 2.315 1.00 87.44 339 VAL A CA 1
ATOM 2630 C C . VAL A 1 339 ? 20.160 -3.896 1.634 1.00 87.44 339 VAL A C 1
ATOM 2632 O O . VAL A 1 339 ? 20.111 -3.792 0.412 1.00 87.44 339 VAL A O 1
ATOM 2635 N N . LEU A 1 340 ? 20.003 -2.824 2.414 1.00 90.25 340 LEU A N 1
ATOM 2636 C CA . LEU A 1 340 ? 19.743 -1.475 1.901 1.00 90.25 340 LEU A CA 1
ATOM 2637 C C . LEU A 1 340 ? 21.035 -0.822 1.390 1.00 90.25 340 LEU A C 1
ATOM 2639 O O . LEU A 1 340 ? 21.008 -0.112 0.385 1.00 90.25 340 LEU A O 1
ATOM 2643 N N . ILE A 1 341 ? 22.167 -1.123 2.036 1.00 91.69 341 ILE A N 1
ATOM 2644 C CA . ILE A 1 341 ? 23.513 -0.783 1.555 1.00 91.69 341 ILE A CA 1
ATOM 2645 C C . ILE A 1 341 ? 23.757 -1.452 0.196 1.00 91.69 341 ILE A C 1
ATOM 2647 O O . ILE A 1 341 ? 24.122 -0.767 -0.755 1.00 91.69 341 ILE A O 1
ATOM 2651 N N . GLU A 1 342 ? 23.469 -2.750 0.076 1.00 89.31 342 GLU A N 1
ATOM 2652 C CA . GLU A 1 342 ? 23.664 -3.541 -1.149 1.00 89.31 342 GLU A CA 1
ATOM 2653 C C . GLU A 1 342 ? 22.817 -3.032 -2.330 1.00 89.31 342 GLU A C 1
ATOM 2655 O O . GLU A 1 342 ? 23.309 -2.942 -3.459 1.00 89.31 342 GLU A O 1
ATOM 2660 N N . HIS A 1 343 ? 21.576 -2.590 -2.080 1.00 88.75 343 HIS A N 1
ATOM 2661 C CA . HIS A 1 343 ? 20.772 -1.893 -3.091 1.00 88.75 343 HIS A CA 1
ATOM 2662 C C . HIS A 1 343 ? 21.420 -0.575 -3.547 1.00 88.75 343 HIS A C 1
ATOM 2664 O O . HIS A 1 343 ? 21.507 -0.313 -4.748 1.00 88.75 343 HIS A O 1
ATOM 2670 N N . VAL A 1 344 ? 21.878 0.273 -2.617 1.00 90.06 344 VAL A N 1
ATOM 2671 C CA . VAL A 1 344 ? 22.447 1.593 -2.953 1.00 90.06 344 VAL A CA 1
ATOM 2672 C C . VAL A 1 344 ? 23.796 1.467 -3.675 1.00 90.06 344 VAL A C 1
ATOM 2674 O O . VAL A 1 344 ? 24.049 2.193 -4.644 1.00 90.06 344 VAL A O 1
ATOM 2677 N N . GLU A 1 345 ? 24.624 0.507 -3.259 1.00 91.69 345 GLU A N 1
ATOM 2678 C CA . GLU A 1 345 ? 25.906 0.154 -3.882 1.00 91.69 345 GLU A CA 1
ATOM 2679 C C . GLU A 1 345 ? 25.757 -0.632 -5.197 1.00 91.69 345 GLU A C 1
ATOM 2681 O O . GLU A 1 345 ? 26.725 -0.725 -5.949 1.00 91.69 345 GLU A O 1
ATOM 2686 N N . ASN A 1 346 ? 24.551 -1.118 -5.525 1.00 88.12 346 ASN A N 1
ATOM 2687 C CA . ASN A 1 346 ? 24.246 -1.923 -6.714 1.00 88.12 346 ASN A CA 1
ATOM 2688 C C . ASN A 1 346 ? 25.053 -3.235 -6.772 1.00 88.12 346 ASN A C 1
ATOM 2690 O O . ASN A 1 346 ? 25.643 -3.556 -7.804 1.00 88.12 346 ASN A O 1
ATOM 2694 N N . SER A 1 347 ? 25.081 -4.001 -5.676 1.00 89.06 347 SER A N 1
ATOM 2695 C CA . SER A 1 347 ? 25.880 -5.237 -5.555 1.00 89.06 347 SER A CA 1
ATOM 2696 C C . SER A 1 347 ? 25.544 -6.312 -6.604 1.00 89.06 347 SER A C 1
ATOM 2698 O O . SER A 1 347 ? 26.412 -7.101 -6.972 1.00 89.06 347 SER A O 1
ATOM 2700 N N . ASP A 1 348 ? 24.322 -6.307 -7.144 1.00 85.75 348 ASP A N 1
ATOM 2701 C CA . ASP A 1 348 ? 23.888 -7.142 -8.276 1.00 85.75 348 ASP A CA 1
ATOM 2702 C C . ASP A 1 348 ? 24.483 -6.741 -9.637 1.00 85.75 348 ASP A C 1
ATOM 2704 O O . ASP A 1 348 ? 24.383 -7.496 -10.601 1.00 85.75 348 ASP A O 1
ATOM 2708 N N . ASN A 1 349 ? 25.094 -5.556 -9.737 1.00 87.81 349 ASN A N 1
ATOM 2709 C CA . ASN A 1 349 ? 25.618 -4.960 -10.970 1.00 87.81 349 ASN A CA 1
ATOM 2710 C C . ASN A 1 349 ? 24.554 -4.754 -12.072 1.00 87.81 349 ASN A C 1
ATOM 2712 O O . ASN A 1 349 ? 24.846 -4.867 -13.264 1.00 87.81 349 ASN A O 1
ATOM 2716 N N . PHE A 1 350 ? 23.316 -4.404 -11.700 1.00 88.31 350 PHE A N 1
ATOM 2717 C CA . PHE A 1 350 ? 22.279 -4.062 -12.678 1.00 88.31 350 PHE A CA 1
ATOM 2718 C C . PHE A 1 350 ? 22.648 -2.800 -13.474 1.00 88.31 350 PHE A C 1
ATOM 2720 O O . PHE A 1 350 ? 23.062 -1.788 -12.905 1.00 88.31 350 PHE A O 1
ATOM 2727 N N . THR A 1 351 ? 22.439 -2.847 -14.790 1.00 86.31 351 THR A N 1
ATOM 2728 C CA . THR A 1 351 ? 22.651 -1.726 -15.727 1.00 86.31 351 THR A CA 1
ATOM 2729 C C . THR A 1 351 ? 21.349 -0.962 -15.972 1.00 86.31 351 THR A C 1
ATOM 2731 O O . THR A 1 351 ? 20.248 -1.493 -15.755 1.00 86.31 351 THR A O 1
ATOM 2734 N N . ARG A 1 352 ? 21.430 0.260 -16.515 1.00 81.88 352 ARG A N 1
ATOM 2735 C CA . ARG A 1 352 ? 20.240 0.993 -16.980 1.00 81.88 352 ARG A CA 1
ATOM 2736 C C . ARG A 1 352 ? 19.519 0.238 -18.094 1.00 81.88 352 ARG A C 1
ATOM 2738 O O . ARG A 1 352 ? 18.291 0.218 -18.103 1.00 81.88 352 ARG A O 1
ATOM 2745 N N . LYS A 1 353 ? 20.250 -0.472 -18.964 1.00 78.38 353 LYS A N 1
ATOM 2746 C CA . LYS A 1 353 ? 19.671 -1.350 -19.998 1.00 78.38 353 LYS A CA 1
ATOM 2747 C C . LYS A 1 353 ? 18.768 -2.433 -19.392 1.00 78.38 353 LYS A C 1
ATOM 2749 O O . LYS A 1 353 ? 17.622 -2.568 -19.819 1.00 78.38 353 LYS A O 1
ATOM 2754 N N . THR A 1 354 ? 19.229 -3.145 -18.359 1.00 84.62 354 THR A N 1
ATOM 2755 C CA . THR A 1 354 ? 18.409 -4.156 -17.659 1.00 84.62 354 THR A CA 1
ATOM 2756 C C . THR A 1 354 ? 17.246 -3.541 -16.876 1.00 84.62 354 THR A C 1
ATOM 2758 O O . THR A 1 354 ? 16.152 -4.100 -16.888 1.00 84.62 354 THR A O 1
ATOM 2761 N N . GLN A 1 355 ? 17.437 -2.367 -16.259 1.00 84.06 355 GLN A N 1
ATOM 2762 C CA . GLN A 1 355 ? 16.374 -1.652 -15.540 1.00 84.06 355 GLN A CA 1
ATOM 2763 C C . GLN A 1 355 ? 15.228 -1.224 -16.477 1.00 84.06 355 GLN A C 1
ATOM 2765 O O . GLN A 1 355 ? 14.055 -1.391 -16.139 1.00 84.06 355 GLN A O 1
ATOM 2770 N N . LEU A 1 356 ? 15.558 -0.692 -17.660 1.00 80.25 356 LEU A N 1
ATOM 2771 C CA . LEU A 1 356 ? 14.575 -0.291 -18.669 1.00 80.25 356 LEU A CA 1
ATOM 2772 C C . LEU A 1 356 ? 13.857 -1.504 -19.268 1.00 80.25 356 LEU A C 1
ATOM 2774 O O . LEU A 1 356 ? 12.630 -1.512 -19.303 1.00 80.25 356 LEU A O 1
ATOM 2778 N N . MET A 1 357 ? 14.601 -2.546 -19.659 1.00 85.50 357 MET A N 1
ATOM 2779 C CA . MET A 1 357 ? 14.033 -3.807 -20.151 1.00 85.50 357 MET A CA 1
ATOM 2780 C C . MET A 1 357 ? 13.010 -4.377 -19.163 1.00 85.50 357 MET A C 1
ATOM 2782 O O . MET A 1 357 ? 11.872 -4.632 -19.550 1.00 85.50 357 MET A O 1
ATOM 2786 N N . ALA A 1 358 ? 13.384 -4.501 -17.883 1.00 84.62 358 ALA A N 1
ATOM 2787 C CA . ALA A 1 358 ? 12.467 -4.942 -16.841 1.00 84.62 358 ALA A CA 1
ATOM 2788 C C . ALA A 1 358 ? 11.242 -4.018 -16.769 1.00 84.62 358 ALA A C 1
ATOM 2790 O O . ALA A 1 358 ? 10.132 -4.495 -16.925 1.00 84.62 358 ALA A O 1
ATOM 2791 N N . SER A 1 359 ? 11.400 -2.696 -16.622 1.00 82.25 359 SER A N 1
ATOM 2792 C CA . SER A 1 359 ? 10.261 -1.756 -16.558 1.00 82.25 359 SER A CA 1
ATOM 2793 C C . SER A 1 359 ? 9.248 -1.916 -17.704 1.00 82.25 359 SER A C 1
ATOM 2795 O O . SER A 1 359 ? 8.036 -1.812 -17.466 1.00 82.25 359 SER A O 1
ATOM 2797 N N . ASP A 1 360 ? 9.748 -2.149 -18.918 1.00 82.31 360 ASP A N 1
ATOM 2798 C CA . ASP A 1 360 ? 8.984 -2.047 -20.158 1.00 82.31 360 ASP A CA 1
ATOM 2799 C C . ASP A 1 360 ? 8.313 -3.383 -20.542 1.00 82.31 360 ASP A C 1
ATOM 2801 O O . ASP A 1 360 ? 7.118 -3.376 -20.854 1.00 82.31 360 ASP A O 1
ATOM 2805 N N . SER A 1 361 ? 8.985 -4.538 -20.391 1.00 82.00 361 SER A N 1
ATOM 2806 C CA . SER A 1 361 ? 8.376 -5.874 -20.596 1.00 82.00 361 SER A CA 1
ATOM 2807 C C . SER A 1 361 ? 7.101 -6.069 -19.766 1.00 82.00 361 SER A C 1
ATOM 2809 O O . SER A 1 361 ? 6.103 -6.634 -20.211 1.00 82.00 361 SER A O 1
ATOM 2811 N N . LEU A 1 362 ? 7.088 -5.516 -18.557 1.00 79.56 362 LEU A N 1
ATOM 2812 C CA . LEU A 1 362 ? 5.964 -5.602 -17.625 1.00 79.56 362 LEU A CA 1
ATOM 2813 C C . LEU A 1 362 ? 4.793 -4.715 -18.018 1.00 79.56 362 LEU A C 1
ATOM 2815 O O . LEU A 1 362 ? 3.646 -5.030 -17.709 1.00 79.56 362 LEU A O 1
ATOM 2819 N N . ALA A 1 363 ? 5.075 -3.573 -18.650 1.00 81.00 363 ALA A N 1
ATOM 2820 C CA . ALA A 1 363 ? 4.023 -2.707 -19.159 1.00 81.00 363 ALA A CA 1
ATOM 2821 C C . ALA A 1 363 ? 3.210 -3.439 -20.236 1.00 81.00 363 ALA A C 1
ATOM 2823 O O . ALA A 1 363 ? 1.989 -3.291 -20.263 1.00 81.00 363 ALA A O 1
ATOM 2824 N N . ALA A 1 364 ? 3.864 -4.298 -21.028 1.00 80.25 364 ALA A N 1
ATOM 2825 C CA . ALA A 1 364 ? 3.208 -5.181 -21.987 1.00 80.25 364 ALA A CA 1
ATOM 2826 C C . ALA A 1 364 ? 2.416 -6.331 -21.327 1.00 80.25 364 ALA A C 1
ATOM 2828 O O . ALA A 1 364 ? 1.333 -6.659 -21.805 1.00 80.25 364 ALA A O 1
ATOM 2829 N N . MET A 1 365 ? 2.885 -6.919 -20.216 1.00 80.19 365 MET A N 1
ATOM 2830 C CA . MET A 1 365 ? 2.183 -8.048 -19.569 1.00 80.19 365 MET A CA 1
ATOM 2831 C C . MET A 1 365 ? 0.853 -7.671 -18.889 1.00 80.19 365 MET A C 1
ATOM 2833 O O . MET A 1 365 ? -0.041 -8.513 -18.792 1.00 80.19 365 MET A O 1
ATOM 2837 N N . ARG A 1 366 ? 0.676 -6.418 -18.442 1.00 81.69 366 ARG A N 1
ATOM 2838 C CA . ARG A 1 366 ? -0.555 -5.959 -17.755 1.00 81.69 366 ARG A CA 1
ATOM 2839 C C . ARG A 1 366 ? -1.843 -6.185 -18.564 1.00 81.69 366 ARG A C 1
ATOM 2841 O O . ARG A 1 366 ? -2.687 -6.936 -18.080 1.00 81.69 366 ARG A O 1
ATOM 2848 N N . PRO A 1 367 ? -2.014 -5.612 -19.776 1.00 81.56 367 PRO A N 1
ATOM 2849 C CA . PRO A 1 367 ? -3.233 -5.814 -20.564 1.00 81.56 367 PRO A CA 1
ATOM 2850 C C . PRO A 1 367 ? -3.450 -7.277 -20.981 1.00 81.56 367 PRO A C 1
ATOM 2852 O O . PRO A 1 367 ? -4.595 -7.701 -21.118 1.00 81.56 367 PRO A O 1
ATOM 2855 N N . VAL A 1 368 ? -2.376 -8.062 -21.143 1.00 83.81 368 VAL A N 1
ATOM 2856 C CA . VAL A 1 368 ? -2.477 -9.503 -21.433 1.00 83.81 368 VAL A CA 1
ATOM 2857 C C . VAL A 1 368 ? -3.145 -10.232 -20.267 1.00 83.81 368 VAL A C 1
ATOM 2859 O O . VAL A 1 368 ? -4.076 -11.002 -20.487 1.00 83.81 368 VAL A O 1
ATOM 2862 N N . PHE A 1 369 ? -2.733 -9.957 -19.027 1.00 85.50 369 PHE A N 1
ATOM 2863 C CA . PHE A 1 369 ? -3.365 -10.567 -17.858 1.00 85.50 369 PHE A CA 1
ATOM 2864 C C . PHE A 1 369 ? -4.781 -10.059 -17.602 1.00 85.50 369 PHE A C 1
ATOM 2866 O O . PHE A 1 369 ? -5.635 -10.874 -17.278 1.00 85.50 369 PHE A O 1
ATOM 2873 N N . ASP A 1 370 ? -5.066 -8.761 -17.756 1.00 84.94 370 ASP A N 1
ATOM 2874 C CA . ASP A 1 370 ? -6.433 -8.252 -17.557 1.00 84.94 370 ASP A CA 1
ATOM 2875 C C . ASP A 1 370 ? -7.433 -8.969 -18.487 1.00 84.94 370 ASP A C 1
ATOM 2877 O O . ASP A 1 370 ? -8.533 -9.309 -18.058 1.00 84.94 370 ASP A O 1
ATOM 2881 N N . CYS A 1 371 ? -7.016 -9.283 -19.721 1.00 84.44 371 CYS A N 1
ATOM 2882 C CA . CYS A 1 371 ? -7.779 -10.051 -20.714 1.00 84.44 371 CYS A CA 1
ATOM 2883 C C . CYS A 1 371 ? -7.913 -11.557 -20.383 1.00 84.44 371 CYS A C 1
ATOM 2885 O O . CYS A 1 371 ? -8.868 -12.213 -20.801 1.00 84.44 371 CYS A O 1
ATOM 2887 N N . ILE A 1 372 ? -6.975 -12.125 -19.617 1.00 87.19 372 ILE A N 1
ATOM 2888 C CA . ILE A 1 372 ? -7.082 -13.490 -19.073 1.00 87.19 372 ILE A CA 1
ATOM 2889 C C . ILE A 1 372 ? -8.017 -13.495 -17.854 1.00 87.19 372 ILE A C 1
ATOM 2891 O O . ILE A 1 372 ? -8.884 -14.358 -17.735 1.00 87.19 372 ILE A O 1
ATOM 2895 N N . ALA A 1 373 ? -7.859 -12.524 -16.955 1.00 87.44 373 ALA A N 1
ATOM 2896 C CA . ALA A 1 373 ? -8.551 -12.447 -15.675 1.00 87.44 373 ALA A CA 1
ATOM 2897 C C . ALA A 1 373 ? -10.011 -11.982 -15.786 1.00 87.44 373 ALA A C 1
ATOM 2899 O O . ALA A 1 373 ? -10.821 -12.379 -14.954 1.00 87.44 373 ALA A O 1
ATOM 2900 N N . SER A 1 374 ? -10.378 -11.198 -16.807 1.00 86.94 374 SER A N 1
ATOM 2901 C CA . SER A 1 374 ? -11.768 -10.770 -17.049 1.00 86.94 374 SER A CA 1
ATOM 2902 C C . SER A 1 374 ? -12.723 -11.935 -17.329 1.00 86.94 374 SER A C 1
ATOM 2904 O O . SER A 1 374 ? -13.918 -11.833 -17.067 1.00 86.94 374 SER A O 1
ATOM 2906 N N . GLN A 1 375 ? -12.195 -13.067 -17.801 1.00 88.38 375 GLN A N 1
ATOM 2907 C CA . GLN A 1 375 ? -12.957 -14.278 -18.119 1.00 88.38 375 GLN A CA 1
ATOM 2908 C C . GLN A 1 375 ? -13.435 -15.050 -16.874 1.00 88.38 375 GLN A C 1
ATOM 2910 O O . GLN A 1 375 ? -14.155 -16.042 -17.016 1.00 88.38 375 GLN A O 1
ATOM 2915 N N . TYR A 1 376 ? -13.028 -14.629 -15.673 1.00 90.25 376 TYR A N 1
ATOM 2916 C CA . TYR A 1 376 ? -13.287 -15.306 -14.404 1.00 90.25 376 TYR A CA 1
ATOM 2917 C C . TYR A 1 376 ? -13.824 -14.320 -13.355 1.00 90.25 376 TYR A C 1
ATOM 2919 O O . TYR A 1 376 ? -13.486 -13.139 -13.345 1.00 90.25 376 TYR A O 1
ATOM 2927 N N . ALA A 1 377 ? -14.632 -14.818 -12.417 1.00 90.62 377 ALA A N 1
ATOM 2928 C CA . ALA A 1 377 ? -15.053 -14.069 -11.237 1.00 90.62 377 ALA A CA 1
ATOM 2929 C C . ALA A 1 377 ? -13.841 -13.706 -10.361 1.00 90.62 377 ALA A C 1
ATOM 2931 O O . ALA A 1 377 ? -13.717 -12.560 -9.933 1.00 90.62 377 ALA A O 1
ATOM 2932 N N . ALA A 1 378 ? -12.931 -14.663 -10.152 1.00 92.88 378 ALA A N 1
ATOM 2933 C CA . ALA A 1 378 ? -11.580 -14.433 -9.647 1.00 92.88 378 ALA A CA 1
ATOM 2934 C C . ALA A 1 378 ? -10.624 -15.555 -10.092 1.00 92.88 378 ALA A C 1
ATOM 2936 O O . ALA A 1 378 ? -11.030 -16.703 -10.304 1.00 92.88 378 ALA A O 1
ATOM 2937 N N . ILE A 1 379 ? -9.336 -15.226 -10.170 1.00 93.94 379 ILE A N 1
ATOM 2938 C CA . ILE A 1 379 ? -8.234 -16.192 -10.198 1.00 93.94 379 ILE A CA 1
ATOM 2939 C C . ILE A 1 379 ? -7.826 -16.496 -8.751 1.00 93.94 379 ILE A C 1
ATOM 2941 O O . ILE A 1 379 ? -7.725 -15.587 -7.929 1.00 93.94 379 ILE A O 1
ATOM 2945 N N . ILE A 1 380 ? -7.586 -17.769 -8.445 1.00 93.88 380 ILE A N 1
ATOM 2946 C CA . ILE A 1 380 ? -7.186 -18.275 -7.130 1.00 93.88 380 ILE A CA 1
ATOM 2947 C C . ILE A 1 380 ? -5.743 -18.769 -7.210 1.00 93.88 380 ILE A C 1
ATOM 2949 O O . ILE A 1 380 ? -5.371 -19.506 -8.125 1.00 93.88 380 ILE A O 1
ATOM 2953 N N . THR A 1 381 ? -4.926 -18.351 -6.252 1.00 92.06 381 THR A N 1
ATOM 2954 C CA . THR A 1 381 ? -3.482 -18.608 -6.210 1.00 92.06 381 THR A CA 1
ATOM 2955 C C . THR A 1 381 ? -3.006 -18.694 -4.751 1.00 92.06 381 THR A C 1
ATOM 2957 O O . THR A 1 381 ? -3.653 -18.118 -3.868 1.00 92.06 381 THR A O 1
ATOM 2960 N N . PRO A 1 382 ? -1.915 -19.414 -4.435 1.00 90.88 382 PRO A N 1
ATOM 2961 C CA . PRO A 1 382 ? -1.331 -19.391 -3.098 1.00 90.88 382 PRO A CA 1
ATOM 2962 C C . PRO A 1 382 ? -1.011 -17.976 -2.599 1.00 90.88 382 PRO A C 1
ATOM 2964 O O . PRO A 1 382 ? -0.429 -17.170 -3.322 1.00 90.88 382 PRO A O 1
ATOM 2967 N N . SER A 1 383 ? -1.305 -17.686 -1.329 1.00 87.88 383 SER A N 1
ATOM 2968 C CA . SER A 1 383 ? -0.773 -16.484 -0.664 1.00 87.88 383 SER A CA 1
ATOM 2969 C C . SER A 1 383 ? 0.676 -16.671 -0.203 1.00 87.88 383 SER A C 1
ATOM 2971 O O . SER A 1 383 ? 1.440 -15.708 -0.114 1.00 87.88 383 SER A O 1
ATOM 2973 N N . VAL A 1 384 ? 1.060 -17.907 0.131 1.00 88.06 384 VAL A N 1
ATOM 2974 C CA . VAL A 1 384 ? 2.315 -18.268 0.811 1.00 88.06 384 VAL A CA 1
ATOM 2975 C C . VAL A 1 384 ? 2.822 -19.639 0.342 1.00 88.06 384 VAL A C 1
ATOM 2977 O O . VAL A 1 384 ? 2.041 -20.389 -0.238 1.00 88.06 384 VAL A O 1
ATOM 2980 N N . PRO A 1 385 ? 4.102 -19.995 0.576 1.00 88.44 385 PRO A N 1
ATOM 2981 C CA . PRO A 1 385 ? 4.606 -21.331 0.254 1.00 88.44 385 PRO A CA 1
ATOM 2982 C C . PRO A 1 385 ? 3.942 -22.433 1.084 1.00 88.44 385 PRO A C 1
ATOM 2984 O O . PRO A 1 385 ? 3.496 -23.424 0.522 1.00 88.44 385 PRO A O 1
ATOM 2987 N N . ASP A 1 386 ? 3.845 -22.249 2.401 1.00 90.38 386 ASP A N 1
ATOM 2988 C CA . ASP A 1 386 ? 3.172 -23.133 3.366 1.00 90.38 386 ASP A CA 1
ATOM 2989 C C . ASP A 1 386 ? 2.896 -22.328 4.657 1.00 90.38 386 ASP A C 1
ATOM 2991 O O . ASP A 1 386 ? 2.946 -21.094 4.628 1.00 90.38 386 ASP A O 1
ATOM 2995 N N . GLU A 1 387 ? 2.635 -22.993 5.783 1.00 90.44 387 GLU A N 1
ATOM 2996 C CA . GLU A 1 387 ? 2.535 -22.416 7.128 1.00 90.44 387 GLU A CA 1
ATOM 2997 C C . GLU A 1 387 ? 3.627 -21.379 7.478 1.00 90.44 387 GLU A C 1
ATOM 2999 O O . GLU A 1 387 ? 4.753 -21.395 6.976 1.00 90.44 387 GLU A O 1
ATOM 3004 N N . ALA A 1 388 ? 3.322 -20.530 8.465 1.00 89.31 388 ALA A N 1
ATOM 3005 C CA . ALA A 1 388 ? 4.281 -19.615 9.079 1.00 89.31 388 ALA A CA 1
ATOM 3006 C C . ALA A 1 388 ? 5.563 -20.338 9.574 1.00 89.31 388 ALA A C 1
ATOM 3008 O O . ALA A 1 388 ? 5.458 -21.248 10.404 1.00 89.31 388 ALA A O 1
ATOM 3009 N N . PRO A 1 389 ? 6.773 -19.932 9.135 1.00 90.25 389 PRO A N 1
ATOM 3010 C CA . PRO A 1 389 ? 8.032 -20.506 9.617 1.00 90.25 389 PRO A CA 1
ATOM 3011 C C . PRO A 1 389 ? 8.299 -20.295 11.115 1.00 90.25 389 PRO A C 1
ATOM 3013 O O . PRO A 1 389 ? 7.881 -19.297 11.705 1.00 90.25 389 PRO A O 1
ATOM 3016 N N . VAL A 1 390 ? 9.057 -21.220 11.710 1.00 89.81 390 VAL A N 1
ATOM 3017 C CA . VAL A 1 390 ? 9.570 -21.129 13.089 1.00 89.81 390 VAL A CA 1
ATOM 3018 C C . VAL A 1 390 ? 10.765 -20.167 13.148 1.00 89.81 390 VAL A C 1
ATOM 3020 O O . VAL A 1 390 ? 11.623 -20.181 12.266 1.00 89.81 390 VAL A O 1
ATOM 3023 N N . GLY A 1 391 ? 10.840 -19.359 14.207 1.00 85.31 391 GLY A N 1
ATOM 3024 C CA . GLY A 1 391 ? 11.839 -18.305 14.401 1.00 85.31 391 GLY A CA 1
ATOM 3025 C C . GLY A 1 391 ? 11.388 -16.930 13.891 1.00 85.31 391 GLY A C 1
ATOM 3026 O O . GLY A 1 391 ? 10.394 -16.808 13.179 1.00 85.31 391 GLY A O 1
ATOM 3027 N N . LEU A 1 392 ? 12.128 -15.882 14.277 1.00 82.56 392 LEU A N 1
ATOM 3028 C CA . LEU A 1 392 ? 11.864 -14.485 13.883 1.00 82.56 392 LEU A CA 1
ATOM 3029 C C . LEU A 1 392 ? 12.933 -13.901 12.938 1.00 82.56 392 LEU A C 1
ATOM 3031 O O . LEU A 1 392 ? 12.717 -12.845 12.347 1.00 82.56 392 LEU A O 1
ATOM 3035 N N . GLU A 1 393 ? 14.039 -14.623 12.719 1.00 82.00 393 GLU A N 1
ATOM 3036 C CA . GLU A 1 393 ? 15.136 -14.245 11.805 1.00 82.00 393 GLU A CA 1
ATOM 3037 C C . GLU A 1 393 ? 14.675 -14.048 10.347 1.00 82.00 393 GLU A C 1
ATOM 3039 O O . GLU A 1 393 ? 15.376 -13.456 9.530 1.00 82.00 393 GLU A O 1
ATOM 3044 N N . SER A 1 394 ? 13.477 -14.532 10.009 1.00 86.50 394 SER A N 1
ATOM 3045 C CA . SER A 1 394 ? 12.828 -14.313 8.724 1.00 86.50 394 SER A CA 1
ATOM 3046 C C . SER A 1 394 ? 11.337 -14.024 8.893 1.00 86.50 394 SER A C 1
ATOM 3048 O O . SER A 1 394 ? 10.632 -14.630 9.699 1.00 86.50 394 SER A O 1
ATOM 3050 N N . THR A 1 395 ? 10.821 -13.143 8.043 1.00 85.75 395 THR A N 1
ATOM 3051 C CA . THR A 1 395 ? 9.382 -12.945 7.817 1.00 85.75 395 THR A CA 1
ATOM 3052 C C . THR A 1 395 ? 8.771 -13.979 6.859 1.00 85.75 395 THR A C 1
ATOM 3054 O O . THR A 1 395 ? 7.634 -13.807 6.422 1.00 85.75 395 THR A O 1
ATOM 3057 N N . GLY A 1 396 ? 9.503 -15.038 6.495 1.00 85.31 396 GLY A N 1
ATOM 3058 C CA . GLY A 1 396 ? 9.093 -16.049 5.517 1.00 85.31 396 GLY A CA 1
ATOM 3059 C C . GLY A 1 396 ? 9.142 -15.548 4.068 1.00 85.31 396 GLY A C 1
ATOM 3060 O O . GLY A 1 396 ? 9.163 -14.342 3.810 1.00 85.31 396 GLY A O 1
ATOM 3061 N N . SER A 1 397 ? 9.153 -16.477 3.108 1.00 85.81 397 SER A N 1
ATOM 3062 C CA . SER A 1 397 ? 9.236 -16.146 1.678 1.00 85.81 397 SER A CA 1
ATOM 3063 C C . SER A 1 397 ? 7.934 -15.543 1.143 1.00 85.81 397 SER A C 1
ATOM 3065 O O . SER A 1 397 ? 6.844 -16.059 1.384 1.00 85.81 397 SER A O 1
ATOM 3067 N N . HIS A 1 398 ? 8.057 -14.459 0.374 1.00 83.75 398 HIS A N 1
ATOM 3068 C CA . HIS A 1 398 ? 6.955 -13.769 -0.304 1.00 83.75 398 HIS A CA 1
ATOM 3069 C C . HIS A 1 398 ? 6.765 -14.209 -1.764 1.00 83.75 398 HIS A C 1
ATOM 3071 O O . HIS A 1 398 ? 6.110 -13.503 -2.527 1.00 83.75 398 HIS A O 1
ATOM 3077 N N . VAL A 1 399 ? 7.380 -15.314 -2.197 1.00 83.25 399 VAL A N 1
ATOM 3078 C CA . VAL A 1 399 ? 7.525 -15.626 -3.630 1.00 83.25 399 VAL A CA 1
ATOM 3079 C C . VAL A 1 399 ? 6.178 -15.731 -4.370 1.00 83.25 399 VAL A C 1
ATOM 3081 O O . VAL A 1 399 ? 6.026 -15.142 -5.435 1.00 83.25 399 VAL A O 1
ATOM 3084 N N . PHE A 1 400 ? 5.156 -16.332 -3.749 1.00 85.19 400 PHE A N 1
ATOM 3085 C CA . PHE A 1 400 ? 3.797 -16.416 -4.305 1.00 85.19 400 PHE A CA 1
ATOM 3086 C C . PHE A 1 400 ? 3.015 -15.090 -4.284 1.00 85.19 400 PHE A C 1
ATOM 3088 O O . PHE A 1 400 ? 2.093 -14.908 -5.072 1.00 85.19 400 PHE A O 1
ATOM 3095 N N . CYS A 1 401 ? 3.406 -14.123 -3.447 1.00 82.75 401 CYS A N 1
ATOM 3096 C CA . CYS A 1 401 ? 2.831 -12.777 -3.464 1.00 82.75 401 CYS A CA 1
ATOM 3097 C C . CYS A 1 401 ? 3.416 -11.883 -4.575 1.00 82.75 401 CYS A C 1
ATOM 3099 O O . CYS A 1 401 ? 2.767 -10.907 -4.964 1.00 82.75 401 CYS A O 1
ATOM 3101 N N . ALA A 1 402 ? 4.643 -12.151 -5.039 1.00 73.00 402 ALA A N 1
ATOM 3102 C CA . ALA A 1 402 ? 5.432 -11.192 -5.820 1.00 73.00 402 ALA A CA 1
ATOM 3103 C C . ALA A 1 402 ? 4.737 -10.785 -7.130 1.00 73.00 402 ALA A C 1
ATOM 3105 O O . ALA A 1 402 ? 4.551 -9.590 -7.365 1.00 73.00 402 ALA A O 1
ATOM 3106 N N . MET A 1 403 ? 4.251 -11.779 -7.889 1.00 75.94 403 MET A N 1
ATOM 3107 C CA . MET A 1 403 ? 3.580 -11.630 -9.195 1.00 75.94 403 MET A CA 1
ATOM 3108 C C . MET A 1 403 ? 2.357 -10.683 -9.179 1.00 75.94 403 MET A C 1
ATOM 3110 O O . MET A 1 403 ? 1.984 -10.100 -10.202 1.00 75.94 403 MET A O 1
ATOM 3114 N N . TRP A 1 404 ? 1.731 -10.524 -8.009 1.00 75.88 404 TRP A N 1
ATOM 3115 C CA . TRP A 1 404 ? 0.498 -9.752 -7.807 1.00 75.88 404 TRP A CA 1
ATOM 3116 C C . TRP A 1 404 ? 0.730 -8.431 -7.060 1.00 75.88 404 TRP A C 1
ATOM 3118 O O . TRP A 1 404 ? -0.066 -7.498 -7.151 1.00 75.88 404 TRP A O 1
ATOM 3128 N N . SER A 1 405 ? 1.808 -8.356 -6.276 1.00 56.72 405 SER A N 1
ATOM 3129 C CA . SER A 1 405 ? 2.133 -7.203 -5.424 1.00 56.72 405 SER A CA 1
ATOM 3130 C C . SER A 1 405 ? 2.770 -6.059 -6.194 1.00 56.72 405 SER A C 1
ATOM 3132 O O . SER A 1 405 ? 2.529 -4.895 -5.892 1.00 56.72 405 SER A O 1
ATOM 3134 N N . ALA A 1 406 ? 3.611 -6.420 -7.153 1.00 43.00 406 ALA A N 1
ATOM 3135 C CA . ALA A 1 406 ? 4.565 -5.541 -7.787 1.00 43.00 406 ALA A CA 1
ATOM 3136 C C . ALA A 1 406 ? 4.000 -4.823 -9.027 1.00 43.00 406 ALA A C 1
ATOM 3138 O O . ALA A 1 406 ? 2.939 -5.168 -9.558 1.00 43.00 406 ALA A O 1
ATOM 3139 N N . LYS A 1 407 ? 4.851 -3.982 -9.636 1.00 32.69 407 LYS A N 1
ATOM 3140 C CA . LYS A 1 407 ? 4.840 -3.666 -11.082 1.00 32.69 407 LYS A CA 1
ATOM 3141 C C . LYS A 1 407 ? 4.939 -4.904 -11.991 1.00 32.69 407 LYS A C 1
ATOM 3143 O O . LYS A 1 407 ? 4.997 -4.769 -13.211 1.00 32.69 407 LYS A O 1
ATOM 3148 N N . GLN A 1 408 ? 5.000 -6.093 -11.389 1.00 41.53 408 GLN A N 1
ATOM 3149 C CA . GLN A 1 408 ? 5.549 -7.314 -11.936 1.00 41.53 408 GLN A CA 1
ATOM 3150 C C . GLN A 1 408 ? 4.614 -8.485 -11.641 1.00 41.53 408 GLN A C 1
ATOM 3152 O O . GLN A 1 408 ? 4.664 -9.047 -10.560 1.00 41.53 408 GLN A O 1
ATOM 3157 N N . GLY A 1 409 ? 3.710 -8.841 -12.549 1.00 48.66 409 GLY A N 1
ATOM 3158 C CA . GLY A 1 409 ? 3.433 -8.124 -13.804 1.00 48.66 409 GLY A CA 1
ATOM 3159 C C . GLY A 1 409 ? 2.541 -6.888 -13.610 1.00 48.66 409 GLY A C 1
ATOM 3160 O O . GLY A 1 409 ? 2.574 -5.954 -14.407 1.00 48.66 409 GLY A O 1
ATOM 3161 N N . LEU A 1 410 ? 1.683 -6.898 -12.584 1.00 64.81 410 LEU A N 1
ATOM 3162 C CA . LEU A 1 410 ? 0.262 -6.768 -12.919 1.00 64.81 410 LEU A CA 1
ATOM 3163 C C . LEU A 1 410 ? -0.511 -5.596 -12.300 1.00 64.81 410 LEU A C 1
ATOM 3165 O O . LEU A 1 410 ? -1.547 -5.244 -12.849 1.00 64.81 410 LEU A O 1
ATOM 3169 N N . HIS A 1 411 ? -0.059 -4.972 -11.205 1.00 84.62 411 HIS A N 1
ATOM 3170 C CA . HIS A 1 411 ? -0.795 -3.917 -10.456 1.00 84.62 411 HIS A CA 1
ATOM 3171 C C . HIS A 1 411 ? -2.183 -4.308 -9.881 1.00 84.62 411 HIS A C 1
ATOM 3173 O O . HIS A 1 411 ? -2.731 -3.539 -9.090 1.00 84.62 411 HIS A O 1
ATOM 3179 N N . VAL A 1 412 ? -2.726 -5.472 -10.245 1.00 88.88 412 VAL A N 1
ATOM 3180 C CA . VAL A 1 412 ? -4.052 -6.028 -9.902 1.00 88.88 412 VAL A CA 1
ATOM 3181 C C . VAL A 1 412 ? -4.412 -5.995 -8.411 1.00 88.88 412 VAL A C 1
ATOM 3183 O O . VAL A 1 412 ? -3.511 -6.053 -7.568 1.00 88.88 412 VAL A O 1
ATOM 3186 N N . PRO A 1 413 ? -5.706 -5.924 -8.048 1.00 92.81 413 PRO A N 1
ATOM 3187 C CA . PRO A 1 413 ? -6.146 -6.058 -6.667 1.00 92.81 413 PRO A CA 1
ATOM 3188 C C . PRO A 1 413 ? -6.015 -7.518 -6.201 1.00 92.81 413 PRO A C 1
ATOM 3190 O O . PRO A 1 413 ? -6.153 -8.456 -6.988 1.00 92.81 413 PRO A O 1
ATOM 3193 N N . VAL A 1 414 ? -5.725 -7.710 -4.911 1.00 93.19 414 VAL A N 1
ATOM 3194 C CA . VAL A 1 414 ? -5.502 -9.025 -4.288 1.00 93.19 414 VAL A CA 1
ATOM 3195 C C . VAL A 1 414 ? -6.168 -9.072 -2.918 1.00 93.19 414 VAL A C 1
ATOM 3197 O O . VAL A 1 414 ? -5.979 -8.171 -2.097 1.00 93.19 414 VAL A O 1
ATOM 3200 N N . LEU A 1 415 ? -6.894 -10.152 -2.648 1.00 93.56 415 LEU A N 1
ATOM 3201 C CA . LEU A 1 415 ? -7.561 -10.410 -1.377 1.00 93.56 415 LEU A CA 1
ATOM 3202 C C . LEU A 1 415 ? -7.099 -11.754 -0.804 1.00 93.56 415 LEU A C 1
ATOM 3204 O O . LEU A 1 415 ? -7.355 -12.794 -1.403 1.00 93.56 415 LEU A O 1
ATOM 3208 N N . ASN A 1 416 ? -6.467 -11.741 0.371 1.00 93.88 416 ASN A N 1
ATOM 3209 C CA . ASN A 1 416 ? -6.250 -12.958 1.151 1.00 93.88 416 ASN A CA 1
ATOM 3210 C C . ASN A 1 416 ? -7.546 -13.349 1.866 1.00 93.88 416 ASN A C 1
ATOM 3212 O O . ASN A 1 416 ? -8.084 -12.549 2.641 1.00 93.88 416 ASN A O 1
ATOM 3216 N N . VAL A 1 417 ? -7.984 -14.586 1.653 1.00 88.12 417 VAL A N 1
ATOM 3217 C CA . VAL A 1 417 ? -9.122 -15.213 2.330 1.00 88.12 417 VAL A CA 1
ATOM 3218 C C . VAL A 1 417 ? -8.594 -16.370 3.195 1.00 88.12 417 VAL A C 1
ATOM 3220 O O . VAL A 1 417 ? -7.936 -17.265 2.655 1.00 88.12 417 VAL A O 1
ATOM 3223 N N . PRO A 1 418 ? -8.809 -16.358 4.526 1.00 86.38 418 PRO A N 1
ATOM 3224 C CA . PRO A 1 418 ? -8.483 -17.481 5.402 1.00 86.38 418 PRO A CA 1
ATOM 3225 C C . PRO A 1 418 ? -9.500 -18.625 5.244 1.00 86.38 418 PRO A C 1
ATOM 3227 O O . PRO A 1 418 ? -10.562 -18.449 4.654 1.00 86.38 418 PRO A O 1
ATOM 3230 N N . GLY A 1 419 ? -9.179 -19.800 5.788 1.00 77.19 419 GLY A N 1
ATOM 3231 C CA . GLY A 1 419 ? -10.108 -20.936 5.830 1.00 77.19 419 GLY A CA 1
ATOM 3232 C C . GLY A 1 419 ? -9.436 -22.306 5.854 1.00 77.19 419 GLY A C 1
ATOM 3233 O O . GLY A 1 419 ? -10.041 -23.264 6.322 1.00 77.19 419 GLY A O 1
ATOM 3234 N N . PHE A 1 420 ? -8.167 -22.408 5.447 1.00 89.31 420 PHE A N 1
ATOM 3235 C CA . PHE A 1 420 ? -7.419 -23.668 5.428 1.00 89.31 420 PHE A CA 1
ATOM 3236 C C . PHE A 1 420 ? -6.366 -23.733 6.537 1.00 89.31 420 PHE A C 1
ATOM 3238 O O . PHE A 1 420 ? -6.023 -22.727 7.167 1.00 89.31 420 PHE A O 1
ATOM 3245 N N . ARG A 1 421 ? -5.865 -24.943 6.797 1.00 88.06 421 ARG A N 1
ATOM 3246 C CA . ARG A 1 421 ? -5.000 -25.261 7.935 1.00 88.06 421 ARG A CA 1
ATOM 3247 C C . ARG A 1 421 ? -3.936 -26.281 7.525 1.00 88.06 421 ARG A C 1
ATOM 3249 O O . ARG A 1 421 ? -4.288 -27.282 6.912 1.00 88.06 421 ARG A O 1
ATOM 3256 N N . GLY A 1 422 ? -2.672 -26.026 7.862 1.00 86.38 422 GLY A N 1
ATOM 3257 C CA . GLY A 1 422 ? -1.546 -26.926 7.583 1.00 86.38 422 GLY A CA 1
ATOM 3258 C C . GLY A 1 422 ? -1.368 -28.048 8.616 1.00 86.38 422 GLY A C 1
ATOM 3259 O O . GLY A 1 422 ? -2.081 -28.106 9.622 1.00 86.38 422 GLY A O 1
ATOM 3260 N N . ASP A 1 423 ? -0.384 -28.922 8.379 1.00 86.12 423 ASP A N 1
ATOM 3261 C CA . ASP A 1 423 ? -0.135 -30.150 9.157 1.00 86.12 423 ASP A CA 1
ATOM 3262 C C . ASP A 1 423 ? 0.176 -29.914 10.646 1.00 86.12 423 ASP A C 1
ATOM 3264 O O . ASP A 1 423 ? -0.215 -30.714 11.499 1.00 86.12 423 ASP A O 1
ATOM 3268 N N . HIS A 1 424 ? 0.849 -28.812 10.997 1.00 84.75 424 HIS A N 1
ATOM 3269 C CA . HIS A 1 424 ? 1.103 -28.452 12.400 1.00 84.75 424 HIS A CA 1
ATOM 3270 C C . HIS A 1 424 ? -0.048 -27.639 13.002 1.00 84.75 424 HIS A C 1
ATOM 3272 O O . HIS A 1 424 ? -0.008 -27.258 14.174 1.00 84.75 424 HIS A O 1
ATOM 3278 N N . GLY A 1 425 ? -1.089 -27.382 12.214 1.00 83.94 425 GLY A N 1
ATOM 3279 C CA . GLY A 1 425 ? -2.302 -26.725 12.644 1.00 83.94 425 GLY A CA 1
ATOM 3280 C C . GLY A 1 425 ? -2.302 -25.205 12.503 1.00 83.94 425 GLY A C 1
ATOM 3281 O O . GLY A 1 425 ? -3.187 -24.584 13.098 1.00 83.94 425 GLY A O 1
ATOM 3282 N N . MET A 1 426 ? -1.363 -24.615 11.755 1.00 89.12 426 MET A N 1
ATOM 3283 C CA . MET A 1 426 ? -1.319 -23.170 11.482 1.00 89.12 426 MET A CA 1
ATOM 3284 C C . MET A 1 426 ? -2.262 -22.780 10.330 1.00 89.12 426 MET A C 1
ATOM 3286 O O . MET A 1 426 ? -2.560 -23.622 9.480 1.00 89.12 426 MET A O 1
ATOM 3290 N N . PRO A 1 427 ? -2.731 -21.519 10.260 1.00 87.69 427 PRO A N 1
ATOM 3291 C CA . PRO A 1 427 ? -3.593 -21.066 9.174 1.00 87.69 427 PRO A CA 1
ATOM 3292 C C . PRO A 1 427 ? -2.855 -20.963 7.837 1.00 87.69 427 PRO A C 1
ATOM 3294 O O . PRO A 1 427 ? -1.691 -20.557 7.769 1.00 87.69 427 PRO A O 1
ATOM 3297 N N . ILE A 1 428 ? -3.591 -21.255 6.766 1.00 88.19 428 ILE A N 1
ATOM 3298 C CA . ILE A 1 428 ? -3.204 -21.030 5.375 1.00 88.19 428 ILE A CA 1
ATOM 3299 C C . ILE A 1 428 ? -4.353 -20.278 4.694 1.00 88.19 428 ILE A C 1
ATOM 3301 O O . ILE A 1 428 ? -5.506 -20.715 4.703 1.00 88.19 428 ILE A O 1
ATOM 3305 N N . GLY A 1 429 ? -4.038 -19.111 4.135 1.00 86.50 429 GLY A N 1
ATOM 3306 C CA . GLY A 1 429 ? -4.945 -18.321 3.312 1.00 86.50 429 GLY A CA 1
ATOM 3307 C C . GLY A 1 429 ? -4.634 -18.484 1.828 1.00 86.50 429 GLY A C 1
ATOM 3308 O O . GLY A 1 429 ? -3.491 -18.738 1.439 1.00 86.50 429 GLY A O 1
ATOM 3309 N N . LEU A 1 430 ? -5.655 -18.301 0.996 1.00 90.81 430 LEU A N 1
ATOM 3310 C CA . LEU A 1 430 ? -5.511 -18.244 -0.456 1.00 90.81 430 LEU A CA 1
ATOM 3311 C C . LEU A 1 430 ? -5.762 -16.823 -0.953 1.00 90.81 430 LEU A C 1
ATOM 3313 O O . LEU A 1 430 ? -6.557 -16.073 -0.383 1.00 90.81 430 LEU A O 1
ATOM 3317 N N . SER A 1 431 ? -5.074 -16.460 -2.029 1.00 93.62 431 SER A N 1
ATOM 3318 C CA . SER A 1 431 ? -5.220 -15.172 -2.689 1.00 93.62 431 SER A CA 1
ATOM 3319 C C . SER A 1 431 ? -6.241 -15.273 -3.812 1.00 93.62 431 SER A C 1
ATOM 3321 O O . SER A 1 431 ? -6.106 -16.096 -4.718 1.00 93.62 431 SER A O 1
ATOM 3323 N N . LEU A 1 432 ? -7.241 -14.399 -3.764 1.00 92.56 432 LEU A N 1
ATOM 3324 C CA . LEU A 1 432 ? -8.134 -14.104 -4.877 1.00 92.56 432 LEU A CA 1
ATOM 3325 C C . LEU A 1 432 ? -7.602 -12.874 -5.623 1.00 92.56 432 LEU A C 1
ATOM 3327 O O . LEU A 1 432 ? -7.206 -11.890 -4.992 1.00 92.56 432 LEU A O 1
ATOM 3331 N N . VAL A 1 433 ? -7.605 -12.929 -6.952 1.00 93.00 433 VAL A N 1
ATOM 3332 C CA . VAL A 1 433 ? -7.077 -11.900 -7.860 1.00 93.00 433 VAL A CA 1
ATOM 3333 C C . VAL A 1 433 ? -8.113 -11.600 -8.949 1.00 93.00 433 VAL A C 1
ATOM 3335 O O . VAL A 1 433 ? -8.747 -12.515 -9.473 1.00 93.00 433 VAL A O 1
ATOM 3338 N N . ALA A 1 434 ? -8.269 -10.326 -9.308 1.00 90.75 434 ALA A N 1
ATOM 3339 C CA . ALA A 1 434 ? -9.134 -9.849 -10.396 1.00 90.75 434 ALA A CA 1
ATOM 3340 C C . ALA A 1 434 ? -8.335 -8.936 -11.359 1.00 90.75 434 ALA A C 1
ATOM 3342 O O . ALA A 1 434 ? -7.174 -8.641 -11.069 1.00 90.75 434 ALA A O 1
ATOM 3343 N N . PRO A 1 435 ? -8.900 -8.470 -12.492 1.00 89.69 435 PRO A N 1
ATOM 3344 C CA . PRO A 1 435 ? -8.271 -7.427 -13.310 1.00 89.69 435 PRO A CA 1
ATOM 3345 C C . PRO A 1 435 ? -8.051 -6.115 -12.538 1.00 89.69 435 PRO A C 1
ATOM 3347 O O . PRO A 1 435 ? -8.660 -5.872 -11.492 1.00 89.69 435 PRO A O 1
ATOM 3350 N N . ARG A 1 436 ? -7.204 -5.230 -13.072 1.00 88.44 436 ARG A N 1
ATOM 3351 C CA . ARG A 1 436 ? -7.018 -3.872 -12.527 1.00 88.44 436 ARG A CA 1
ATOM 3352 C C . ARG A 1 436 ? -8.350 -3.108 -12.488 1.00 88.44 436 ARG A C 1
ATOM 3354 O O . ARG A 1 436 ? -9.132 -3.180 -13.429 1.00 88.44 436 ARG A O 1
ATOM 3361 N N . TYR A 1 437 ? -8.574 -2.353 -11.412 1.00 84.50 437 TYR A N 1
ATOM 3362 C CA . TYR A 1 437 ? -9.786 -1.554 -11.159 1.00 84.50 437 TYR A CA 1
ATOM 3363 C C . TYR A 1 437 ? -11.102 -2.360 -11.061 1.00 84.50 437 TYR A C 1
ATOM 3365 O O . TYR A 1 437 ? -12.188 -1.807 -11.227 1.00 84.50 437 TYR A O 1
ATOM 3373 N N . ARG A 1 438 ? -11.011 -3.660 -10.743 1.00 87.06 438 ARG A N 1
ATOM 3374 C CA . ARG A 1 438 ? -12.135 -4.536 -10.346 1.00 87.06 438 ARG A CA 1
ATOM 3375 C C . ARG A 1 438 ? -12.079 -4.831 -8.835 1.00 87.06 438 ARG A C 1
ATOM 3377 O O . ARG A 1 438 ? -12.213 -5.971 -8.385 1.00 87.06 438 ARG A O 1
ATOM 3384 N N . ASP A 1 439 ? -11.774 -3.795 -8.053 1.00 87.62 439 ASP A N 1
ATOM 3385 C CA . ASP A 1 439 ? -11.498 -3.839 -6.614 1.00 87.62 439 ASP A CA 1
ATOM 3386 C C . ASP A 1 439 ? -12.744 -4.183 -5.780 1.00 87.62 439 ASP A C 1
ATOM 3388 O O . ASP A 1 439 ? -12.674 -4.989 -4.849 1.00 87.62 439 ASP A O 1
ATOM 3392 N N . ARG A 1 440 ? -13.894 -3.579 -6.099 1.00 86.88 440 ARG A N 1
ATOM 3393 C CA . ARG A 1 440 ? -15.183 -3.835 -5.440 1.00 86.88 440 ARG A CA 1
ATOM 3394 C C . ARG A 1 440 ? -15.747 -5.189 -5.832 1.00 86.88 440 ARG A C 1
ATOM 3396 O O . ARG A 1 440 ? -16.208 -5.910 -4.952 1.00 86.88 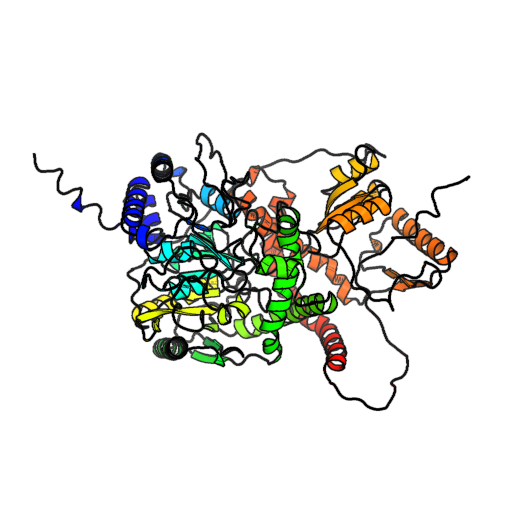440 ARG A O 1
ATOM 3403 N N . HIS A 1 441 ? -15.646 -5.551 -7.108 1.00 87.81 441 HIS A N 1
ATOM 3404 C CA . HIS A 1 441 ? -15.980 -6.880 -7.619 1.00 87.81 441 HIS A CA 1
ATOM 3405 C C . HIS A 1 441 ? -15.196 -7.966 -6.870 1.00 87.81 441 HIS A C 1
ATOM 3407 O O . HIS A 1 441 ? -15.796 -8.913 -6.366 1.00 87.81 441 HIS A O 1
ATOM 3413 N N . LEU A 1 442 ? -13.880 -7.796 -6.681 1.00 90.50 442 LEU A N 1
ATOM 3414 C CA . LEU A 1 442 ? -13.064 -8.748 -5.916 1.00 90.50 442 LEU A CA 1
ATOM 3415 C C . LEU A 1 442 ? -13.485 -8.850 -4.437 1.00 90.50 442 LEU A C 1
ATOM 3417 O O . LEU A 1 442 ? -13.483 -9.945 -3.874 1.00 90.50 442 LEU A O 1
ATOM 3421 N N . LEU A 1 443 ? -13.877 -7.737 -3.807 1.00 86.31 443 LEU A N 1
ATOM 3422 C CA . LEU A 1 443 ? -14.426 -7.739 -2.445 1.00 86.31 443 LEU A CA 1
ATOM 3423 C C . LEU A 1 443 ? -15.813 -8.407 -2.371 1.00 86.31 443 LEU A C 1
ATOM 3425 O O . LEU A 1 443 ? -16.122 -9.047 -1.369 1.00 86.31 443 LEU A O 1
ATOM 3429 N N . GLU A 1 444 ? -16.650 -8.308 -3.404 1.00 87.81 444 GLU A N 1
ATOM 3430 C CA . GLU A 1 444 ? -17.948 -8.994 -3.443 1.00 87.81 444 GLU A CA 1
ATOM 3431 C C . GLU A 1 444 ? -17.795 -10.506 -3.669 1.00 87.81 444 GLU A C 1
ATOM 3433 O O . GLU A 1 444 ? -18.328 -11.295 -2.885 1.00 87.81 444 GLU A O 1
ATOM 3438 N N . VAL A 1 445 ? -16.979 -10.918 -4.645 1.00 88.50 445 VAL A N 1
ATOM 3439 C CA . VAL A 1 445 ? -16.610 -12.327 -4.873 1.00 88.50 445 VAL A CA 1
ATOM 3440 C C . VAL A 1 445 ? -15.991 -12.927 -3.610 1.00 88.50 445 VAL A C 1
ATOM 3442 O O . VAL A 1 445 ? -16.434 -13.968 -3.122 1.00 88.50 445 VAL A O 1
ATOM 3445 N N . GLY A 1 446 ? -15.004 -12.242 -3.027 1.00 88.06 446 GLY A N 1
ATOM 3446 C CA . GLY A 1 446 ? -14.309 -12.690 -1.825 1.00 88.06 446 GLY A CA 1
ATOM 3447 C C . GLY A 1 446 ? -15.201 -12.808 -0.595 1.00 88.06 446 GLY A C 1
ATOM 3448 O O . GLY A 1 446 ? -14.961 -13.670 0.245 1.00 88.06 446 GLY A O 1
ATOM 3449 N N . LYS A 1 447 ? -16.269 -12.010 -0.503 1.00 86.00 447 LYS A N 1
ATOM 3450 C CA . LYS A 1 447 ? -17.272 -12.131 0.561 1.00 86.00 447 LYS A CA 1
ATOM 3451 C C . LYS A 1 447 ? -18.050 -13.441 0.469 1.00 86.00 447 LYS A C 1
ATOM 3453 O O . LYS A 1 447 ? -18.319 -14.042 1.501 1.00 86.00 447 LYS A O 1
ATOM 3458 N N . THR A 1 448 ? -18.393 -13.893 -0.737 1.00 86.38 448 THR A N 1
ATOM 3459 C CA . THR A 1 448 ? -19.061 -15.187 -0.944 1.00 86.38 448 THR A CA 1
ATOM 3460 C C . THR A 1 448 ? -18.092 -16.358 -0.791 1.00 86.38 448 THR A C 1
ATOM 3462 O O . THR A 1 448 ? -18.437 -17.342 -0.145 1.00 86.38 448 THR A O 1
ATOM 3465 N N . VAL A 1 449 ? -16.870 -16.246 -1.319 1.00 88.19 449 VAL A N 1
ATOM 3466 C CA . VAL A 1 449 ? -15.843 -17.296 -1.202 1.00 88.19 449 VAL A CA 1
ATOM 3467 C C . VAL A 1 449 ? -15.390 -17.487 0.252 1.00 88.19 449 VAL A C 1
ATOM 3469 O O . VAL A 1 449 ? -15.303 -18.621 0.713 1.00 88.19 449 VAL A O 1
ATOM 3472 N N . GLY A 1 450 ? -15.185 -16.402 1.008 1.00 84.44 450 GLY A N 1
ATOM 3473 C CA . GLY A 1 450 ? -14.827 -16.462 2.430 1.00 84.44 450 GLY A CA 1
ATOM 3474 C C . GLY A 1 450 ? -15.875 -17.173 3.282 1.00 84.44 450 GLY A C 1
ATOM 3475 O O . GLY A 1 450 ? -15.522 -18.032 4.078 1.00 84.44 450 GLY A O 1
ATOM 3476 N N . GLN A 1 451 ? -17.168 -16.932 3.031 1.00 84.44 451 GLN A N 1
ATOM 3477 C CA . GLN A 1 451 ? -18.247 -17.637 3.736 1.00 84.44 451 GLN A CA 1
ATOM 3478 C C . GLN A 1 451 ? -18.231 -19.163 3.528 1.00 84.44 451 GLN A C 1
ATOM 3480 O O . GLN A 1 451 ? -18.698 -19.883 4.405 1.00 84.44 451 GLN A O 1
ATOM 3485 N N . ILE A 1 452 ? -17.689 -19.656 2.408 1.00 87.00 452 ILE A N 1
ATOM 3486 C CA . ILE A 1 452 ? -17.505 -21.094 2.150 1.00 87.00 452 ILE A CA 1
ATOM 3487 C C . ILE A 1 452 ? -16.208 -21.588 2.812 1.00 87.00 452 ILE A C 1
ATOM 3489 O O . ILE A 1 452 ? -16.199 -22.608 3.499 1.00 87.00 452 ILE A O 1
ATOM 3493 N N . PHE A 1 453 ? -15.100 -20.860 2.639 1.00 88.75 453 PHE A N 1
ATOM 3494 C CA . PHE A 1 453 ? -13.782 -21.276 3.131 1.00 88.75 453 PHE A CA 1
ATOM 3495 C C . PHE A 1 453 ? -13.678 -21.254 4.665 1.00 88.75 453 PHE A C 1
ATOM 3497 O O . PHE A 1 453 ? -13.109 -22.181 5.236 1.00 88.75 453 PHE A O 1
ATOM 3504 N N . GLU A 1 454 ? -14.263 -20.263 5.341 1.00 82.38 454 GLU A N 1
ATOM 3505 C CA . GLU A 1 454 ? -14.297 -20.183 6.811 1.00 82.38 454 GLU A CA 1
ATOM 3506 C C . GLU A 1 454 ? -15.236 -21.235 7.437 1.00 82.38 454 GLU A C 1
ATOM 3508 O O . GLU A 1 454 ? -15.030 -21.631 8.582 1.00 82.38 454 GLU A O 1
ATOM 3513 N N . ALA A 1 455 ? -16.234 -21.729 6.691 1.00 80.00 455 ALA A N 1
ATOM 3514 C CA . ALA A 1 455 ? -17.175 -22.750 7.159 1.00 80.00 455 ALA A CA 1
ATOM 3515 C C . ALA A 1 455 ? -16.694 -24.196 6.917 1.00 80.00 455 ALA A C 1
ATOM 3517 O O . ALA A 1 455 ? -16.908 -25.064 7.762 1.00 80.00 455 ALA A O 1
ATOM 3518 N N . GLU A 1 456 ? -16.054 -24.475 5.774 1.00 83.94 456 GLU A N 1
ATOM 3519 C CA . GLU A 1 456 ? -15.752 -25.848 5.320 1.00 83.94 456 GLU A CA 1
ATOM 3520 C C . GLU A 1 456 ? -14.253 -26.120 5.064 1.00 83.94 456 GLU A C 1
ATOM 3522 O O . GLU A 1 456 ? -13.836 -27.271 4.897 1.00 83.94 456 GLU A O 1
ATOM 3527 N N . GLY A 1 457 ? -13.399 -25.090 5.076 1.00 63.47 457 GLY A N 1
ATOM 3528 C CA . GLY A 1 457 ? -11.952 -25.231 4.866 1.00 63.47 457 GLY A CA 1
ATOM 3529 C C . GLY A 1 457 ? -11.196 -25.869 6.045 1.00 63.47 457 GLY A C 1
ATOM 3530 O O . GLY A 1 457 ? -10.122 -26.447 5.853 1.00 63.47 457 GLY A O 1
ATOM 3531 N N . GLY A 1 458 ? -11.777 -25.887 7.249 1.00 67.00 458 GLY A N 1
ATOM 3532 C CA . GLY A 1 458 ? -11.193 -26.526 8.440 1.00 67.00 458 GLY A CA 1
ATOM 3533 C C . GLY A 1 458 ? -10.313 -25.618 9.312 1.00 67.00 458 GLY A C 1
ATOM 3534 O O . GLY A 1 458 ? -9.628 -26.112 10.212 1.00 67.00 458 GLY A O 1
ATOM 3535 N N . TRP A 1 459 ? -10.337 -24.304 9.079 1.00 77.00 459 TRP A N 1
ATOM 3536 C CA . TRP A 1 459 ? -9.828 -23.279 9.992 1.00 77.00 459 TRP A CA 1
ATOM 3537 C C . TRP A 1 459 ? -10.972 -22.368 10.461 1.00 77.00 459 TRP A C 1
ATOM 3539 O O . TRP A 1 459 ? -11.479 -21.558 9.691 1.00 77.00 459 TRP A O 1
ATOM 3549 N N . GLU A 1 460 ? -11.348 -22.477 11.737 1.00 63.69 460 GLU A N 1
ATOM 3550 C CA . GLU A 1 460 ? -12.406 -21.657 12.340 1.00 63.69 460 GLU A CA 1
ATOM 3551 C C . GLU A 1 460 ? -11.891 -20.266 12.759 1.00 63.69 460 GLU A C 1
ATOM 3553 O O . GLU A 1 460 ? -11.265 -20.086 13.813 1.00 63.69 460 GLU A O 1
ATOM 3558 N N . THR A 1 461 ? -12.213 -19.242 11.969 1.00 54.72 461 THR A N 1
ATOM 3559 C CA . THR A 1 461 ? -12.215 -17.842 12.416 1.00 54.72 461 THR A CA 1
ATOM 3560 C C . THR A 1 461 ? -13.419 -17.595 13.338 1.00 54.72 461 THR A C 1
ATOM 3562 O O . THR A 1 461 ? -14.551 -17.965 13.053 1.00 54.72 461 THR A O 1
ATOM 3565 N N . LYS A 1 462 ? -13.185 -16.987 14.509 1.00 56.72 462 LYS A N 1
ATOM 3566 C CA . LYS A 1 462 ? -14.128 -17.002 15.655 1.00 56.72 462 LYS A CA 1
ATOM 3567 C C . LYS A 1 462 ? -15.252 -15.941 15.581 1.00 56.72 462 LYS A C 1
ATOM 3569 O O . LYS A 1 462 ? -15.412 -15.186 16.542 1.00 56.72 462 LYS A O 1
ATOM 3574 N N . ILE A 1 463 ? -15.921 -15.778 14.431 1.00 43.62 463 ILE A N 1
ATOM 3575 C CA . ILE A 1 463 ? -16.639 -14.535 14.054 1.00 43.62 463 ILE A CA 1
ATOM 3576 C C . ILE A 1 463 ? -17.920 -14.787 13.217 1.00 43.62 463 ILE A C 1
ATOM 3578 O O . ILE A 1 463 ? -17.921 -15.640 12.338 1.00 43.62 463 ILE A O 1
ATOM 3582 N N . GLU A 1 464 ? -18.984 -13.992 13.431 1.00 36.38 464 GLU A N 1
ATOM 3583 C CA . GLU A 1 464 ? -20.268 -14.005 12.681 1.00 36.38 464 GLU A CA 1
ATOM 3584 C C . GLU A 1 464 ? -20.599 -12.611 12.064 1.00 36.38 464 GLU A C 1
ATOM 3586 O O . GLU A 1 464 ? -19.967 -11.624 12.437 1.00 36.38 464 GLU A O 1
ATOM 3591 N N . LEU A 1 465 ? -21.518 -12.486 11.073 1.00 35.41 465 LEU A N 1
ATOM 3592 C CA . LEU A 1 465 ? -21.583 -11.306 10.156 1.00 35.41 465 LEU A CA 1
ATOM 3593 C C . LEU A 1 465 ? -22.977 -10.832 9.638 1.00 35.41 465 LEU A C 1
ATOM 3595 O O . LEU A 1 465 ? -23.920 -11.610 9.529 1.00 35.41 465 LEU A O 1
ATOM 3599 N N . GLY A 1 466 ? -23.072 -9.552 9.201 1.00 31.72 466 GLY A N 1
ATOM 3600 C CA . GLY A 1 466 ? -24.267 -8.882 8.606 1.00 31.72 466 GLY A CA 1
ATOM 3601 C C . GLY A 1 466 ? -23.977 -7.808 7.507 1.00 31.72 466 GLY A C 1
ATOM 3602 O O . GLY A 1 466 ? -22.826 -7.654 7.101 1.00 31.72 466 GLY A O 1
ATOM 3603 N N . LYS A 1 467 ? -24.991 -7.078 6.967 1.00 31.80 467 LYS A N 1
ATOM 3604 C CA . LYS A 1 467 ? -24.884 -6.168 5.767 1.00 31.80 467 LYS A CA 1
ATOM 3605 C C . LYS A 1 467 ? -25.655 -4.803 5.871 1.00 31.80 467 LYS A C 1
ATOM 3607 O O . LYS A 1 467 ? -26.770 -4.821 6.384 1.00 31.80 467 LYS A O 1
ATOM 3612 N N . THR A 1 468 ? -25.141 -3.674 5.309 1.00 28.09 468 THR A N 1
ATOM 3613 C CA . THR A 1 468 ? -25.836 -2.341 5.098 1.00 28.09 468 THR A CA 1
ATOM 3614 C C . THR A 1 468 ? -25.087 -1.336 4.142 1.00 28.09 468 THR A C 1
ATOM 3616 O O . THR A 1 468 ? -23.998 -1.684 3.700 1.00 28.09 468 THR A O 1
ATOM 3619 N N . THR A 1 469 ? -25.643 -0.132 3.804 1.00 31.17 469 THR A N 1
ATOM 3620 C CA . THR A 1 469 ? -25.182 0.870 2.753 1.00 31.17 469 THR A CA 1
ATOM 3621 C C . THR A 1 469 ? -25.449 2.407 3.051 1.00 31.17 469 THR A C 1
ATOM 3623 O O . THR A 1 469 ? -26.004 2.700 4.111 1.00 31.17 469 THR A O 1
ATOM 3626 N N . THR A 1 470 ? -25.022 3.401 2.202 1.00 30.62 470 THR A N 1
ATOM 3627 C CA . THR A 1 470 ? -24.793 4.885 2.510 1.00 30.62 470 THR A CA 1
ATOM 3628 C C . THR A 1 470 ? -24.872 5.953 1.331 1.00 30.62 470 THR A C 1
ATOM 3630 O O . THR A 1 470 ? -24.989 5.527 0.188 1.00 30.62 470 THR A O 1
ATOM 3633 N N . THR A 1 471 ? -24.782 7.313 1.573 1.00 26.02 471 THR A N 1
ATOM 3634 C CA . THR A 1 471 ? -24.622 8.481 0.580 1.00 26.02 471 THR A CA 1
ATOM 3635 C C . THR A 1 471 ? -24.158 9.892 1.170 1.00 26.02 471 THR A C 1
ATOM 3637 O O . THR A 1 471 ? -24.106 9.996 2.393 1.00 26.02 471 THR A O 1
ATOM 3640 N N . GLU A 1 472 ? -23.834 10.962 0.362 1.00 31.19 472 GLU A N 1
ATOM 3641 C CA . GLU A 1 472 ? -23.022 12.234 0.662 1.00 31.19 472 GLU A CA 1
ATOM 3642 C C . GLU A 1 472 ? -23.574 13.670 0.209 1.00 31.19 472 GLU A C 1
ATOM 3644 O O . GLU A 1 472 ? -24.654 13.696 -0.371 1.00 31.19 472 GLU A O 1
ATOM 3649 N N . PHE A 1 473 ? -22.851 14.835 0.427 1.00 26.34 473 PHE A N 1
ATOM 3650 C CA . PHE A 1 473 ? -22.815 16.168 -0.342 1.00 26.34 473 PHE A CA 1
ATOM 3651 C C . PHE A 1 473 ? -21.719 17.252 0.127 1.00 26.34 473 PHE A C 1
ATOM 3653 O O . PHE A 1 473 ? -21.133 17.042 1.183 1.00 26.34 473 PHE A O 1
ATOM 3660 N N . ALA A 1 474 ? -21.409 18.382 -0.610 1.00 35.69 474 ALA A N 1
ATOM 3661 C CA . ALA A 1 474 ? -20.306 19.435 -0.393 1.00 35.69 474 ALA A CA 1
ATOM 3662 C C . ALA A 1 474 ? -20.626 20.918 -0.926 1.00 35.69 474 ALA A C 1
ATOM 3664 O O . ALA A 1 474 ? -21.806 21.104 -1.210 1.00 35.69 474 ALA A O 1
ATOM 3665 N N . ALA A 1 475 ? -19.823 22.031 -1.137 1.00 32.03 475 ALA A N 1
ATOM 3666 C CA . ALA A 1 475 ? -18.364 22.465 -1.235 1.00 32.03 475 ALA A CA 1
ATOM 3667 C C . ALA A 1 475 ? -18.090 24.050 -1.389 1.00 32.03 475 ALA A C 1
ATOM 3669 O O . ALA A 1 475 ? -19.084 24.691 -1.730 1.00 32.03 475 ALA A O 1
ATOM 3670 N N . ILE A 1 476 ? -16.834 24.653 -1.290 1.00 35.03 476 ILE A N 1
ATOM 3671 C CA . ILE A 1 476 ? -16.196 25.955 -1.889 1.00 35.03 476 ILE A CA 1
ATOM 3672 C C . ILE A 1 476 ? -15.103 26.739 -1.010 1.00 35.03 476 ILE A C 1
ATOM 3674 O O . ILE A 1 476 ? -15.346 26.797 0.185 1.00 35.03 476 ILE A O 1
ATOM 3678 N N . HIS A 1 477 ? -14.008 27.507 -1.382 1.00 36.56 477 HIS A N 1
ATOM 3679 C CA . HIS A 1 477 ? -12.998 27.668 -2.513 1.00 36.56 477 HIS A CA 1
ATOM 3680 C C . HIS A 1 477 ? -11.867 28.824 -2.364 1.00 36.56 477 HIS A C 1
ATOM 3682 O O . HIS A 1 477 ? -12.199 29.777 -1.665 1.00 36.56 477 HIS A O 1
ATOM 3688 N N . VAL A 1 478 ? -10.629 28.849 -3.027 1.00 32.31 478 VAL A N 1
ATOM 3689 C CA . VAL A 1 478 ? -9.695 30.023 -3.502 1.00 32.31 478 VAL A CA 1
ATOM 3690 C C . VAL A 1 478 ? -8.123 29.755 -3.750 1.00 32.31 478 VAL A C 1
ATOM 3692 O O . VAL A 1 478 ? -7.629 28.720 -3.322 1.00 32.31 478 VAL A O 1
ATOM 3695 N N . GLY A 1 479 ? -7.305 30.632 -4.445 1.00 35.88 479 GLY A N 1
ATOM 3696 C CA . GLY A 1 479 ? -5.844 30.448 -4.863 1.00 35.88 479 GLY A CA 1
ATOM 3697 C C . GLY A 1 479 ? -4.796 31.661 -4.955 1.00 35.88 479 GLY A C 1
ATOM 3698 O O . GLY A 1 479 ? -5.078 32.726 -4.406 1.00 35.88 479 GLY A O 1
ATOM 3699 N N . PRO A 1 480 ? -3.569 31.526 -5.586 1.00 54.47 480 PRO A N 1
ATOM 3700 C CA . PRO A 1 480 ? -2.297 32.319 -5.333 1.00 54.47 480 PRO A CA 1
ATOM 3701 C C . PRO A 1 480 ? -1.793 33.418 -6.362 1.00 54.47 480 PRO A C 1
ATOM 3703 O O . PRO A 1 480 ? -2.555 33.838 -7.225 1.00 54.47 480 PRO A O 1
ATOM 3706 N N . LYS A 1 481 ? -0.533 33.957 -6.247 1.00 56.72 481 LYS A N 1
ATOM 3707 C CA . LYS A 1 481 ? -0.113 35.340 -6.701 1.00 56.72 481 LYS A CA 1
ATOM 3708 C C . LYS A 1 481 ? 1.233 35.644 -7.483 1.00 56.72 481 LYS A C 1
ATOM 3710 O O . LYS A 1 481 ? 1.525 36.826 -7.670 1.00 56.72 481 LYS A O 1
ATOM 3715 N N . THR A 1 482 ? 2.084 34.703 -7.922 1.00 70.81 482 THR A N 1
ATOM 3716 C CA . THR A 1 482 ? 3.485 34.981 -8.417 1.00 70.81 482 THR A CA 1
ATOM 3717 C C . THR A 1 482 ? 3.623 35.650 -9.822 1.00 70.81 482 THR A C 1
ATOM 3719 O O . THR A 1 482 ? 2.736 35.497 -10.659 1.00 70.81 482 THR A O 1
ATOM 3722 N N . ARG A 1 483 ? 4.742 36.360 -10.116 1.00 72.75 483 ARG A N 1
ATOM 3723 C CA . ARG A 1 483 ? 5.048 37.108 -11.379 1.00 72.75 483 ARG A CA 1
ATOM 3724 C C . ARG A 1 483 ? 6.477 36.868 -11.928 1.00 72.75 483 ARG A C 1
ATOM 3726 O O . ARG A 1 483 ? 7.349 36.480 -11.161 1.00 72.75 483 ARG A O 1
ATOM 3733 N N . ASN A 1 484 ? 6.699 37.094 -13.231 1.00 72.19 484 ASN A N 1
ATOM 3734 C CA . ASN A 1 484 ? 7.999 36.975 -13.927 1.00 72.19 484 ASN A CA 1
ATOM 3735 C C . ASN A 1 484 ? 8.910 38.200 -13.648 1.00 72.19 484 ASN A C 1
ATOM 3737 O O . ASN A 1 484 ? 8.388 39.317 -13.651 1.00 72.19 484 ASN A O 1
ATOM 3741 N N . PRO A 1 485 ? 10.230 38.032 -13.410 1.00 73.44 485 PRO A N 1
ATOM 3742 C CA . PRO A 1 485 ? 11.130 39.139 -13.064 1.00 73.44 485 PRO A CA 1
ATOM 3743 C C . PRO A 1 485 ? 11.513 40.032 -14.258 1.00 73.44 485 PRO A C 1
ATOM 3745 O O . PRO A 1 485 ? 11.708 41.231 -14.077 1.00 73.44 485 PRO A O 1
ATOM 3748 N N . HIS A 1 486 ? 11.561 39.489 -15.480 1.00 76.25 486 HIS A N 1
ATOM 3749 C CA . HIS A 1 486 ? 11.943 40.236 -16.691 1.00 76.25 486 HIS A CA 1
ATOM 3750 C C . HIS A 1 486 ? 10.766 40.994 -17.323 1.00 76.25 486 HIS A C 1
ATOM 3752 O O . HIS A 1 486 ? 10.964 41.997 -18.004 1.00 76.25 486 HIS A O 1
ATOM 3758 N N . ASP A 1 487 ? 9.532 40.539 -17.088 1.00 75.69 487 ASP A N 1
ATOM 3759 C CA . ASP A 1 487 ? 8.301 41.266 -17.418 1.00 75.69 487 ASP A CA 1
ATOM 3760 C C . ASP A 1 487 ? 7.243 41.026 -16.331 1.00 75.69 487 ASP A C 1
ATOM 3762 O O . ASP A 1 487 ? 6.557 40.001 -16.313 1.00 75.69 487 ASP A O 1
ATOM 3766 N N . LEU A 1 488 ? 7.068 42.009 -15.443 1.00 73.56 488 LEU A N 1
ATOM 3767 C CA . LEU A 1 488 ? 6.132 41.954 -14.314 1.00 73.56 488 LEU A CA 1
ATOM 3768 C C . LEU A 1 488 ? 4.648 41.852 -14.725 1.00 73.56 488 LEU A C 1
ATOM 3770 O O . LEU A 1 488 ? 3.794 41.672 -13.849 1.00 73.56 488 LEU A O 1
ATOM 3774 N N . LEU A 1 489 ? 4.306 41.968 -16.014 1.00 71.31 489 LEU A N 1
ATOM 3775 C CA . LEU A 1 489 ? 2.963 41.698 -16.542 1.00 71.31 489 LEU A CA 1
ATOM 3776 C C . LEU A 1 489 ? 2.766 40.226 -16.949 1.00 71.31 489 LEU A C 1
ATOM 3778 O O . LEU A 1 489 ? 1.631 39.816 -17.197 1.00 71.31 489 LEU A O 1
ATOM 3782 N N . ARG A 1 490 ? 3.832 39.414 -16.994 1.00 66.94 490 ARG A N 1
ATOM 3783 C CA . ARG A 1 490 ? 3.793 37.998 -17.394 1.00 66.94 490 ARG A CA 1
ATOM 3784 C C . ARG A 1 490 ? 3.868 37.040 -16.207 1.00 66.94 490 ARG A C 1
ATOM 3786 O O . ARG A 1 490 ? 4.381 37.341 -15.128 1.00 66.94 490 ARG A O 1
ATOM 3793 N N . THR A 1 491 ? 3.368 35.828 -16.438 1.00 71.31 491 THR A N 1
ATOM 3794 C CA . THR A 1 491 ? 3.586 34.688 -15.540 1.00 71.31 491 THR A CA 1
ATOM 3795 C C . THR A 1 491 ? 5.014 34.148 -15.702 1.00 71.31 491 THR A C 1
ATOM 3797 O O . THR A 1 491 ? 5.504 34.083 -16.833 1.00 71.31 491 THR A O 1
ATOM 3800 N N . PRO A 1 492 ? 5.686 33.706 -14.621 1.00 67.31 492 PRO A N 1
ATOM 3801 C CA . PRO A 1 492 ? 6.941 32.972 -14.740 1.00 67.31 492 PRO A CA 1
ATOM 3802 C C . PRO A 1 492 ? 6.722 31.527 -15.230 1.00 67.31 492 PRO A C 1
ATOM 3804 O O . PRO A 1 492 ? 7.693 30.865 -15.563 1.00 67.31 492 PRO A O 1
ATOM 3807 N N . GLY A 1 493 ? 5.466 31.057 -15.334 1.00 60.53 493 GLY A N 1
ATOM 3808 C CA . GLY A 1 493 ? 5.062 29.858 -16.079 1.00 60.53 493 GLY A CA 1
ATOM 3809 C C . GLY A 1 493 ? 5.036 28.549 -15.279 1.00 60.53 493 GLY A C 1
ATOM 3810 O O . GLY A 1 493 ? 6.065 27.929 -15.067 1.00 60.53 493 GLY A O 1
ATOM 3811 N N . GLY A 1 494 ? 3.849 28.042 -14.926 1.00 64.06 494 GLY A N 1
ATOM 3812 C CA . GLY A 1 494 ? 3.686 26.731 -14.265 1.00 64.06 494 GLY A CA 1
ATOM 3813 C C . GLY A 1 494 ? 3.844 26.745 -12.737 1.00 64.06 494 GLY A C 1
ATOM 3814 O O . GLY A 1 494 ? 3.926 27.808 -12.122 1.00 64.06 494 GLY A O 1
ATOM 3815 N N . SER A 1 495 ? 3.846 25.559 -12.116 1.00 69.56 495 SER A N 1
ATOM 3816 C CA . SER A 1 495 ? 3.879 25.389 -10.652 1.00 69.56 495 SER A CA 1
ATOM 3817 C C . SER A 1 495 ? 5.227 25.764 -10.029 1.00 69.56 495 SER A C 1
ATOM 3819 O O . SER A 1 495 ? 5.262 26.586 -9.117 1.00 69.56 495 SER A O 1
ATOM 3821 N N . SER A 1 496 ? 6.344 25.263 -10.562 1.00 78.12 496 SER A N 1
ATOM 3822 C CA . SER A 1 496 ? 7.701 25.536 -10.046 1.00 78.12 496 SER A CA 1
ATOM 3823 C C . SER A 1 496 ? 8.264 26.897 -10.473 1.00 78.12 496 SER A C 1
ATOM 3825 O O . SER A 1 496 ? 9.476 27.114 -10.488 1.00 78.12 496 SER A O 1
ATOM 3827 N N . SER A 1 497 ? 7.382 27.828 -10.835 1.00 77.94 497 SER A N 1
ATOM 3828 C CA . SER A 1 497 ? 7.724 29.128 -11.408 1.00 77.94 497 SER A CA 1
ATOM 3829 C C . SER A 1 497 ? 8.288 30.125 -10.392 1.00 77.94 497 SER A C 1
ATOM 3831 O O . SER A 1 497 ? 9.009 31.036 -10.785 1.00 77.94 497 SER A O 1
ATOM 3833 N N . GLY A 1 498 ? 8.043 29.917 -9.091 1.00 78.62 498 GLY A N 1
ATOM 3834 C CA . GLY A 1 498 ? 8.722 30.651 -8.015 1.00 78.62 498 GLY A CA 1
ATOM 3835 C C . GLY A 1 498 ? 10.221 30.338 -7.955 1.00 78.62 498 GLY A C 1
ATOM 3836 O O . GLY A 1 498 ? 11.034 31.254 -8.008 1.00 78.62 498 GLY A O 1
ATOM 3837 N N . SER A 1 499 ? 10.586 29.049 -7.942 1.00 83.81 499 SER A N 1
ATOM 3838 C CA . SER A 1 499 ? 11.984 28.595 -8.004 1.00 83.81 499 SER A CA 1
ATOM 3839 C C . SER A 1 499 ? 12.707 29.113 -9.253 1.00 83.81 499 SER A C 1
ATOM 3841 O O . SER A 1 499 ? 13.831 29.597 -9.155 1.00 83.81 499 SER A O 1
ATOM 3843 N N . GLY A 1 500 ? 12.046 29.064 -10.417 1.00 80.62 500 GLY A N 1
ATOM 3844 C CA . GLY A 1 500 ? 12.606 29.591 -11.663 1.00 80.62 500 GLY A CA 1
ATOM 3845 C C . GLY A 1 500 ? 12.825 31.108 -11.615 1.00 80.62 500 GLY A C 1
ATOM 3846 O O . GLY A 1 500 ? 13.912 31.586 -11.930 1.00 80.62 500 GLY A O 1
ATOM 3847 N N . ALA A 1 501 ? 11.834 31.874 -11.146 1.00 82.81 501 ALA A N 1
ATOM 3848 C CA . ALA A 1 501 ? 11.973 33.320 -10.984 1.00 82.81 501 ALA A CA 1
ATOM 3849 C C . ALA A 1 501 ? 13.110 33.700 -10.014 1.00 82.81 501 ALA A C 1
ATOM 3851 O O . ALA A 1 501 ? 13.854 34.628 -10.304 1.00 82.81 501 ALA A O 1
ATOM 3852 N N . ALA A 1 502 ? 13.301 32.963 -8.913 1.00 82.69 502 ALA A N 1
ATOM 3853 C CA . ALA A 1 502 ? 14.355 33.240 -7.931 1.00 82.69 502 ALA A CA 1
ATOM 3854 C C . ALA A 1 502 ? 15.786 32.997 -8.460 1.00 82.69 502 ALA A C 1
ATOM 3856 O O . ALA A 1 502 ? 16.718 33.686 -8.044 1.00 82.69 502 ALA A O 1
ATOM 3857 N N . VAL A 1 503 ? 15.979 32.053 -9.390 1.00 84.31 503 VAL A N 1
ATOM 3858 C CA . VAL A 1 503 ? 17.274 31.858 -10.074 1.00 84.31 503 VAL A CA 1
ATOM 3859 C C . VAL A 1 503 ? 17.510 32.949 -11.124 1.00 84.31 503 VAL A C 1
ATOM 3861 O O . VAL A 1 503 ? 18.613 33.490 -11.202 1.00 84.31 503 VAL A O 1
ATOM 3864 N N . ALA A 1 504 ? 16.473 33.311 -11.887 1.00 84.12 504 ALA A N 1
ATOM 3865 C CA . ALA A 1 504 ? 16.533 34.338 -12.930 1.00 84.12 504 ALA A CA 1
ATOM 3866 C C . ALA A 1 504 ? 16.706 35.771 -12.389 1.00 84.12 504 ALA A C 1
ATOM 3868 O O . ALA A 1 504 ? 17.372 36.587 -13.019 1.00 84.12 504 ALA A O 1
ATOM 3869 N N . ASP A 1 505 ? 16.152 36.060 -11.210 1.00 85.69 505 ASP A N 1
ATOM 3870 C CA . ASP A 1 505 ? 16.319 37.316 -10.460 1.00 85.69 505 ASP A CA 1
ATOM 3871 C C . ASP A 1 505 ? 17.580 37.299 -9.563 1.00 85.69 505 ASP A C 1
ATOM 3873 O O . ASP A 1 505 ? 17.736 38.108 -8.654 1.00 85.69 505 ASP A O 1
ATOM 3877 N N . PHE A 1 506 ? 18.490 36.340 -9.788 1.00 83.31 506 PHE A N 1
ATOM 3878 C CA . PHE A 1 506 ? 19.773 36.168 -9.090 1.00 83.31 506 PHE A CA 1
ATOM 3879 C C . PHE A 1 506 ? 19.703 35.986 -7.556 1.00 83.31 506 PHE A C 1
ATOM 3881 O O . PHE A 1 506 ? 20.751 35.925 -6.906 1.00 83.31 506 PHE A O 1
ATOM 3888 N N . GLN A 1 507 ? 18.511 35.808 -6.977 1.00 82.38 507 GLN A N 1
ATOM 3889 C CA . GLN A 1 507 ? 18.293 35.621 -5.534 1.00 82.38 507 GLN A CA 1
ATOM 3890 C C . GLN A 1 507 ? 18.976 34.350 -5.000 1.00 82.38 507 GLN A C 1
ATOM 3892 O O . GLN A 1 507 ? 19.464 34.332 -3.872 1.00 82.38 507 GLN A O 1
ATOM 3897 N N . VAL A 1 508 ? 19.049 33.300 -5.825 1.00 84.25 508 VAL A N 1
ATOM 3898 C CA . VAL A 1 508 ? 19.783 32.048 -5.559 1.00 84.25 508 VAL A CA 1
ATOM 3899 C C . VAL A 1 508 ? 20.560 31.593 -6.807 1.00 84.25 508 VAL A C 1
ATOM 3901 O O . VAL A 1 508 ? 20.190 31.979 -7.921 1.00 84.25 508 VAL A O 1
ATOM 3904 N N . PRO A 1 509 ? 21.664 30.828 -6.678 1.00 77.81 509 PRO A N 1
ATOM 3905 C CA . PRO A 1 509 ? 22.390 30.281 -7.833 1.00 77.81 509 PRO A CA 1
ATOM 3906 C C . PRO A 1 509 ? 21.647 29.105 -8.480 1.00 77.81 509 PRO A C 1
ATOM 3908 O O . PRO A 1 509 ? 21.610 28.983 -9.699 1.00 77.81 509 PRO A O 1
ATOM 3911 N N . MET A 1 510 ? 21.008 28.281 -7.652 1.00 85.75 510 MET A N 1
ATOM 3912 C CA . MET A 1 510 ? 20.275 27.079 -8.032 1.00 85.75 510 MET A CA 1
ATOM 3913 C C . MET A 1 510 ? 18.980 26.994 -7.231 1.00 85.75 510 MET A C 1
ATOM 3915 O O . MET A 1 510 ? 18.901 27.510 -6.114 1.00 85.75 510 MET A O 1
ATOM 3919 N N . ALA A 1 511 ? 17.982 26.299 -7.771 1.00 86.31 511 ALA A N 1
ATOM 3920 C CA . ALA A 1 511 ? 16.760 25.970 -7.045 1.00 86.31 511 ALA A CA 1
ATOM 3921 C C . ALA A 1 511 ? 16.198 24.619 -7.498 1.00 86.31 511 ALA A C 1
ATOM 3923 O O . ALA A 1 511 ? 16.236 24.297 -8.685 1.00 86.31 511 ALA A O 1
ATOM 3924 N N . LEU A 1 512 ? 15.628 23.852 -6.568 1.00 86.44 512 LEU A N 1
ATOM 3925 C CA . LEU A 1 512 ? 14.860 22.651 -6.901 1.00 86.44 512 LEU A CA 1
ATOM 3926 C C . LEU A 1 512 ? 13.446 23.026 -7.375 1.00 86.44 512 LEU A C 1
ATOM 3928 O O . LEU A 1 512 ? 12.897 24.073 -7.014 1.00 86.44 512 LEU A O 1
ATOM 3932 N N . GLY A 1 513 ? 12.835 22.150 -8.166 1.00 83.69 513 GLY A N 1
ATOM 3933 C CA . GLY A 1 513 ? 11.448 22.272 -8.599 1.00 83.69 513 GLY A CA 1
ATOM 3934 C C . GLY A 1 513 ? 10.856 20.933 -9.031 1.00 83.69 513 GLY A C 1
ATOM 3935 O O . GLY A 1 513 ? 11.570 19.975 -9.314 1.00 83.69 513 GLY A O 1
ATOM 3936 N N . THR A 1 514 ? 9.533 20.868 -9.107 1.00 82.69 514 THR A N 1
ATOM 3937 C CA . THR A 1 514 ? 8.797 19.716 -9.634 1.00 82.69 514 THR A CA 1
ATOM 3938 C C . THR A 1 514 ? 8.348 19.970 -11.074 1.00 82.69 514 THR A C 1
ATOM 3940 O O . THR A 1 514 ? 7.941 21.077 -11.444 1.00 82.69 514 THR A O 1
ATOM 3943 N N . GLN A 1 515 ? 8.405 18.935 -11.906 1.00 82.44 515 GLN A N 1
ATOM 3944 C CA . GLN A 1 515 ? 7.844 18.937 -13.250 1.00 82.44 515 GLN A CA 1
ATOM 3945 C C . GLN A 1 515 ? 6.682 17.956 -13.344 1.00 82.44 515 GLN A C 1
ATOM 3947 O O . GLN A 1 515 ? 6.896 16.752 -13.396 1.00 82.44 515 GLN A O 1
ATOM 3952 N N . THR A 1 516 ? 5.492 18.512 -13.549 1.00 73.44 516 THR A N 1
ATOM 3953 C CA . THR A 1 516 ? 4.373 17.860 -14.240 1.00 73.44 516 THR A CA 1
ATOM 3954 C C . THR A 1 516 ? 3.989 18.742 -15.429 1.00 73.44 516 THR A C 1
ATOM 3956 O O . THR A 1 516 ? 4.011 19.972 -15.310 1.00 73.44 516 THR A O 1
ATOM 3959 N N . GLY A 1 517 ? 3.694 18.169 -16.600 1.00 66.31 517 GLY A N 1
ATOM 3960 C CA . GLY A 1 517 ? 3.244 18.929 -17.781 1.00 66.31 517 GLY A CA 1
ATOM 3961 C C . GLY A 1 517 ? 4.174 20.074 -18.203 1.00 66.31 517 GLY A C 1
ATOM 3962 O O . GLY A 1 517 ? 3.712 21.179 -18.482 1.00 66.31 517 GLY A O 1
ATOM 3963 N N . GLY A 1 518 ? 5.491 19.848 -18.155 1.00 70.19 518 GLY A N 1
ATOM 3964 C CA . GLY A 1 518 ? 6.492 20.867 -18.489 1.00 70.19 518 GLY A CA 1
ATOM 3965 C C . GLY A 1 518 ? 6.702 21.955 -17.425 1.00 70.19 518 GLY A C 1
ATOM 3966 O O . GLY A 1 518 ? 7.338 22.961 -17.721 1.00 70.19 518 GLY A O 1
ATOM 3967 N N . SER A 1 519 ? 6.183 21.808 -16.200 1.00 74.31 519 SER A N 1
ATOM 3968 C CA . SER A 1 519 ? 6.215 22.873 -15.176 1.00 74.31 519 SER A CA 1
ATOM 3969 C C . SER A 1 519 ? 7.574 23.167 -14.519 1.00 74.31 519 SER A C 1
ATOM 3971 O O . SER A 1 519 ? 7.601 23.968 -13.590 1.00 74.31 519 SER A O 1
ATOM 3973 N N . LEU A 1 520 ? 8.677 22.605 -15.030 1.00 83.88 520 LEU A N 1
ATOM 3974 C CA . LEU A 1 520 ? 10.053 23.050 -14.763 1.00 83.88 520 LEU A CA 1
ATOM 3975 C C . LEU A 1 520 ? 10.733 23.592 -16.034 1.00 83.88 520 LEU A C 1
ATOM 3977 O O . LEU A 1 520 ? 11.313 24.674 -16.023 1.00 83.88 520 LEU A O 1
ATOM 3981 N N . ILE A 1 521 ? 10.601 22.896 -17.166 1.00 83.62 521 ILE A N 1
ATOM 3982 C CA . ILE A 1 521 ? 11.220 23.312 -18.436 1.00 83.62 521 ILE A CA 1
ATOM 3983 C C . ILE A 1 521 ? 10.575 24.594 -18.991 1.00 83.62 521 ILE A C 1
ATOM 3985 O O . ILE A 1 521 ? 11.283 25.507 -19.403 1.00 83.62 521 ILE A O 1
ATOM 3989 N N . ARG A 1 522 ? 9.243 24.730 -18.929 1.00 79.75 522 ARG A N 1
ATOM 3990 C CA . ARG A 1 522 ? 8.535 25.964 -19.320 1.00 79.75 522 ARG A CA 1
ATOM 3991 C C . ARG A 1 522 ? 9.004 27.188 -18.518 1.00 79.75 522 ARG A C 1
ATOM 3993 O O . ARG A 1 522 ? 9.344 28.176 -19.162 1.00 79.75 522 ARG A O 1
ATOM 4000 N N . PRO A 1 523 ? 9.041 27.173 -17.168 1.00 76.25 523 PRO A N 1
ATOM 4001 C CA . PRO A 1 523 ? 9.607 28.287 -16.413 1.00 76.25 523 PRO A CA 1
ATOM 4002 C C . PRO A 1 523 ? 11.090 28.523 -16.711 1.00 76.25 523 PRO A C 1
ATOM 4004 O O . PRO A 1 523 ? 11.489 29.681 -16.785 1.00 76.25 523 PRO A O 1
ATOM 4007 N N . ALA A 1 524 ? 11.900 27.491 -16.966 1.00 82.56 524 ALA A N 1
ATOM 4008 C CA . ALA A 1 524 ? 13.284 27.705 -17.390 1.00 82.56 524 ALA A CA 1
ATOM 4009 C C . ALA A 1 524 ? 13.351 28.547 -18.684 1.00 82.56 524 ALA A C 1
ATOM 4011 O O . ALA A 1 524 ? 13.960 29.618 -18.704 1.00 82.56 524 ALA A O 1
ATOM 4012 N N . SER A 1 525 ? 12.593 28.159 -19.718 1.00 82.38 525 SER A N 1
ATOM 4013 C CA . SER A 1 525 ? 12.481 28.919 -20.972 1.00 82.38 525 SER A CA 1
ATOM 4014 C C . SER A 1 525 ? 11.838 30.306 -20.809 1.00 82.38 525 SER A C 1
ATOM 4016 O O . SER A 1 525 ? 12.240 31.246 -21.488 1.00 82.38 525 SER A O 1
ATOM 4018 N N . PHE A 1 526 ? 10.843 30.464 -19.929 1.00 78.06 526 PHE A N 1
ATOM 4019 C CA . PHE A 1 526 ? 10.113 31.729 -19.727 1.00 78.06 526 PHE A CA 1
ATOM 4020 C C . PHE A 1 526 ? 10.907 32.775 -18.929 1.00 78.06 526 PHE A C 1
ATOM 4022 O O . PHE A 1 526 ? 10.582 33.961 -19.005 1.00 78.06 526 PHE A O 1
ATOM 4029 N N . ASN A 1 527 ? 11.912 32.354 -18.156 1.00 79.38 527 ASN A N 1
ATOM 4030 C CA . ASN A 1 527 ? 12.750 33.244 -17.348 1.00 79.38 527 ASN A CA 1
ATOM 4031 C C . ASN A 1 527 ? 14.222 33.274 -17.821 1.00 79.38 527 ASN A C 1
ATOM 4033 O O . ASN A 1 527 ? 15.046 33.920 -17.181 1.00 79.38 527 ASN A O 1
ATOM 4037 N N . GLY A 1 528 ? 14.548 32.625 -18.950 1.00 80.25 528 GLY A N 1
ATOM 4038 C CA . GLY A 1 528 ? 15.864 32.706 -19.599 1.00 80.25 528 GLY A CA 1
ATOM 4039 C C . GLY A 1 528 ? 16.991 31.956 -18.881 1.00 80.25 528 GLY A C 1
ATOM 4040 O O . GLY A 1 528 ? 18.139 32.383 -18.956 1.00 80.25 528 GLY A O 1
ATOM 4041 N N . ILE A 1 529 ? 16.672 30.875 -18.166 1.00 84.81 529 ILE A N 1
ATOM 4042 C CA . ILE A 1 529 ? 17.613 30.119 -17.322 1.00 84.81 529 ILE A CA 1
ATOM 4043 C C . ILE A 1 529 ? 17.685 28.647 -17.730 1.00 84.81 529 ILE A C 1
ATOM 4045 O O . ILE A 1 529 ? 16.828 28.141 -18.458 1.00 84.81 529 ILE A O 1
ATOM 4049 N N . HIS A 1 530 ? 18.685 27.936 -17.215 1.00 83.00 530 HIS A N 1
ATOM 4050 C CA . HIS A 1 530 ? 18.822 26.503 -17.430 1.00 83.00 530 HIS A CA 1
ATOM 4051 C C . HIS A 1 530 ? 17.875 25.745 -16.494 1.00 83.00 530 HIS A C 1
ATOM 4053 O O . HIS A 1 530 ? 17.746 26.083 -15.317 1.00 83.00 530 HIS A O 1
ATOM 4059 N N . GLY A 1 531 ? 17.216 24.709 -17.011 1.00 85.50 531 GLY A N 1
ATOM 4060 C CA . GLY A 1 531 ? 16.346 23.827 -16.237 1.00 85.50 531 GLY A CA 1
ATOM 4061 C C . GLY A 1 531 ? 16.563 22.383 -16.653 1.00 85.50 531 GLY A C 1
ATOM 4062 O O . GLY A 1 531 ? 16.382 22.045 -17.821 1.00 85.50 531 GLY A O 1
ATOM 4063 N N . PHE A 1 532 ? 16.945 21.535 -15.704 1.00 85.88 532 PHE A N 1
ATOM 4064 C CA . PHE A 1 532 ? 17.162 20.115 -15.922 1.00 85.88 532 PHE A CA 1
ATOM 4065 C C . PHE A 1 532 ? 16.001 19.302 -15.357 1.00 85.88 532 PHE A C 1
ATOM 4067 O O . PHE A 1 532 ? 15.639 19.420 -14.183 1.00 85.88 532 PHE A O 1
ATOM 4074 N N . LYS A 1 533 ? 15.433 18.444 -16.206 1.00 86.94 533 LYS A N 1
ATOM 4075 C CA . LYS A 1 533 ? 14.457 17.431 -15.815 1.00 86.94 533 LYS A CA 1
ATOM 4076 C C . LYS A 1 533 ? 15.085 16.054 -16.064 1.00 86.94 533 LYS A C 1
ATOM 4078 O O . LYS A 1 533 ? 15.186 15.668 -17.228 1.00 86.94 533 LYS A O 1
ATOM 4083 N N . PRO A 1 534 ? 15.504 15.320 -15.018 1.00 83.81 534 PRO A N 1
ATOM 4084 C CA . PRO A 1 534 ? 16.098 13.999 -15.182 1.00 83.81 534 PRO A CA 1
ATOM 4085 C C . PRO A 1 534 ? 15.099 12.958 -15.714 1.00 83.81 534 PRO A C 1
ATOM 4087 O O . PRO A 1 534 ? 13.882 13.184 -15.834 1.00 83.81 534 PRO A O 1
ATOM 4090 N N . THR A 1 535 ? 15.631 11.772 -16.006 1.00 80.81 535 THR A N 1
ATOM 4091 C CA . THR A 1 535 ? 14.839 10.561 -16.235 1.00 80.81 535 THR A CA 1
ATOM 4092 C C . THR A 1 535 ? 13.899 10.304 -15.049 1.00 80.81 535 THR A C 1
ATOM 4094 O O . THR A 1 535 ? 14.173 10.654 -13.897 1.00 80.81 535 THR A O 1
ATOM 4097 N N . TRP A 1 536 ? 12.712 9.772 -15.347 1.00 79.19 536 TRP A N 1
ATOM 4098 C CA . TRP A 1 536 ? 11.674 9.578 -14.336 1.00 79.19 536 TRP A CA 1
ATOM 4099 C C . TRP A 1 536 ? 12.146 8.589 -13.255 1.00 79.19 536 TRP A C 1
ATOM 4101 O O . TRP A 1 536 ? 12.723 7.551 -13.565 1.00 79.19 536 TRP A O 1
ATOM 4111 N N . ASN A 1 537 ? 11.916 8.945 -11.987 1.00 78.31 537 ASN A N 1
ATOM 4112 C CA . ASN A 1 537 ? 12.383 8.228 -10.791 1.00 78.31 537 ASN A CA 1
ATOM 4113 C C . ASN A 1 537 ? 13.911 8.047 -10.640 1.00 78.31 537 ASN A C 1
ATOM 4115 O O . ASN A 1 537 ? 14.351 7.204 -9.861 1.00 78.31 537 ASN A O 1
ATOM 4119 N N . SER A 1 538 ? 14.736 8.851 -11.321 1.00 81.12 538 SER A N 1
ATOM 4120 C CA . SER A 1 538 ? 16.190 8.867 -11.077 1.00 81.12 538 SER A CA 1
ATOM 4121 C C . SER A 1 538 ? 16.597 9.617 -9.799 1.00 81.12 538 SER A C 1
ATOM 4123 O O . SER A 1 538 ? 17.717 9.448 -9.337 1.00 81.12 538 SER A O 1
ATOM 4125 N N . VAL A 1 539 ? 15.697 10.415 -9.215 1.00 82.12 539 VAL A N 1
ATOM 4126 C CA . VAL A 1 539 ? 15.871 11.077 -7.911 1.00 82.12 539 VAL A CA 1
ATOM 4127 C C . VAL A 1 539 ? 14.633 10.803 -7.056 1.00 82.12 539 VAL A C 1
ATOM 4129 O O . VAL A 1 539 ? 13.516 10.761 -7.588 1.00 82.12 539 VAL A O 1
ATOM 4132 N N . SER A 1 540 ? 14.824 10.596 -5.748 1.00 78.62 540 SER A N 1
ATOM 4133 C CA . SER A 1 540 ? 13.718 10.347 -4.817 1.00 78.62 540 SER A CA 1
ATOM 4134 C C . SER A 1 540 ? 12.749 11.534 -4.767 1.00 78.62 540 SER A C 1
ATOM 4136 O O . SER A 1 540 ? 13.138 12.694 -4.912 1.00 78.62 540 SER A O 1
ATOM 4138 N N . ARG A 1 541 ? 11.467 11.220 -4.571 1.00 79.12 541 ARG A N 1
ATOM 4139 C CA . ARG A 1 541 ? 10.354 12.177 -4.434 1.00 79.12 541 ARG A CA 1
ATOM 4140 C C . ARG A 1 541 ? 9.693 12.094 -3.055 1.00 79.12 541 ARG A C 1
ATOM 4142 O O . ARG A 1 541 ? 8.583 12.583 -2.863 1.00 79.12 541 ARG A O 1
ATOM 4149 N N . GLU A 1 542 ? 10.353 11.455 -2.092 1.00 69.81 542 GLU A N 1
ATOM 4150 C CA . GLU A 1 542 ? 9.881 11.429 -0.710 1.00 69.81 542 GLU A CA 1
ATOM 4151 C C . GLU A 1 542 ? 9.819 12.850 -0.122 1.00 69.81 542 GLU A C 1
ATOM 4153 O O . GLU A 1 542 ? 10.647 13.704 -0.430 1.00 69.81 542 GLU A O 1
ATOM 4158 N N . GLY A 1 543 ? 8.773 13.134 0.660 1.00 66.38 543 GLY A N 1
ATOM 4159 C CA . GLY A 1 543 ? 8.458 14.487 1.135 1.00 66.38 543 GLY A CA 1
ATOM 4160 C C . GLY A 1 543 ? 7.806 15.415 0.095 1.00 66.38 543 GLY A C 1
ATOM 4161 O O . GLY A 1 543 ? 7.310 16.477 0.468 1.00 66.38 543 GLY A O 1
ATOM 4162 N N . GLN A 1 544 ? 7.734 15.039 -1.188 1.00 73.38 544 GLN A N 1
ATOM 4163 C CA . GLN A 1 544 ? 6.998 15.807 -2.196 1.00 73.38 544 GLN A CA 1
ATOM 4164 C C . GLN A 1 544 ? 5.487 15.523 -2.098 1.00 73.38 544 GLN A C 1
ATOM 4166 O O . GLN A 1 544 ? 5.070 14.365 -2.156 1.00 73.38 544 GLN A O 1
ATOM 4171 N N . LYS A 1 545 ? 4.640 16.568 -2.087 1.00 71.56 545 LYS A N 1
ATOM 4172 C CA . LYS A 1 545 ? 3.232 16.409 -2.494 1.00 71.56 545 LYS A CA 1
ATOM 4173 C C . LYS A 1 545 ? 3.223 15.990 -3.963 1.00 71.56 545 LYS A C 1
ATOM 4175 O O . LYS A 1 545 ? 3.556 16.786 -4.845 1.00 71.56 545 LYS A O 1
ATOM 4180 N N . ILE A 1 546 ? 2.875 14.734 -4.219 1.00 74.44 546 ILE A N 1
ATOM 4181 C CA . ILE A 1 546 ? 2.700 14.217 -5.575 1.00 74.44 546 ILE A CA 1
ATOM 4182 C C . ILE A 1 546 ? 1.395 14.774 -6.146 1.00 74.44 546 ILE A C 1
ATOM 4184 O O . ILE A 1 546 ? 0.363 14.776 -5.472 1.00 74.44 546 ILE A O 1
ATOM 4188 N N . TYR A 1 547 ? 1.450 15.248 -7.386 1.00 71.44 547 TYR A N 1
ATOM 4189 C CA . TYR A 1 547 ? 0.288 15.616 -8.183 1.00 71.44 547 TYR A CA 1
ATOM 4190 C C . TYR A 1 547 ? -0.118 14.438 -9.083 1.00 71.44 547 TYR A C 1
ATOM 4192 O O . TYR A 1 547 ? -1.251 13.967 -8.986 1.00 71.44 547 TYR A O 1
ATOM 4200 N N . ALA A 1 548 ? 0.804 13.895 -9.887 1.00 70.50 548 ALA A N 1
ATOM 4201 C CA . ALA A 1 548 ? 0.569 12.700 -10.703 1.00 70.50 548 ALA A CA 1
ATOM 4202 C C . ALA A 1 548 ? 1.830 11.820 -10.764 1.00 70.50 548 ALA A C 1
ATOM 4204 O O . ALA A 1 548 ? 2.878 12.220 -11.264 1.00 70.50 548 ALA A O 1
ATOM 4205 N N . LEU A 1 549 ? 1.757 10.617 -10.205 1.00 69.94 549 LEU A N 1
ATOM 4206 C CA . LEU A 1 549 ? 2.909 9.805 -9.816 1.00 69.94 549 LEU A CA 1
ATOM 4207 C C . LEU A 1 549 ? 3.755 9.268 -10.993 1.00 69.94 549 LEU A C 1
ATOM 4209 O O . LEU A 1 549 ? 4.983 9.182 -10.863 1.00 69.94 549 LEU A O 1
ATOM 4213 N N . MET A 1 550 ? 3.151 8.977 -12.148 1.00 72.19 550 MET A N 1
ATOM 4214 C CA . MET A 1 550 ? 3.854 8.576 -13.380 1.00 72.19 550 MET A CA 1
ATOM 4215 C C . MET A 1 550 ? 4.432 9.762 -14.169 1.00 72.19 550 MET A C 1
ATOM 4217 O O . MET A 1 550 ? 5.259 9.558 -15.056 1.00 72.19 550 MET A O 1
ATOM 4221 N N . TYR A 1 551 ? 4.050 11.000 -13.840 1.00 72.50 551 TYR A N 1
ATOM 4222 C CA . TYR A 1 551 ? 4.409 12.193 -14.620 1.00 72.50 551 TYR A CA 1
ATOM 4223 C C . TYR A 1 551 ? 5.283 13.193 -13.853 1.00 72.50 551 TYR A C 1
ATOM 4225 O O . TYR A 1 551 ? 6.117 13.864 -14.462 1.00 72.50 551 TYR A O 1
ATOM 4233 N N . ASP A 1 552 ? 5.126 13.264 -12.531 1.00 77.12 552 ASP A N 1
ATOM 4234 C CA . ASP A 1 552 ? 5.897 14.108 -11.622 1.00 77.12 552 ASP A CA 1
ATOM 4235 C C . ASP A 1 552 ? 7.365 13.677 -11.571 1.00 77.12 552 ASP A C 1
ATOM 4237 O O . ASP A 1 552 ? 7.684 12.556 -11.175 1.00 77.12 552 ASP A O 1
ATOM 4241 N N . THR A 1 553 ? 8.283 14.593 -11.859 1.00 81.94 553 THR A N 1
ATOM 4242 C CA . THR A 1 553 ? 9.718 14.410 -11.588 1.00 81.94 553 THR A CA 1
ATOM 4243 C C . THR A 1 553 ? 10.280 15.601 -10.833 1.00 81.94 553 THR A C 1
ATOM 4245 O O . THR A 1 553 ? 10.041 16.740 -11.241 1.00 81.94 553 THR A O 1
ATOM 4248 N N . LEU A 1 554 ? 11.085 15.353 -9.797 1.00 85.12 554 LEU A N 1
ATOM 4249 C CA . LEU A 1 554 ? 11.970 16.381 -9.254 1.00 85.12 554 LEU A CA 1
ATOM 4250 C C . LEU A 1 554 ? 13.019 16.750 -10.316 1.00 85.12 554 LEU A C 1
ATOM 4252 O O . LEU A 1 554 ? 13.488 15.887 -11.057 1.00 85.12 554 LEU A O 1
ATOM 4256 N N . GLY A 1 555 ? 13.366 18.027 -10.393 1.00 87.19 555 GLY A N 1
ATOM 4257 C CA . GLY A 1 555 ? 14.434 18.574 -11.221 1.00 87.19 555 GLY A CA 1
ATOM 4258 C C . GLY A 1 555 ? 14.949 19.876 -10.610 1.00 87.19 555 GLY A C 1
ATOM 4259 O O . GLY A 1 555 ? 14.586 20.232 -9.484 1.00 87.19 555 GLY A O 1
ATOM 4260 N N . TRP A 1 556 ? 15.801 20.596 -11.332 1.00 90.88 556 TRP A N 1
ATOM 4261 C CA . TRP A 1 556 ? 16.425 21.815 -10.814 1.00 90.88 556 TRP A CA 1
ATOM 4262 C C . TRP A 1 556 ? 16.736 22.84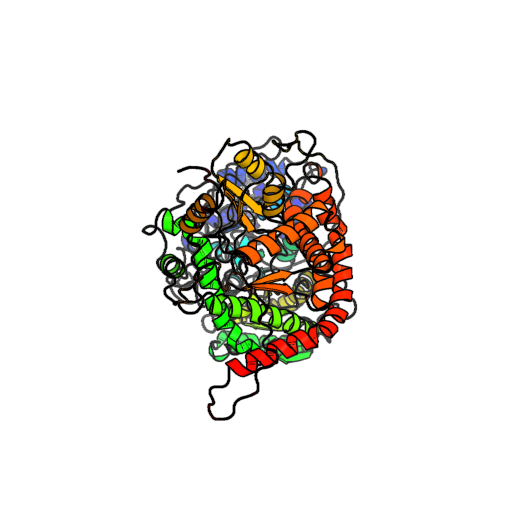2 -11.893 1.00 90.88 556 TRP A C 1
ATOM 4264 O O . TRP A 1 556 ? 16.766 22.545 -13.086 1.00 90.88 556 TRP A O 1
ATOM 4274 N N . TYR A 1 557 ? 16.963 24.067 -11.438 1.00 89.12 557 TYR A N 1
ATOM 4275 C CA . TYR A 1 557 ? 17.385 25.202 -12.241 1.00 89.12 557 TYR A CA 1
ATOM 4276 C C . TYR A 1 557 ? 18.820 25.603 -11.906 1.00 89.12 557 TYR A C 1
ATOM 4278 O O . TYR A 1 557 ? 19.247 25.473 -10.756 1.00 89.12 557 TYR A O 1
ATOM 4286 N N . GLY A 1 558 ? 19.508 26.167 -12.894 1.00 85.25 558 GLY A N 1
ATOM 4287 C CA . GLY A 1 558 ? 20.840 26.753 -12.774 1.00 85.25 558 GLY A CA 1
ATOM 4288 C C . GLY A 1 558 ? 20.981 27.990 -13.661 1.00 85.25 558 GLY A C 1
ATOM 4289 O O . GLY A 1 558 ? 20.186 28.209 -14.584 1.00 85.25 558 GLY A O 1
ATOM 4290 N N . ARG A 1 559 ? 21.992 28.816 -13.394 1.00 81.62 559 ARG A N 1
ATOM 4291 C CA . ARG A 1 559 ? 22.350 29.959 -14.245 1.00 81.62 559 ARG A CA 1
ATOM 4292 C C . ARG A 1 559 ? 23.202 29.508 -15.422 1.00 81.62 559 ARG A C 1
ATOM 4294 O O . ARG A 1 559 ? 22.990 30.006 -16.522 1.00 81.62 559 ARG A O 1
ATOM 4301 N N . CYS A 1 560 ? 24.082 28.531 -15.216 1.00 79.56 560 CYS A N 1
ATOM 4302 C CA . CYS A 1 560 ? 24.825 27.831 -16.265 1.00 79.56 560 CYS A CA 1
ATOM 4303 C C . CYS A 1 560 ? 24.553 26.314 -16.242 1.00 79.56 560 CYS A C 1
ATOM 4305 O O . CYS A 1 560 ? 23.774 25.809 -15.433 1.00 79.56 560 CYS A O 1
ATOM 4307 N N . VAL A 1 561 ? 25.214 25.572 -17.134 1.00 76.50 561 VAL A N 1
ATOM 4308 C CA . VAL A 1 561 ? 25.168 24.102 -17.150 1.00 76.50 561 VAL A CA 1
ATOM 4309 C C . VAL A 1 561 ? 25.945 23.496 -15.974 1.00 76.50 561 VAL A C 1
ATOM 4311 O O . VAL A 1 561 ? 25.499 22.501 -15.410 1.00 76.50 561 VAL A O 1
ATOM 4314 N N . GLY A 1 562 ? 27.055 24.110 -15.550 1.00 72.81 562 GLY A N 1
ATOM 4315 C CA . GLY A 1 562 ? 27.846 23.646 -14.402 1.00 72.81 562 GLY A CA 1
ATOM 4316 C C . GLY A 1 562 ? 27.030 23.560 -13.106 1.00 72.81 562 GLY A C 1
ATOM 4317 O O . GLY A 1 562 ? 27.123 22.566 -12.391 1.00 72.81 562 GLY A O 1
ATOM 4318 N N . ASP A 1 563 ? 26.145 24.534 -12.863 1.00 79.06 563 ASP A N 1
ATOM 4319 C CA . ASP A 1 563 ? 25.156 24.495 -11.776 1.00 79.06 563 ASP A CA 1
ATOM 4320 C C . ASP A 1 563 ? 24.274 23.229 -11.843 1.00 79.06 563 ASP A C 1
ATOM 4322 O O . ASP A 1 563 ? 24.013 22.574 -10.834 1.00 79.06 563 ASP A O 1
ATOM 4326 N N . LEU A 1 564 ? 23.821 22.851 -13.047 1.00 81.81 564 LEU A N 1
ATOM 4327 C CA . LEU A 1 564 ? 22.996 21.657 -13.238 1.00 81.81 564 LEU A CA 1
ATOM 4328 C C . LEU A 1 564 ? 23.783 20.364 -12.980 1.00 81.81 564 LEU A C 1
ATOM 4330 O O . LEU A 1 564 ? 23.218 19.429 -12.411 1.00 81.81 564 LEU A O 1
ATOM 4334 N N . VAL A 1 565 ? 25.056 20.312 -13.386 1.00 80.19 565 VAL A N 1
ATOM 4335 C CA . VAL A 1 565 ? 25.941 19.149 -13.197 1.00 80.19 565 VAL A CA 1
ATOM 4336 C C . VAL A 1 565 ? 26.273 18.945 -11.719 1.00 80.19 565 VAL A C 1
ATOM 4338 O O . VAL A 1 565 ? 26.156 17.826 -11.232 1.00 80.19 565 VAL A O 1
ATOM 4341 N N . LEU A 1 566 ? 26.562 20.015 -10.968 1.00 79.06 566 LEU A N 1
ATOM 4342 C CA . LEU A 1 566 ? 26.822 19.929 -9.524 1.00 79.06 566 LEU A CA 1
ATOM 4343 C C . LEU A 1 566 ? 25.669 19.258 -8.762 1.00 79.06 566 LEU A C 1
ATOM 4345 O O . LEU A 1 566 ? 25.903 18.422 -7.889 1.00 79.06 566 LEU A O 1
ATOM 4349 N N . LEU A 1 567 ? 24.417 19.579 -9.104 1.00 79.62 567 LEU A N 1
ATOM 4350 C CA . LEU A 1 567 ? 23.254 18.905 -8.521 1.00 79.62 567 LEU A CA 1
ATOM 4351 C C . LEU A 1 567 ? 23.063 17.475 -9.054 1.00 79.62 567 LEU A C 1
ATOM 4353 O O . LEU A 1 567 ? 22.659 16.607 -8.282 1.00 79.62 567 LEU A O 1
ATOM 4357 N N . ALA A 1 568 ? 23.397 17.195 -10.318 1.00 81.88 568 ALA A N 1
ATOM 4358 C CA . ALA A 1 568 ? 23.383 15.834 -10.860 1.00 81.88 568 ALA A CA 1
ATOM 4359 C C . ALA A 1 568 ? 24.342 14.905 -10.088 1.00 81.88 568 ALA A C 1
ATOM 4361 O O . ALA A 1 568 ? 23.920 13.834 -9.647 1.00 81.88 568 ALA A O 1
ATOM 4362 N N . ASP A 1 569 ? 25.576 15.351 -9.837 1.00 78.31 569 ASP A N 1
ATOM 4363 C CA . ASP A 1 569 ? 26.580 14.624 -9.050 1.00 78.31 569 ASP A CA 1
ATOM 4364 C C . ASP A 1 569 ? 26.131 14.402 -7.596 1.00 78.31 569 ASP A C 1
ATOM 4366 O O . ASP A 1 569 ? 26.250 13.292 -7.069 1.00 78.31 569 ASP A O 1
ATOM 4370 N N . ILE A 1 570 ? 25.553 15.425 -6.951 1.00 81.38 570 ILE A N 1
ATOM 4371 C CA . ILE A 1 570 ? 25.008 15.327 -5.583 1.00 81.38 570 ILE A CA 1
ATOM 4372 C C . ILE A 1 570 ? 23.892 14.275 -5.501 1.00 81.38 570 ILE A C 1
ATOM 4374 O O . ILE A 1 570 ? 23.870 13.472 -4.564 1.00 81.38 570 ILE A O 1
ATOM 4378 N N . PHE A 1 571 ? 22.997 14.229 -6.492 1.00 81.44 571 PHE A N 1
ATOM 4379 C CA . PHE A 1 571 ? 21.953 13.204 -6.589 1.00 81.44 571 PHE A CA 1
ATOM 4380 C C . PHE A 1 571 ? 22.454 11.849 -7.126 1.00 81.44 571 PHE A C 1
ATOM 4382 O O . PHE A 1 571 ? 21.668 10.908 -7.221 1.00 81.44 571 PHE A O 1
ATOM 4389 N N . GLY A 1 572 ? 23.747 11.708 -7.443 1.00 73.62 572 GLY A N 1
ATOM 4390 C CA . GLY A 1 572 ? 24.334 10.462 -7.944 1.00 73.62 572 GLY A CA 1
ATOM 4391 C C . GLY A 1 572 ? 23.863 10.071 -9.348 1.00 73.62 572 GLY A C 1
ATOM 4392 O O . GLY A 1 572 ? 23.846 8.883 -9.677 1.00 73.62 572 GLY A O 1
ATOM 4393 N N . LEU A 1 573 ? 23.456 11.045 -10.167 1.00 80.62 573 LEU A N 1
ATOM 4394 C CA . LEU A 1 573 ? 23.082 10.812 -11.557 1.00 80.62 573 LEU A CA 1
ATOM 4395 C C . LEU A 1 573 ? 24.331 10.595 -12.406 1.00 80.62 573 LEU A C 1
ATOM 4397 O O . LEU A 1 573 ? 25.031 11.535 -12.767 1.00 80.62 573 LEU A O 1
ATOM 4401 N N . GLN A 1 574 ? 24.579 9.332 -12.729 1.00 69.44 574 GLN A N 1
ATOM 4402 C CA . GLN A 1 574 ? 25.626 8.903 -13.645 1.00 69.44 574 GLN A CA 1
ATOM 4403 C C . GLN A 1 574 ? 25.015 7.947 -14.669 1.00 69.44 574 GLN A C 1
ATOM 4405 O O . GLN A 1 574 ? 24.210 7.075 -14.309 1.00 69.44 574 GLN A O 1
ATOM 4410 N N . ASP A 1 575 ? 25.393 8.143 -15.929 1.00 69.62 575 ASP A N 1
ATOM 4411 C CA . ASP A 1 575 ? 25.121 7.207 -17.015 1.00 69.62 575 ASP A CA 1
ATOM 4412 C C . ASP A 1 575 ? 26.042 5.979 -16.901 1.00 69.62 575 ASP A C 1
ATOM 4414 O O . ASP A 1 575 ? 27.080 6.014 -16.228 1.00 69.62 575 ASP A O 1
ATOM 4418 N N . ASP A 1 576 ? 25.656 4.872 -17.539 1.00 66.38 576 ASP A N 1
ATOM 4419 C CA . ASP A 1 576 ? 26.518 3.690 -17.625 1.00 66.38 576 ASP A CA 1
ATOM 4420 C C . ASP A 1 576 ? 27.778 4.035 -18.452 1.00 66.38 576 ASP A C 1
ATOM 4422 O O . ASP A 1 576 ? 27.712 4.815 -19.404 1.00 66.38 576 ASP A O 1
ATOM 4426 N N . LYS A 1 577 ? 28.943 3.472 -18.094 1.00 62.38 577 LYS A N 1
ATOM 4427 C CA . LYS A 1 577 ? 30.228 3.763 -18.763 1.00 62.38 577 LYS A CA 1
ATOM 4428 C C . LYS A 1 577 ? 30.344 3.076 -20.126 1.00 62.38 577 LYS A C 1
ATOM 4430 O O . LYS A 1 577 ? 31.064 2.093 -20.279 1.00 62.38 577 LYS A O 1
ATOM 4435 N N . ASP A 1 578 ? 29.633 3.618 -21.101 1.00 60.44 578 ASP A N 1
ATOM 4436 C CA . ASP A 1 578 ? 29.739 3.258 -22.509 1.00 60.44 578 ASP A CA 1
ATOM 4437 C C . ASP A 1 578 ? 30.806 4.139 -23.186 1.00 60.44 578 ASP A C 1
ATOM 4439 O O . ASP A 1 578 ? 30.571 5.307 -23.498 1.00 60.44 578 ASP A O 1
ATOM 4443 N N . GLU A 1 579 ? 32.017 3.598 -23.357 1.00 57.12 579 GLU A N 1
ATOM 4444 C CA . GLU A 1 579 ? 33.132 4.306 -24.010 1.00 57.12 579 GLU A CA 1
ATOM 4445 C C . GLU A 1 579 ? 32.943 4.438 -25.536 1.00 57.12 579 GLU A C 1
ATOM 4447 O O . GLU A 1 579 ? 33.580 5.287 -26.159 1.00 57.12 579 GLU A O 1
ATOM 4452 N N . GLU A 1 580 ? 32.051 3.642 -26.136 1.00 54.22 580 GLU A N 1
ATOM 4453 C CA . GLU A 1 580 ? 31.765 3.629 -27.576 1.00 54.22 580 GLU A CA 1
ATOM 4454 C C . GLU A 1 580 ? 30.763 4.735 -27.960 1.00 54.22 580 GLU A C 1
ATOM 4456 O O . GLU A 1 580 ? 30.905 5.371 -29.005 1.00 54.22 580 GLU A O 1
ATOM 4461 N N . HIS A 1 581 ? 29.812 5.044 -27.071 1.00 58.47 581 HIS A N 1
ATOM 4462 C CA . HIS A 1 581 ? 28.779 6.074 -27.257 1.00 58.47 581 HIS A CA 1
ATOM 4463 C C . HIS A 1 581 ? 29.044 7.390 -26.495 1.00 58.47 581 HIS A C 1
ATOM 4465 O O . HIS A 1 581 ? 28.195 8.287 -26.488 1.00 58.47 581 HIS A O 1
ATOM 4471 N N . ALA A 1 582 ? 30.210 7.541 -25.861 1.00 62.72 582 ALA A N 1
ATOM 4472 C CA . ALA A 1 582 ? 30.590 8.755 -25.138 1.00 62.72 582 ALA A CA 1
ATOM 4473 C C . ALA A 1 582 ? 30.606 10.005 -26.048 1.00 62.72 582 ALA A C 1
ATOM 4475 O O . ALA A 1 582 ? 31.121 9.977 -27.166 1.00 62.72 582 ALA A O 1
ATOM 4476 N N . PHE A 1 583 ? 30.083 11.139 -25.564 1.00 68.12 583 PHE A N 1
ATOM 4477 C CA . PHE A 1 583 ? 30.005 12.382 -26.346 1.00 68.12 583 PHE A CA 1
ATOM 4478 C C . PHE A 1 583 ? 31.397 12.990 -26.603 1.00 68.12 583 PHE A C 1
ATOM 4480 O O . PHE A 1 583 ? 31.983 13.618 -25.722 1.00 68.12 583 PHE A O 1
ATOM 4487 N N . GLN A 1 584 ? 31.913 12.840 -27.828 1.00 73.50 584 GLN A N 1
ATOM 4488 C CA . GLN A 1 584 ? 33.274 13.268 -28.197 1.00 73.50 584 GLN A CA 1
ATOM 4489 C C . GLN A 1 584 ? 33.390 14.750 -28.617 1.00 73.50 584 GLN A C 1
ATOM 4491 O O . GLN A 1 584 ? 34.493 15.239 -28.855 1.00 73.50 584 GLN A O 1
ATOM 4496 N N . GLY A 1 585 ? 32.275 15.485 -28.701 1.00 76.88 585 GLY A N 1
ATOM 4497 C CA . GLY A 1 585 ? 32.234 16.896 -29.103 1.00 76.88 585 GLY A CA 1
ATOM 4498 C C . GLY A 1 585 ? 31.060 17.217 -30.030 1.00 76.88 585 GLY A C 1
ATOM 4499 O O . GLY A 1 585 ? 30.270 16.346 -30.368 1.00 76.88 585 GLY A O 1
ATOM 4500 N N . ILE A 1 586 ? 30.932 18.485 -30.440 1.00 78.75 586 ILE A N 1
ATOM 4501 C CA . ILE A 1 586 ? 29.836 18.952 -31.317 1.00 78.75 586 ILE A CA 1
ATOM 4502 C C . ILE A 1 586 ? 30.046 18.508 -32.777 1.00 78.75 586 ILE A C 1
ATOM 4504 O O . ILE A 1 586 ? 29.085 18.199 -33.479 1.00 78.75 586 ILE A O 1
ATOM 4508 N N . VAL A 1 587 ? 31.299 18.470 -33.237 1.00 86.06 587 VAL A N 1
ATOM 4509 C CA . VAL A 1 587 ? 31.645 18.140 -34.627 1.00 86.06 587 VAL A CA 1
ATOM 4510 C C . VAL A 1 587 ? 31.329 16.669 -34.902 1.00 86.06 587 VAL A C 1
ATOM 4512 O O . VAL A 1 587 ? 31.865 15.788 -34.237 1.00 86.06 587 VAL A O 1
ATOM 4515 N N . GLY A 1 588 ? 30.455 16.405 -35.874 1.00 77.38 588 GLY A N 1
ATOM 4516 C CA . GLY A 1 588 ? 29.962 15.060 -36.190 1.00 77.38 588 GLY A CA 1
ATOM 4517 C C . GLY A 1 588 ? 28.892 14.516 -35.231 1.00 77.38 588 GLY A C 1
ATOM 4518 O O . GLY A 1 588 ? 28.357 13.438 -35.481 1.00 77.38 588 GLY A O 1
ATOM 4519 N N . ALA A 1 589 ? 28.524 15.241 -34.167 1.00 80.31 589 ALA A N 1
ATOM 4520 C CA . ALA A 1 589 ? 27.411 14.835 -33.313 1.00 80.31 589 ALA A CA 1
ATOM 4521 C C . ALA A 1 589 ? 26.073 14.977 -34.050 1.00 80.31 589 ALA A C 1
ATOM 4523 O O . ALA A 1 589 ? 25.844 15.942 -34.785 1.00 80.31 589 ALA A O 1
ATOM 4524 N N . ARG A 1 590 ? 25.182 14.003 -33.842 1.00 81.25 590 ARG A N 1
ATOM 4525 C CA . ARG A 1 590 ? 23.920 13.868 -34.576 1.00 81.25 590 ARG A CA 1
ATOM 4526 C C . ARG A 1 590 ? 22.747 14.313 -33.708 1.00 81.25 590 ARG A C 1
ATOM 4528 O O . ARG A 1 590 ? 22.419 13.668 -32.716 1.00 81.25 590 ARG A O 1
ATOM 4535 N N . PHE A 1 591 ? 22.104 15.406 -34.100 1.00 78.69 591 PHE A N 1
ATOM 4536 C CA . PHE A 1 591 ? 20.931 15.980 -33.446 1.00 78.69 591 PHE A CA 1
ATOM 4537 C C . PHE A 1 591 ? 19.680 15.768 -34.304 1.00 78.69 591 PHE A C 1
ATOM 4539 O O . PHE A 1 591 ? 19.739 15.788 -35.536 1.00 78.69 591 PHE A O 1
ATOM 4546 N N . ALA A 1 592 ? 18.534 15.603 -33.643 1.00 81.44 592 ALA A N 1
ATOM 4547 C CA . ALA A 1 592 ? 17.234 15.433 -34.283 1.00 81.44 592 ALA A CA 1
ATOM 4548 C C . ALA A 1 592 ? 16.247 16.506 -33.803 1.00 81.44 592 ALA A C 1
ATOM 4550 O O . ALA A 1 592 ? 16.033 16.682 -32.602 1.00 81.44 592 ALA A O 1
ATOM 4551 N N . ILE A 1 593 ? 15.617 17.206 -34.746 1.00 79.44 593 ILE A N 1
ATOM 4552 C CA . ILE A 1 593 ? 14.552 18.177 -34.483 1.00 79.44 593 ILE A CA 1
ATOM 4553 C C . ILE A 1 593 ? 13.209 17.471 -34.640 1.00 79.44 593 ILE A C 1
ATOM 4555 O O . ILE A 1 593 ? 12.721 17.271 -35.749 1.00 79.44 593 ILE A O 1
ATOM 4559 N N . CYS A 1 594 ? 12.621 17.090 -33.509 1.00 78.38 594 CYS A N 1
ATOM 4560 C CA . CYS A 1 594 ? 11.332 16.410 -33.456 1.00 78.38 594 CYS A CA 1
ATOM 4561 C C . CYS A 1 594 ? 10.172 17.416 -33.540 1.00 78.38 594 CYS A C 1
ATOM 4563 O O . CYS A 1 594 ? 9.948 18.186 -32.602 1.00 78.38 594 CYS A O 1
ATOM 4565 N N . LYS A 1 595 ? 9.397 17.379 -34.629 1.00 81.12 595 LYS A N 1
ATOM 4566 C CA . LYS A 1 595 ? 8.146 18.145 -34.783 1.00 81.12 595 LYS A CA 1
ATOM 4567 C C . LYS A 1 595 ? 6.966 17.205 -34.540 1.00 81.12 595 LYS A C 1
ATOM 4569 O O . LYS A 1 595 ? 6.676 16.346 -35.361 1.00 81.12 595 LYS A O 1
ATOM 4574 N N . THR A 1 596 ? 6.316 17.334 -33.387 1.00 75.69 596 THR A N 1
ATOM 4575 C CA . THR A 1 596 ? 5.178 16.483 -32.991 1.00 75.69 596 THR A CA 1
ATOM 4576 C C . THR A 1 596 ? 3.841 17.031 -33.506 1.00 75.69 596 THR A C 1
ATOM 4578 O O . THR A 1 596 ? 3.776 18.169 -33.973 1.00 75.69 596 THR A O 1
ATOM 4581 N N . SER A 1 597 ? 2.750 16.271 -33.350 1.00 70.69 597 SER A N 1
ATOM 4582 C CA . SER A 1 597 ? 1.374 16.685 -33.694 1.00 70.69 597 SER A CA 1
ATOM 4583 C C . SER A 1 597 ? 0.947 18.050 -33.133 1.00 70.69 597 SER A C 1
ATOM 4585 O O . SER A 1 597 ? 0.137 18.748 -33.740 1.00 70.69 597 SER A O 1
ATOM 4587 N N . ILE A 1 598 ? 1.520 18.468 -31.998 1.00 73.00 598 ILE A N 1
ATOM 4588 C CA . ILE A 1 598 ? 1.256 19.766 -31.356 1.00 73.00 598 ILE A CA 1
ATOM 4589 C C . ILE A 1 598 ? 2.165 20.908 -31.848 1.00 73.00 598 ILE A C 1
ATOM 4591 O O . ILE A 1 598 ? 2.005 22.043 -31.401 1.00 73.00 598 ILE A O 1
ATOM 4595 N N . TRP A 1 599 ? 3.094 20.668 -32.780 1.00 80.25 599 TRP A N 1
ATOM 4596 C CA . TRP A 1 599 ? 3.952 21.713 -33.360 1.00 80.25 599 TRP A CA 1
ATOM 4597 C C . TRP A 1 599 ? 3.183 22.896 -33.995 1.00 80.25 599 TRP A C 1
ATOM 4599 O O . TRP A 1 599 ? 3.625 24.033 -33.815 1.00 80.25 599 TRP A O 1
ATOM 4609 N N . PRO A 1 600 ? 2.001 22.718 -34.628 1.00 82.12 600 PRO A N 1
ATOM 4610 C CA . PRO A 1 600 ? 1.161 23.836 -35.073 1.00 82.12 600 PRO A CA 1
ATOM 4611 C C . PRO A 1 600 ? 0.664 24.763 -33.948 1.00 82.12 600 PRO A C 1
ATOM 4613 O O . PRO A 1 600 ? 0.205 25.866 -34.232 1.00 82.12 600 PRO A O 1
ATOM 4616 N N . MET A 1 601 ? 0.756 24.350 -32.676 1.00 77.75 601 MET A N 1
ATOM 4617 C CA . MET A 1 601 ? 0.450 25.191 -31.510 1.00 77.75 601 MET A CA 1
ATOM 4618 C C . MET A 1 601 ? 1.645 26.046 -31.048 1.00 77.75 601 MET A C 1
ATOM 4620 O O . MET A 1 601 ? 1.480 26.903 -30.178 1.00 77.75 601 MET A O 1
ATOM 4624 N N . ALA A 1 602 ? 2.851 25.822 -31.582 1.00 77.25 602 ALA A N 1
ATOM 4625 C CA . ALA A 1 602 ? 4.034 26.598 -31.226 1.00 77.25 602 ALA A CA 1
ATOM 4626 C C . ALA A 1 602 ? 3.928 28.029 -31.779 1.00 77.25 602 ALA A C 1
ATOM 4628 O O . ALA A 1 602 ? 3.772 28.233 -32.981 1.00 77.25 602 ALA A O 1
ATOM 4629 N N . GLY A 1 603 ? 4.040 29.034 -30.906 1.00 82.06 603 GLY A N 1
ATOM 4630 C CA . GLY A 1 603 ? 4.032 30.437 -31.327 1.00 82.06 603 GLY A CA 1
ATOM 4631 C C . GLY A 1 603 ? 5.277 30.805 -32.154 1.00 82.06 603 GLY A C 1
ATOM 4632 O O . GLY A 1 603 ? 6.325 30.183 -31.959 1.00 82.06 603 GLY A O 1
ATOM 4633 N N . PRO A 1 604 ? 5.223 31.844 -33.016 1.00 81.75 604 PRO A N 1
ATOM 4634 C CA . PRO A 1 604 ? 6.305 32.168 -33.955 1.00 81.75 604 PRO A CA 1
ATOM 4635 C C . PRO A 1 604 ? 7.693 32.274 -33.311 1.00 81.75 604 PRO A C 1
ATOM 4637 O O . PRO A 1 604 ? 8.635 31.655 -33.784 1.00 81.75 604 PRO A O 1
ATOM 4640 N N . GLY A 1 605 ? 7.812 32.934 -32.152 1.00 82.00 605 GLY A N 1
ATOM 4641 C CA . GLY A 1 605 ? 9.096 33.056 -31.448 1.00 82.00 605 GLY A CA 1
ATOM 4642 C C . GLY A 1 605 ? 9.711 31.724 -30.983 1.00 82.00 605 GLY A C 1
ATOM 4643 O O . GLY A 1 605 ? 10.928 31.642 -30.841 1.00 82.00 605 GLY A O 1
ATOM 4644 N N . THR A 1 606 ? 8.905 30.676 -30.777 1.00 83.19 606 THR A N 1
ATOM 4645 C CA . THR A 1 606 ? 9.382 29.309 -30.495 1.00 83.19 606 THR A CA 1
ATOM 4646 C C . THR A 1 606 ? 9.842 28.610 -31.774 1.00 83.19 606 THR A C 1
ATOM 4648 O O . THR A 1 606 ? 10.860 27.921 -31.755 1.00 83.19 606 THR A O 1
ATOM 4651 N N . GLN A 1 607 ? 9.133 28.822 -32.885 1.00 84.00 607 GLN A N 1
ATOM 4652 C CA . GLN A 1 607 ? 9.506 28.300 -34.202 1.00 84.00 607 GLN A CA 1
ATOM 4653 C C . GLN A 1 607 ? 10.833 28.923 -34.675 1.00 84.00 607 GLN A C 1
ATOM 4655 O O . GLN A 1 607 ? 11.774 28.196 -34.994 1.00 84.00 607 GLN A O 1
ATOM 4660 N N . ASP A 1 608 ? 10.959 30.250 -34.583 1.00 87.19 608 ASP A N 1
ATOM 4661 C CA . ASP A 1 608 ? 12.184 31.005 -34.876 1.00 87.19 608 ASP A CA 1
ATOM 4662 C C . ASP A 1 608 ? 13.368 30.576 -33.995 1.00 87.19 608 ASP A C 1
ATOM 4664 O O . ASP A 1 608 ? 14.505 30.496 -34.460 1.00 87.19 608 ASP A O 1
ATOM 4668 N N . ALA A 1 609 ? 13.128 30.330 -32.701 1.00 83.06 609 ALA A N 1
ATOM 4669 C CA . ALA A 1 609 ? 14.176 29.911 -31.774 1.00 83.06 609 ALA A CA 1
ATOM 4670 C C . ALA A 1 609 ? 14.710 28.511 -32.109 1.00 83.06 609 ALA A C 1
ATOM 4672 O O . ALA A 1 609 ? 15.925 28.315 -32.095 1.00 83.06 609 ALA A O 1
ATOM 4673 N N . LEU A 1 610 ? 13.829 27.567 -32.456 1.00 84.88 610 LEU A N 1
ATOM 4674 C CA . LEU A 1 610 ? 14.228 26.212 -32.838 1.00 84.88 610 LEU A CA 1
ATOM 4675 C C . LEU A 1 610 ? 14.967 26.193 -34.186 1.00 84.88 610 LEU A C 1
ATOM 4677 O O . LEU A 1 610 ? 15.966 25.490 -34.316 1.00 84.88 610 LEU A O 1
ATOM 4681 N N . ALA A 1 611 ? 14.544 27.019 -35.150 1.00 85.25 611 ALA A N 1
ATOM 4682 C CA . ALA A 1 611 ? 15.259 27.202 -36.414 1.00 85.25 611 ALA A CA 1
ATOM 4683 C C . ALA A 1 611 ? 16.677 27.763 -36.195 1.00 85.25 611 ALA A C 1
ATOM 4685 O O . ALA A 1 611 ? 17.652 27.173 -36.653 1.00 85.25 611 ALA A O 1
ATOM 4686 N N . ARG A 1 612 ? 16.825 28.838 -35.403 1.00 87.88 612 ARG A N 1
ATOM 4687 C CA . ARG A 1 612 ? 18.154 29.388 -35.065 1.00 87.88 612 ARG A CA 1
ATOM 4688 C C . ARG A 1 612 ? 19.039 28.390 -34.314 1.00 87.88 612 ARG A C 1
ATOM 4690 O O . ARG A 1 612 ? 20.242 28.369 -34.551 1.00 87.88 612 ARG A O 1
ATOM 4697 N N . ALA A 1 613 ? 18.471 27.561 -33.436 1.00 85.88 613 ALA A N 1
ATOM 4698 C CA . ALA A 1 613 ? 19.219 26.501 -32.759 1.00 85.88 613 ALA A CA 1
ATOM 4699 C C . ALA A 1 613 ? 19.730 25.436 -33.748 1.00 85.88 613 ALA A C 1
ATOM 4701 O O . ALA A 1 613 ? 20.875 25.001 -33.634 1.00 85.88 613 ALA A O 1
ATOM 4702 N N . ALA A 1 614 ? 18.923 25.070 -34.751 1.00 85.06 614 ALA A N 1
ATOM 4703 C CA . ALA A 1 614 ? 19.328 24.165 -35.827 1.00 85.06 614 ALA A CA 1
ATOM 4704 C C . ALA A 1 614 ? 20.548 24.695 -36.592 1.00 85.06 614 ALA A C 1
ATOM 4706 O O . ALA A 1 614 ? 21.520 23.974 -36.809 1.00 85.06 614 ALA A O 1
ATOM 4707 N N . ASP A 1 615 ? 20.505 25.970 -36.975 1.00 90.12 615 ASP A N 1
ATOM 4708 C CA . ASP A 1 615 ? 21.543 26.583 -37.802 1.00 90.12 615 ASP A CA 1
ATOM 4709 C C . ASP A 1 615 ? 22.825 26.877 -37.010 1.00 90.12 615 ASP A C 1
ATOM 4711 O O . ASP A 1 615 ? 23.919 26.721 -37.551 1.00 90.12 615 ASP A O 1
ATOM 4715 N N . LEU A 1 616 ? 22.713 27.189 -35.712 1.00 88.56 616 LEU A N 1
ATOM 4716 C CA . LEU A 1 616 ? 23.860 27.265 -34.800 1.00 88.56 616 LEU A CA 1
ATOM 4717 C C . LEU A 1 616 ? 24.538 25.902 -34.606 1.00 88.56 616 LEU A C 1
ATOM 4719 O O . LEU A 1 616 ? 25.763 25.832 -34.619 1.00 88.56 616 LEU A O 1
ATOM 4723 N N . LEU A 1 617 ? 23.785 24.808 -34.460 1.00 86.44 617 LEU A N 1
ATOM 4724 C CA . LEU A 1 617 ? 24.374 23.466 -34.374 1.00 86.44 617 LEU A CA 1
ATOM 4725 C C . LEU A 1 617 ? 25.101 23.097 -35.681 1.00 86.44 617 LEU A C 1
ATOM 4727 O O . LEU A 1 617 ? 26.263 22.685 -35.648 1.00 86.44 617 LEU A O 1
ATOM 4731 N N . ARG A 1 618 ? 24.473 23.350 -36.839 1.00 88.81 618 ARG A N 1
ATOM 4732 C CA . ARG A 1 618 ? 25.087 23.156 -38.168 1.00 88.81 618 ARG A CA 1
ATOM 4733 C C . ARG A 1 618 ? 26.365 23.977 -38.346 1.00 88.81 618 ARG A C 1
ATOM 4735 O O . ARG A 1 618 ? 27.358 23.449 -38.841 1.00 88.81 618 ARG A O 1
ATOM 4742 N N . SER A 1 619 ? 26.383 25.244 -37.918 1.00 92.38 619 SER A N 1
ATOM 4743 C CA . SER A 1 619 ? 27.564 26.112 -38.063 1.00 92.38 619 SER A CA 1
ATOM 4744 C C . SER A 1 619 ? 28.760 25.676 -37.210 1.00 92.38 619 SER A C 1
ATOM 4746 O O . SER A 1 619 ? 29.878 26.097 -37.490 1.00 92.38 619 SER A O 1
ATOM 4748 N N . HIS A 1 620 ? 28.541 24.833 -36.196 1.00 89.44 620 HIS A N 1
ATOM 4749 C CA . HIS A 1 620 ? 29.586 24.239 -35.353 1.00 89.44 620 HIS A CA 1
ATOM 4750 C C . HIS A 1 620 ? 29.907 22.780 -35.739 1.00 89.44 620 HIS A C 1
ATOM 4752 O O . HIS A 1 620 ? 30.569 22.068 -34.987 1.00 89.44 620 HIS A O 1
ATOM 4758 N N . GLY A 1 621 ? 29.478 22.340 -36.929 1.00 85.50 621 GLY A N 1
ATOM 4759 C CA . GLY A 1 621 ? 29.851 21.049 -37.514 1.00 85.50 621 GLY A CA 1
ATOM 4760 C C . GLY A 1 621 ? 29.008 19.855 -37.063 1.00 85.50 621 GLY A C 1
ATOM 4761 O O . GLY A 1 621 ? 29.432 18.721 -37.279 1.00 85.50 621 GLY A O 1
ATOM 4762 N N . ALA A 1 622 ? 27.846 20.081 -36.446 1.00 87.44 622 ALA A N 1
ATOM 4763 C CA . ALA A 1 622 ? 26.921 19.014 -36.074 1.00 87.44 622 ALA A CA 1
ATOM 4764 C C . ALA A 1 622 ? 25.978 18.629 -37.228 1.00 87.44 622 ALA A C 1
ATOM 4766 O O . ALA A 1 622 ? 25.533 19.482 -38.004 1.00 87.44 622 ALA A O 1
ATOM 4767 N N . GLU A 1 623 ? 25.598 17.353 -37.301 1.00 85.75 623 GLU A N 1
ATOM 4768 C CA . GLU A 1 623 ? 24.515 16.904 -38.176 1.00 85.75 623 GLU A CA 1
ATOM 4769 C C . GLU A 1 623 ? 23.164 17.213 -37.524 1.00 85.75 623 GLU A C 1
ATOM 4771 O O . GLU A 1 623 ? 22.918 16.811 -36.388 1.00 85.75 623 GLU A O 1
ATOM 4776 N N . VAL A 1 624 ? 22.265 17.896 -38.238 1.00 83.81 624 VAL A N 1
ATOM 4777 C CA . VAL A 1 624 ? 20.945 18.274 -37.704 1.00 83.81 624 VAL A CA 1
ATOM 4778 C C . VAL A 1 624 ? 19.840 17.819 -38.650 1.00 83.81 624 VAL A C 1
ATOM 4780 O O . VAL A 1 624 ? 19.495 18.519 -39.612 1.00 83.81 624 VAL A O 1
ATOM 4783 N N . HIS A 1 625 ? 19.298 16.645 -38.333 1.00 84.31 625 HIS A N 1
ATOM 4784 C CA . HIS A 1 625 ? 18.189 15.985 -39.020 1.00 84.31 625 HIS A CA 1
ATOM 4785 C C . HIS A 1 625 ? 16.844 16.529 -38.513 1.00 84.31 625 HIS A C 1
ATOM 4787 O O . HIS A 1 625 ? 16.732 16.944 -37.357 1.00 84.31 625 HIS A O 1
ATOM 4793 N N . GLU A 1 626 ? 15.800 16.492 -39.340 1.00 78.19 626 GLU A N 1
ATOM 4794 C CA . GLU A 1 626 ? 14.419 16.608 -38.851 1.00 78.19 626 GLU A CA 1
ATOM 4795 C C . GLU A 1 626 ? 13.841 15.206 -38.631 1.00 78.19 626 GLU A C 1
ATOM 4797 O O . GLU A 1 626 ? 14.131 14.290 -39.399 1.00 78.19 626 GLU A O 1
ATOM 4802 N N . LEU A 1 627 ? 13.061 15.034 -37.563 1.00 78.44 627 LEU A N 1
ATOM 4803 C CA . LEU A 1 627 ? 12.450 13.763 -37.184 1.00 78.44 627 LEU A CA 1
ATOM 4804 C C . LEU A 1 627 ? 10.930 13.924 -37.128 1.00 78.44 627 LEU A C 1
ATOM 4806 O O . LEU A 1 627 ? 10.401 14.654 -36.284 1.00 78.44 627 LEU A O 1
ATOM 4810 N N . GLU A 1 628 ? 10.244 13.204 -38.008 1.00 72.56 628 GLU A N 1
ATOM 4811 C CA . GLU A 1 628 ? 8.807 12.965 -37.916 1.00 72.56 628 GLU A CA 1
ATOM 4812 C C . GLU A 1 628 ? 8.569 11.715 -37.056 1.00 72.56 628 GLU A C 1
ATOM 4814 O O . GLU A 1 628 ? 9.295 10.724 -37.168 1.00 72.56 628 GLU A O 1
ATOM 4819 N N . LEU A 1 629 ? 7.577 11.764 -36.165 1.00 71.00 629 LEU A N 1
ATOM 4820 C CA . LEU A 1 629 ? 7.166 10.594 -35.387 1.00 71.00 629 LEU A CA 1
ATOM 4821 C C . LEU A 1 629 ? 6.060 9.827 -36.132 1.00 71.00 629 LEU A C 1
ATOM 4823 O O . LEU A 1 629 ? 5.255 10.453 -36.821 1.00 71.00 629 LEU A O 1
ATOM 4827 N N . PRO A 1 630 ? 5.957 8.495 -35.964 1.00 72.25 630 PRO A N 1
ATOM 4828 C CA . PRO A 1 630 ? 4.795 7.740 -36.428 1.00 72.25 630 PRO A CA 1
ATOM 4829 C C . PRO A 1 630 ? 3.492 8.299 -35.843 1.00 72.25 630 PRO A C 1
ATOM 4831 O O . PRO A 1 630 ? 3.463 8.676 -34.673 1.00 72.25 630 PRO A O 1
ATOM 4834 N N . SER A 1 631 ? 2.391 8.257 -36.596 1.00 71.19 631 SER A N 1
ATOM 4835 C CA . SER A 1 631 ? 1.097 8.825 -36.170 1.00 71.19 631 SER A CA 1
ATOM 4836 C C . SER A 1 631 ? 0.509 8.207 -34.891 1.00 71.19 631 SER A C 1
ATOM 4838 O O . SER A 1 631 ? -0.346 8.802 -34.249 1.00 71.19 631 SER A O 1
ATOM 4840 N N . ALA A 1 632 ? 1.006 7.048 -34.445 1.00 63.12 632 ALA A N 1
ATOM 4841 C CA . ALA A 1 632 ? 0.707 6.497 -33.117 1.00 63.12 632 ALA A CA 1
ATOM 4842 C C . ALA A 1 632 ? 1.152 7.415 -31.951 1.00 63.12 632 ALA A C 1
ATOM 4844 O O . ALA A 1 632 ? 0.696 7.248 -30.822 1.00 63.12 632 ALA A O 1
ATOM 4845 N N . PHE A 1 633 ? 2.029 8.394 -32.204 1.00 63.97 633 PHE A N 1
ATOM 4846 C CA . PHE A 1 633 ? 2.395 9.440 -31.247 1.00 63.97 633 PHE A CA 1
ATOM 4847 C C . PHE A 1 633 ? 1.421 10.632 -31.240 1.00 63.97 633 PHE A C 1
ATOM 4849 O O . PHE A 1 633 ? 1.503 11.463 -30.331 1.00 63.97 633 PHE A O 1
ATOM 4856 N N . ASP A 1 634 ? 0.486 10.724 -32.190 1.00 70.88 634 ASP A N 1
ATOM 4857 C CA . ASP A 1 634 ? -0.443 11.856 -32.295 1.00 70.88 634 ASP A CA 1
ATOM 4858 C C . ASP A 1 634 ? -1.484 11.860 -31.164 1.00 70.88 634 ASP A C 1
ATOM 4860 O O . ASP A 1 634 ? -1.874 12.937 -30.710 1.00 70.88 634 ASP A O 1
ATOM 4864 N N . ASP A 1 635 ? -1.854 10.676 -30.657 1.00 67.31 635 ASP A N 1
ATOM 4865 C CA . ASP A 1 635 ? -2.774 10.468 -29.526 1.00 67.31 635 ASP A CA 1
ATOM 4866 C C . ASP A 1 635 ? -2.121 10.673 -28.143 1.00 67.31 635 ASP A C 1
ATOM 4868 O O . ASP A 1 635 ? -2.816 10.868 -27.140 1.00 67.31 635 ASP A O 1
ATOM 4872 N N . VAL A 1 636 ? -0.784 10.672 -28.058 1.00 66.75 636 VAL A N 1
ATOM 4873 C CA . VAL A 1 636 ? -0.037 10.777 -26.788 1.00 66.75 636 VAL A CA 1
ATOM 4874 C C . VAL A 1 636 ? -0.429 11.999 -25.934 1.00 66.75 636 VAL A C 1
ATOM 4876 O O . VAL A 1 636 ? -0.486 11.846 -24.713 1.00 66.75 636 VAL A O 1
ATOM 4879 N N . PRO A 1 637 ? -0.757 13.190 -26.483 1.00 65.81 637 PRO A N 1
ATOM 4880 C CA . PRO A 1 637 ? -1.286 14.307 -25.696 1.00 65.81 637 PRO A CA 1
ATOM 4881 C C . PRO A 1 637 ? -2.634 14.016 -25.011 1.00 65.81 637 PRO A C 1
ATOM 4883 O O . PRO A 1 637 ? -2.860 14.498 -23.899 1.00 65.81 637 PRO A O 1
ATOM 4886 N N . GLU A 1 638 ? -3.518 13.222 -25.627 1.00 65.75 638 GLU A N 1
ATOM 4887 C CA . GLU A 1 638 ? -4.802 12.818 -25.034 1.00 65.75 638 GLU A CA 1
ATOM 4888 C C . GLU A 1 638 ? -4.599 11.701 -24.002 1.00 65.75 638 GLU A C 1
ATOM 4890 O O . GLU A 1 638 ? -5.149 11.788 -22.905 1.00 65.75 638 GLU A O 1
ATOM 4895 N N . TRP A 1 639 ? -3.741 10.711 -24.280 1.00 66.31 639 TRP A N 1
ATOM 4896 C CA . TRP A 1 639 ? -3.362 9.685 -23.295 1.00 66.31 639 TRP A CA 1
ATOM 4897 C C . TRP A 1 639 ? -2.702 10.302 -22.055 1.00 66.31 639 TRP A C 1
ATOM 4899 O O . TRP A 1 639 ? -3.053 9.959 -20.924 1.00 66.31 639 TRP A O 1
ATOM 4909 N N . TYR A 1 640 ? -1.796 11.265 -22.261 1.00 67.38 640 TYR A N 1
ATOM 4910 C CA . TYR A 1 640 ? -1.190 12.057 -21.193 1.00 67.38 640 TYR A CA 1
ATOM 4911 C C . TYR A 1 640 ? -2.265 12.790 -20.381 1.00 67.38 640 TYR A C 1
ATOM 4913 O O . TYR A 1 640 ? -2.251 12.722 -19.155 1.00 67.38 640 TYR A O 1
ATOM 4921 N N . ARG A 1 641 ? -3.232 13.446 -21.040 1.00 66.69 641 ARG A N 1
ATOM 4922 C CA . ARG A 1 641 ? -4.335 14.148 -20.364 1.00 66.69 641 ARG A CA 1
ATOM 4923 C C . ARG A 1 641 ? -5.204 13.202 -19.532 1.00 66.69 641 ARG A C 1
ATOM 4925 O O . ARG A 1 641 ? -5.503 13.526 -18.386 1.00 66.69 641 ARG A O 1
ATOM 4932 N N . ILE A 1 642 ? -5.573 12.042 -20.076 1.00 65.94 642 ILE A N 1
ATOM 4933 C CA . ILE A 1 642 ? -6.348 11.010 -19.371 1.00 65.94 642 ILE A CA 1
ATOM 4934 C C . ILE A 1 642 ? -5.601 10.568 -18.106 1.00 65.94 642 ILE A C 1
ATOM 4936 O O . ILE A 1 642 ? -6.130 10.715 -17.005 1.00 65.94 642 ILE A O 1
ATOM 4940 N N . GLY A 1 643 ? -4.349 10.116 -18.240 1.00 65.25 643 GLY A N 1
ATOM 4941 C CA . GLY A 1 643 ? -3.553 9.655 -17.100 1.00 65.25 643 GLY A CA 1
ATOM 4942 C C . GLY A 1 643 ? -3.318 10.742 -16.046 1.00 65.25 643 GLY A C 1
ATOM 4943 O O . GLY A 1 643 ? -3.364 10.456 -14.851 1.00 65.25 643 GLY A O 1
ATOM 4944 N N . LEU A 1 644 ? -3.136 11.996 -16.469 1.00 68.69 644 LEU A N 1
ATOM 4945 C CA . LEU A 1 644 ? -2.988 13.146 -15.576 1.00 68.69 644 LEU A CA 1
ATOM 4946 C C . LEU A 1 644 ? -4.237 13.377 -14.709 1.00 68.69 644 LEU A C 1
ATOM 4948 O O . LEU A 1 644 ? -4.113 13.632 -13.511 1.00 68.69 644 LEU A O 1
ATOM 4952 N N . HIS A 1 645 ? -5.437 13.262 -15.289 1.00 68.75 645 HIS A N 1
ATOM 4953 C CA . HIS A 1 645 ? -6.692 13.354 -14.538 1.00 68.75 645 HIS A CA 1
ATOM 4954 C C . HIS A 1 645 ? -6.895 12.140 -13.617 1.00 68.75 645 HIS A C 1
ATOM 4956 O O . HIS A 1 645 ? -7.234 12.325 -12.448 1.00 68.75 645 HIS A O 1
ATOM 4962 N N . THR A 1 646 ? -6.636 10.916 -14.093 1.00 67.69 646 THR A N 1
ATOM 4963 C CA . THR A 1 646 ? -6.783 9.684 -13.295 1.00 67.69 646 THR A CA 1
ATOM 4964 C C . THR A 1 646 ? -5.858 9.666 -12.075 1.00 67.69 646 THR A C 1
ATOM 4966 O O . THR A 1 646 ? -6.302 9.355 -10.972 1.00 67.69 646 THR A O 1
ATOM 4969 N N . GLU A 1 647 ? -4.586 10.040 -12.224 1.00 72.00 647 GLU A N 1
ATOM 4970 C CA . GLU A 1 647 ? -3.657 10.094 -11.088 1.00 72.00 647 GLU A CA 1
ATOM 4971 C C . GLU A 1 647 ? -3.905 11.309 -10.190 1.00 72.00 647 GLU A C 1
ATOM 4973 O O . GLU A 1 647 ? -3.834 11.182 -8.967 1.00 72.00 647 GLU A O 1
ATOM 4978 N N . GLY A 1 648 ? -4.279 12.455 -10.771 1.00 69.50 648 GLY A N 1
ATOM 4979 C CA . GLY A 1 648 ? -4.711 13.634 -10.021 1.00 69.50 648 GLY A CA 1
ATOM 4980 C C . GLY A 1 648 ? -5.905 13.339 -9.105 1.00 69.50 648 GLY A C 1
ATOM 4981 O O . GLY A 1 648 ? -5.905 13.772 -7.952 1.00 69.50 648 GLY A O 1
ATOM 4982 N N . ARG A 1 649 ? -6.876 12.530 -9.563 1.00 76.56 649 ARG A N 1
ATOM 4983 C CA . ARG A 1 649 ? -7.980 12.022 -8.729 1.00 76.56 649 ARG A CA 1
ATOM 4984 C C . ARG A 1 649 ? -7.433 11.329 -7.479 1.00 76.56 649 ARG A C 1
ATOM 4986 O O . ARG A 1 649 ? -7.766 11.757 -6.380 1.00 76.56 649 ARG A O 1
ATOM 4993 N N . THR A 1 650 ? -6.566 10.321 -7.610 1.00 73.88 650 THR A N 1
ATOM 4994 C CA . THR A 1 650 ? -5.982 9.616 -6.447 1.00 73.88 650 THR A CA 1
ATOM 4995 C C . THR A 1 650 ? -5.202 10.558 -5.524 1.00 73.88 650 THR A C 1
ATOM 4997 O O . THR A 1 650 ? -5.347 10.477 -4.303 1.00 73.88 650 THR A O 1
ATOM 5000 N N . SER A 1 651 ? -4.386 11.458 -6.080 1.00 77.38 651 SER A N 1
ATOM 5001 C CA . SER A 1 651 ? -3.512 12.350 -5.306 1.00 77.38 651 SER A CA 1
ATOM 5002 C C . SER A 1 651 ? -4.262 13.407 -4.490 1.00 77.38 651 SER A C 1
ATOM 5004 O O . SER A 1 651 ? -3.780 13.783 -3.419 1.00 77.38 651 SER A O 1
ATOM 5006 N N . PHE A 1 652 ? -5.419 13.884 -4.971 1.00 78.06 652 PHE A N 1
ATOM 5007 C CA . PHE A 1 652 ? -6.196 14.971 -4.349 1.00 78.06 652 PHE A CA 1
ATOM 5008 C C . PHE A 1 652 ? -7.564 14.555 -3.792 1.00 78.06 652 PHE A C 1
ATOM 5010 O O . PHE A 1 652 ? -8.201 15.359 -3.110 1.00 78.06 652 PHE A O 1
ATOM 5017 N N . LEU A 1 653 ? -8.002 13.304 -3.978 1.00 74.19 653 LEU A N 1
ATOM 5018 C CA . LEU A 1 653 ? -9.140 12.736 -3.244 1.00 74.19 653 LEU A CA 1
ATOM 5019 C C . LEU A 1 653 ? -9.013 12.875 -1.705 1.00 74.19 653 LEU A C 1
ATOM 5021 O O . LEU A 1 653 ? -10.039 13.137 -1.073 1.00 74.19 653 LEU A O 1
ATOM 5025 N N . PRO A 1 654 ? -7.816 12.776 -1.077 1.00 71.44 654 PRO A N 1
ATOM 5026 C CA . PRO A 1 654 ? -7.651 13.055 0.349 1.00 71.44 654 PRO A CA 1
ATOM 5027 C C . PRO A 1 654 ? -8.033 14.492 0.724 1.00 71.44 654 PRO A C 1
ATOM 5029 O O . PRO A 1 654 ? -8.859 14.690 1.610 1.00 71.44 654 PRO A O 1
ATOM 5032 N N . GLU A 1 655 ? -7.490 15.500 0.038 1.00 76.88 655 GLU A N 1
ATOM 5033 C CA . GLU A 1 655 ? -7.857 16.905 0.247 1.00 76.88 655 GLU A CA 1
ATOM 5034 C C . GLU A 1 655 ? -9.338 17.161 -0.052 1.00 76.88 655 GLU A C 1
ATOM 5036 O O . GLU A 1 655 ? -10.016 17.813 0.735 1.00 76.88 655 GLU A O 1
ATOM 5041 N N . TYR A 1 656 ? -9.857 16.611 -1.152 1.00 71.50 656 TYR A N 1
ATOM 5042 C CA . TYR A 1 656 ? -11.259 16.733 -1.548 1.00 71.50 656 TYR A CA 1
ATOM 5043 C C . TYR A 1 656 ? -12.201 16.203 -0.457 1.00 71.50 656 TYR A C 1
ATOM 5045 O O . TYR A 1 656 ? -13.172 16.871 -0.108 1.00 71.50 656 TYR A O 1
ATOM 5053 N N . ARG A 1 657 ? -11.905 15.037 0.133 1.00 66.38 657 ARG A N 1
ATOM 5054 C CA . ARG A 1 657 ? -12.733 14.445 1.198 1.00 66.38 657 ARG A CA 1
ATOM 5055 C C . ARG A 1 657 ? -12.585 15.128 2.554 1.00 66.38 657 ARG A C 1
ATOM 5057 O O . ARG A 1 657 ? -13.541 15.128 3.314 1.00 66.38 657 ARG A O 1
ATOM 5064 N N . VAL A 1 658 ? -11.422 15.703 2.854 1.00 67.81 658 VAL A N 1
ATOM 5065 C CA . VAL A 1 658 ? -11.137 16.349 4.151 1.00 67.81 658 VAL A CA 1
ATOM 5066 C C . VAL A 1 658 ? -11.554 17.826 4.167 1.00 67.81 658 VAL A C 1
ATOM 5068 O O . VAL A 1 658 ? -11.863 18.376 5.225 1.00 67.81 658 VAL A O 1
ATOM 5071 N N . GLY A 1 659 ? -11.557 18.478 3.004 1.00 66.88 659 GLY A N 1
ATOM 5072 C CA . GLY A 1 659 ? -11.829 19.904 2.862 1.00 66.88 659 GLY A CA 1
ATOM 5073 C C . GLY A 1 659 ? -11.718 20.383 1.416 1.00 66.88 659 GLY A C 1
ATOM 5074 O O . GLY A 1 659 ? -10.863 21.214 1.116 1.00 66.88 659 GLY A O 1
ATOM 5075 N N . LYS A 1 660 ? -12.609 19.908 0.534 1.00 65.44 660 LYS A N 1
ATOM 5076 C CA . LYS A 1 660 ? -12.805 20.394 -0.852 1.00 65.44 660 LYS A CA 1
ATOM 5077 C C . LYS A 1 660 ? -12.765 21.924 -0.979 1.00 65.44 660 LYS A C 1
ATOM 5079 O O . LYS A 1 660 ? -12.229 22.471 -1.935 1.00 65.44 660 LYS A O 1
ATOM 5084 N N . ASP A 1 661 ? -13.296 22.597 0.030 1.00 56.72 661 ASP A N 1
ATOM 5085 C CA . ASP A 1 661 ? -13.372 24.046 0.215 1.00 56.72 661 ASP A CA 1
ATOM 5086 C C . ASP A 1 661 ? -11.998 24.744 0.236 1.00 56.72 661 ASP A C 1
ATOM 5088 O O . ASP A 1 661 ? -11.888 25.938 -0.034 1.00 56.72 661 ASP A O 1
ATOM 5092 N N . GLN A 1 662 ? -10.937 23.997 0.543 1.00 59.06 662 GLN A N 1
ATOM 5093 C CA . GLN A 1 662 ? -9.578 24.492 0.766 1.00 59.06 662 GLN A CA 1
ATOM 5094 C C . GLN A 1 662 ? -8.629 24.200 -0.413 1.00 59.06 662 GLN A C 1
ATOM 5096 O O . GLN A 1 662 ? -7.445 24.527 -0.335 1.00 59.06 662 GLN A O 1
ATOM 5101 N N . ILE A 1 663 ? -9.125 23.612 -1.513 1.00 64.38 663 ILE A N 1
ATOM 5102 C CA . ILE A 1 663 ? -8.349 23.325 -2.732 1.00 64.38 663 ILE A CA 1
ATOM 5103 C C . ILE A 1 663 ? -8.863 24.084 -3.960 1.00 64.38 663 ILE A C 1
ATOM 5105 O O . ILE A 1 663 ? -10.041 24.408 -4.075 1.00 64.38 663 ILE A O 1
ATOM 5109 N N . GLY A 1 664 ? -7.948 24.384 -4.889 1.00 62.09 664 GLY A N 1
ATOM 5110 C CA . GLY A 1 664 ? -8.216 25.190 -6.086 1.00 62.09 664 GLY A CA 1
ATOM 5111 C C . GLY A 1 664 ? -9.043 24.471 -7.160 1.00 62.09 664 GLY A C 1
ATOM 5112 O O . GLY A 1 664 ? -8.999 23.249 -7.274 1.00 62.09 664 GLY A O 1
ATOM 5113 N N . GLN A 1 665 ? -9.780 25.242 -7.970 1.00 64.25 665 GLN A N 1
ATOM 5114 C CA . GLN A 1 665 ? -10.904 24.749 -8.789 1.00 64.25 665 GLN A CA 1
ATOM 5115 C C . GLN A 1 665 ? -10.486 23.662 -9.774 1.00 64.25 665 GLN A C 1
ATOM 5117 O O . GLN A 1 665 ? -11.163 22.650 -9.910 1.00 64.25 665 GLN A O 1
ATOM 5122 N N . VAL A 1 666 ? -9.303 23.825 -10.365 1.00 64.88 666 VAL A N 1
ATOM 5123 C CA . VAL A 1 666 ? -8.690 22.834 -11.251 1.00 64.88 666 VAL A CA 1
ATOM 5124 C C . VAL A 1 666 ? -8.555 21.469 -10.560 1.00 64.88 666 VAL A C 1
ATOM 5126 O O . VAL A 1 666 ? -8.847 20.453 -11.178 1.00 64.88 666 VAL A O 1
ATOM 5129 N N . LEU A 1 667 ? -8.161 21.415 -9.282 1.00 68.88 667 LEU A N 1
ATOM 5130 C CA . LEU A 1 667 ? -8.007 20.155 -8.539 1.00 68.88 667 LEU A CA 1
ATOM 5131 C C . LEU A 1 667 ? -9.361 19.501 -8.240 1.00 68.88 667 LEU A C 1
ATOM 5133 O O . LEU A 1 667 ? -9.489 18.287 -8.373 1.00 68.88 667 LEU A O 1
ATOM 5137 N N . ILE A 1 668 ? -10.375 20.306 -7.905 1.00 67.12 668 ILE A N 1
ATOM 5138 C CA . ILE A 1 668 ? -11.760 19.838 -7.755 1.00 67.12 668 ILE A CA 1
ATOM 5139 C C . ILE A 1 668 ? -12.236 19.205 -9.069 1.00 67.12 668 ILE A C 1
ATOM 5141 O O . ILE A 1 668 ? -12.668 18.056 -9.078 1.00 67.12 668 ILE A O 1
ATOM 5145 N N . GLU A 1 669 ? -12.049 19.904 -10.188 1.00 67.62 669 GLU A N 1
ATOM 5146 C CA . GLU A 1 669 ? -12.419 19.432 -11.523 1.00 67.62 669 GLU A CA 1
ATOM 5147 C C . GLU A 1 669 ? -11.655 18.170 -11.953 1.00 67.62 669 GLU A C 1
ATOM 5149 O O . GLU A 1 669 ? -12.201 17.387 -12.726 1.00 67.62 669 GLU A O 1
ATOM 5154 N N . HIS A 1 670 ? -10.433 17.927 -11.462 1.00 67.50 670 HIS A N 1
ATOM 5155 C CA . HIS A 1 670 ? -9.709 16.675 -11.733 1.00 67.50 670 HIS A CA 1
ATOM 5156 C C . HIS A 1 670 ? -10.292 15.488 -10.958 1.00 67.50 670 HIS A C 1
ATOM 5158 O O . HIS A 1 670 ? -10.351 14.389 -11.504 1.00 67.50 670 HIS A O 1
ATOM 5164 N N . VAL A 1 671 ? -10.757 15.698 -9.721 1.00 67.56 671 VAL A N 1
ATOM 5165 C CA . VAL A 1 671 ? -11.452 14.654 -8.952 1.00 67.56 671 VAL A CA 1
ATOM 5166 C C . VAL A 1 671 ? -12.840 14.386 -9.550 1.00 67.56 671 VAL A C 1
ATOM 5168 O O . VAL A 1 671 ? -13.186 13.229 -9.767 1.00 67.56 671 VAL A O 1
ATOM 5171 N N . GLU A 1 672 ? -13.603 15.430 -9.890 1.00 71.62 672 GLU A N 1
ATOM 5172 C CA . GLU A 1 672 ? -14.994 15.314 -10.364 1.00 71.62 672 GLU A CA 1
ATOM 5173 C C . GLU A 1 672 ? -15.143 14.846 -11.820 1.00 71.62 672 GLU A C 1
ATOM 5175 O O . GLU A 1 672 ? -16.060 14.088 -12.119 1.00 71.62 672 GLU A O 1
ATOM 5180 N N . ASN A 1 673 ? -14.275 15.269 -12.748 1.00 64.31 673 ASN A N 1
ATOM 5181 C CA . ASN A 1 673 ? -14.412 14.881 -14.163 1.00 64.31 673 ASN A CA 1
ATOM 5182 C C . ASN A 1 673 ? -13.751 13.538 -14.501 1.00 64.31 673 ASN A C 1
ATOM 5184 O O . ASN A 1 673 ? -13.885 13.077 -15.636 1.00 64.31 673 ASN A O 1
ATOM 5188 N N . SER A 1 674 ? -13.043 12.917 -13.553 1.00 57.69 674 SER A N 1
ATOM 5189 C CA . SER A 1 674 ? -12.309 11.664 -13.768 1.00 57.69 674 SER A CA 1
ATOM 5190 C C . SER A 1 674 ? -13.186 10.552 -14.362 1.00 57.69 674 SER A C 1
ATOM 5192 O O . SER A 1 674 ? -12.795 9.941 -15.355 1.00 57.69 674 SER A O 1
ATOM 5194 N N . ASP A 1 675 ? -14.411 10.388 -13.863 1.00 48.50 675 ASP A N 1
ATOM 5195 C CA . ASP A 1 675 ? -15.387 9.384 -14.307 1.00 48.50 675 ASP A CA 1
ATOM 5196 C C . ASP A 1 675 ? -15.753 9.510 -15.806 1.00 48.50 675 ASP A C 1
ATOM 5198 O O . ASP A 1 675 ? -15.982 8.511 -16.493 1.00 48.50 675 ASP A O 1
ATOM 5202 N N . ASN A 1 676 ? -15.746 10.733 -16.357 1.00 51.75 676 ASN A N 1
ATOM 5203 C CA . ASN A 1 676 ? -15.953 10.971 -17.792 1.00 51.75 676 ASN A CA 1
ATOM 5204 C C . ASN A 1 676 ? -14.721 10.602 -18.635 1.00 51.75 676 ASN A C 1
ATOM 5206 O O . ASN A 1 676 ? -14.869 10.267 -19.812 1.00 51.75 676 ASN A O 1
ATOM 5210 N N . PHE A 1 677 ? -13.516 10.655 -18.059 1.00 50.34 677 PHE A N 1
ATOM 5211 C CA . PHE A 1 677 ? -12.292 10.218 -18.729 1.00 50.34 677 PHE A CA 1
ATOM 5212 C C . PHE A 1 677 ? -12.144 8.696 -18.697 1.00 50.34 677 PHE A C 1
ATOM 5214 O O . PHE A 1 677 ? -11.893 8.126 -19.754 1.00 50.34 677 PHE A O 1
ATOM 5221 N N . THR A 1 678 ? -12.390 8.020 -17.567 1.00 48.38 678 THR A N 1
ATOM 5222 C CA . THR A 1 678 ? -12.289 6.547 -17.459 1.00 48.38 678 THR A CA 1
ATOM 5223 C C . THR A 1 678 ? -13.168 5.836 -18.493 1.00 48.38 678 THR A C 1
ATOM 5225 O O . THR A 1 678 ? -12.698 4.974 -19.237 1.00 48.38 678 THR A O 1
ATOM 5228 N N . ARG A 1 679 ? -14.416 6.298 -18.656 1.00 43.72 679 ARG A N 1
ATOM 5229 C CA . ARG A 1 679 ? -15.349 5.794 -19.679 1.00 43.72 679 ARG A CA 1
ATOM 5230 C C . ARG A 1 679 ? -14.867 6.019 -21.120 1.00 43.72 679 ARG A C 1
ATOM 5232 O O . ARG A 1 679 ? -15.230 5.269 -22.022 1.00 43.72 679 ARG A O 1
ATOM 5239 N N . LYS A 1 680 ? -14.047 7.048 -21.345 1.00 43.25 680 LYS A N 1
ATOM 5240 C CA . LYS A 1 680 ? -13.393 7.327 -22.631 1.00 43.25 680 LYS A CA 1
ATOM 5241 C C . LYS A 1 680 ? -12.204 6.388 -22.862 1.00 43.25 680 LYS A C 1
ATOM 5243 O O . LYS A 1 680 ? -12.011 5.920 -23.981 1.00 43.25 680 LYS A O 1
ATOM 5248 N N . THR A 1 681 ? -11.459 6.068 -21.801 1.00 46.59 681 THR A N 1
ATOM 5249 C CA . THR A 1 681 ? -10.325 5.135 -21.820 1.00 46.59 681 THR A CA 1
ATOM 5250 C C . THR A 1 681 ? -10.738 3.737 -22.267 1.00 46.59 681 THR A C 1
ATOM 5252 O O . THR A 1 681 ? -9.995 3.126 -23.022 1.00 46.59 681 THR A O 1
ATOM 5255 N N . GLN A 1 682 ? -11.920 3.243 -21.876 1.00 38.06 682 GLN A N 1
ATOM 5256 C CA . GLN A 1 682 ? -12.422 1.936 -22.332 1.00 38.06 682 GLN A CA 1
ATOM 5257 C C . GLN A 1 682 ? -12.587 1.868 -23.860 1.00 38.06 682 GLN A C 1
ATOM 5259 O O . GLN A 1 682 ? -12.080 0.945 -24.491 1.00 38.06 682 GLN A O 1
ATOM 5264 N N . LEU A 1 683 ? -13.239 2.875 -24.456 1.00 41.72 683 LEU A N 1
ATOM 5265 C CA . LEU A 1 683 ? -13.440 2.972 -25.909 1.00 41.72 683 LEU A CA 1
ATOM 5266 C C . LEU A 1 683 ? -12.110 3.141 -26.659 1.00 41.72 683 LEU A C 1
ATOM 5268 O O . LEU A 1 683 ? -11.877 2.503 -27.680 1.00 41.72 683 LEU A O 1
ATOM 5272 N N . MET A 1 684 ? -11.211 3.980 -26.139 1.00 45.09 684 MET A N 1
ATOM 5273 C CA . MET A 1 684 ? -9.895 4.184 -26.749 1.00 45.09 684 MET A CA 1
ATOM 5274 C C . MET A 1 684 ? -8.993 2.953 -26.609 1.00 45.09 684 MET A C 1
ATOM 5276 O O . MET A 1 684 ? -8.235 2.657 -27.524 1.00 45.09 684 MET A O 1
ATOM 5280 N N . ALA A 1 685 ? -9.083 2.193 -25.515 1.00 39.16 685 ALA A N 1
ATOM 5281 C CA . ALA A 1 685 ? -8.266 1.000 -25.314 1.00 39.16 685 ALA A CA 1
ATOM 5282 C C . ALA A 1 685 ? -8.542 -0.095 -26.357 1.00 39.16 685 ALA A C 1
ATOM 5284 O O . ALA A 1 685 ? -7.583 -0.715 -26.816 1.00 39.16 685 ALA A O 1
ATOM 5285 N N . SER A 1 686 ? -9.798 -0.314 -26.772 1.00 38.44 686 SER A N 1
ATOM 5286 C CA . SER A 1 686 ? -10.113 -1.308 -27.812 1.00 38.44 686 SER A CA 1
ATOM 5287 C C . SER A 1 686 ? -9.546 -0.924 -29.180 1.00 38.44 686 SER A C 1
ATOM 5289 O O . SER A 1 686 ? -8.927 -1.759 -29.840 1.00 38.44 686 SER A O 1
ATOM 5291 N N . ASP A 1 687 ? -9.687 0.342 -29.578 1.00 39.31 687 ASP A N 1
ATOM 5292 C CA . ASP A 1 687 ? -9.237 0.817 -30.892 1.00 39.31 687 ASP A CA 1
ATOM 5293 C C . ASP A 1 687 ? -7.709 1.004 -30.935 1.00 39.31 687 ASP A C 1
ATOM 5295 O O . ASP A 1 687 ? -7.037 0.549 -31.866 1.00 39.31 687 ASP A O 1
ATOM 5299 N N . SER A 1 688 ? -7.119 1.602 -29.894 1.00 42.59 688 SER A N 1
ATOM 5300 C CA . SER A 1 688 ? -5.672 1.825 -29.810 1.00 42.59 688 SER A CA 1
ATOM 5301 C C . SER A 1 688 ? -4.876 0.530 -29.630 1.00 42.59 688 SER A C 1
ATOM 5303 O O . SER A 1 688 ? -3.749 0.475 -30.112 1.00 42.59 688 SER A O 1
ATOM 5305 N N . LEU A 1 689 ? -5.413 -0.536 -29.012 1.00 39.16 689 LEU A N 1
ATOM 5306 C CA . LEU A 1 689 ? -4.721 -1.838 -28.981 1.00 39.16 689 LEU A CA 1
ATOM 5307 C C . LEU A 1 689 ? -4.627 -2.478 -30.371 1.00 39.16 689 LEU A C 1
ATOM 5309 O O . LEU A 1 689 ? -3.609 -3.099 -30.675 1.00 39.16 689 LEU A O 1
ATOM 5313 N N . ALA A 1 690 ? -5.635 -2.293 -31.229 1.00 40.19 690 ALA A N 1
ATOM 5314 C CA . ALA A 1 690 ? -5.567 -2.719 -32.624 1.00 40.19 690 ALA A CA 1
ATOM 5315 C C . ALA A 1 690 ? -4.582 -1.851 -33.431 1.00 40.19 690 ALA A C 1
ATOM 5317 O O . ALA A 1 690 ? -3.748 -2.387 -34.159 1.00 40.19 690 ALA A O 1
ATOM 5318 N N . ALA A 1 691 ? -4.616 -0.524 -33.255 1.00 41.19 691 ALA A N 1
ATOM 5319 C CA . ALA A 1 691 ? -3.733 0.410 -33.963 1.00 41.19 691 ALA A CA 1
ATOM 5320 C C . ALA A 1 691 ? -2.253 0.311 -33.540 1.00 41.19 691 ALA A C 1
ATOM 5322 O O . ALA A 1 691 ? -1.360 0.450 -34.372 1.00 41.19 691 ALA A O 1
ATOM 5323 N N . MET A 1 692 ? -1.979 0.027 -32.263 1.00 39.47 692 MET A N 1
ATOM 5324 C CA . MET A 1 692 ? -0.626 -0.185 -31.730 1.00 39.47 692 MET A CA 1
ATOM 5325 C C . MET A 1 692 ? -0.100 -1.598 -31.991 1.00 39.47 692 MET A C 1
ATOM 5327 O O . MET A 1 692 ? 1.090 -1.842 -31.789 1.00 39.47 692 MET A O 1
ATOM 5331 N N . ARG A 1 693 ? -0.938 -2.539 -32.449 1.00 39.25 693 ARG A N 1
ATOM 5332 C CA . ARG A 1 693 ? -0.522 -3.931 -32.659 1.00 39.25 693 ARG A CA 1
ATOM 5333 C C . ARG A 1 693 ? 0.695 -4.067 -33.591 1.00 39.25 693 ARG A C 1
ATOM 5335 O O . ARG A 1 693 ? 1.635 -4.735 -33.173 1.00 39.25 693 ARG A O 1
ATOM 5342 N N . PRO A 1 694 ? 0.788 -3.367 -34.743 1.00 40.06 694 PRO A N 1
ATOM 5343 C CA . PRO A 1 694 ? 1.986 -3.399 -35.586 1.00 40.06 694 PRO A CA 1
ATOM 5344 C C . PRO A 1 694 ? 3.230 -2.796 -34.917 1.00 40.06 694 PRO A C 1
ATOM 5346 O O . PRO A 1 694 ? 4.344 -3.198 -35.235 1.00 40.06 694 PRO A O 1
ATOM 5349 N N . VAL A 1 695 ? 3.066 -1.854 -33.980 1.00 38.41 695 VAL A N 1
ATOM 5350 C CA . VAL A 1 695 ? 4.181 -1.272 -33.212 1.00 38.41 695 VAL A CA 1
ATOM 5351 C C . VAL A 1 695 ? 4.685 -2.277 -32.177 1.00 38.41 695 VAL A C 1
ATOM 5353 O O . VAL A 1 695 ? 5.891 -2.487 -32.073 1.00 38.41 695 VAL A O 1
ATOM 5356 N N . PHE A 1 696 ? 3.783 -2.958 -31.464 1.00 37.53 696 PHE A N 1
ATOM 5357 C CA . PHE A 1 696 ? 4.147 -4.036 -30.542 1.00 37.53 696 PHE A CA 1
ATOM 5358 C C . PHE A 1 696 ? 4.734 -5.256 -31.261 1.00 37.53 696 PHE A C 1
ATOM 5360 O O . PHE A 1 696 ? 5.717 -5.805 -30.777 1.00 37.53 696 PHE A O 1
ATOM 5367 N N . ASP A 1 697 ? 4.202 -5.646 -32.422 1.00 38.88 697 ASP A N 1
ATOM 5368 C CA . ASP A 1 697 ? 4.739 -6.749 -33.226 1.00 38.88 697 ASP A CA 1
ATOM 5369 C C . ASP A 1 697 ? 6.109 -6.371 -33.846 1.00 38.88 697 ASP A C 1
ATOM 5371 O O . ASP A 1 697 ? 7.014 -7.204 -33.898 1.00 38.88 697 ASP A O 1
ATOM 5375 N N . CYS A 1 698 ? 6.320 -5.102 -34.230 1.00 34.78 698 CYS A N 1
ATOM 5376 C CA . CYS A 1 698 ? 7.625 -4.577 -34.659 1.00 34.78 698 CYS A CA 1
ATOM 5377 C C . CYS A 1 698 ? 8.655 -4.616 -33.517 1.00 34.78 698 CYS A C 1
ATOM 5379 O O . CYS A 1 698 ? 9.737 -5.181 -33.684 1.00 34.78 698 CYS A O 1
ATOM 5381 N N . ILE A 1 699 ? 8.293 -4.114 -32.331 1.00 36.78 699 ILE A N 1
ATOM 5382 C CA . ILE A 1 699 ? 9.115 -4.211 -31.116 1.00 36.78 699 ILE A CA 1
ATOM 5383 C C . ILE A 1 699 ? 9.425 -5.685 -30.809 1.00 36.78 699 ILE A C 1
ATOM 5385 O O . ILE A 1 699 ? 10.590 -6.042 -30.659 1.00 36.78 699 ILE A O 1
ATOM 5389 N N . ALA A 1 700 ? 8.424 -6.567 -30.797 1.00 33.38 700 ALA A N 1
ATOM 5390 C CA . ALA A 1 700 ? 8.612 -7.994 -30.548 1.00 33.38 700 ALA A CA 1
ATOM 5391 C C . ALA A 1 700 ? 9.555 -8.655 -31.570 1.00 33.38 700 ALA A C 1
ATOM 5393 O O . ALA A 1 700 ? 10.397 -9.459 -31.177 1.00 33.38 700 ALA A O 1
ATOM 5394 N N . SER A 1 701 ? 9.485 -8.281 -32.853 1.00 36.25 701 SER A N 1
ATOM 5395 C CA . SER A 1 701 ? 10.406 -8.785 -33.882 1.00 36.25 701 SER A CA 1
ATOM 5396 C C . SER A 1 701 ? 11.854 -8.315 -33.676 1.00 36.25 701 SER A C 1
ATOM 5398 O O . SER A 1 701 ? 12.782 -9.102 -33.855 1.00 36.25 701 SER A O 1
ATOM 5400 N N . GLN A 1 702 ? 12.058 -7.075 -33.214 1.00 37.06 702 GLN A N 1
ATOM 5401 C CA . GLN A 1 702 ? 13.387 -6.546 -32.888 1.00 37.06 702 GLN A CA 1
ATOM 5402 C C . GLN A 1 702 ? 13.962 -7.186 -31.614 1.00 37.06 702 GLN A C 1
ATOM 5404 O O . GLN A 1 702 ? 15.153 -7.481 -31.565 1.00 37.06 702 GLN A O 1
ATOM 5409 N N . TYR A 1 703 ? 13.131 -7.465 -30.605 1.00 33.84 703 TYR A N 1
ATOM 5410 C CA . TYR A 1 703 ? 13.563 -8.169 -29.392 1.00 33.84 703 TYR A CA 1
ATOM 5411 C C . TYR A 1 703 ? 13.777 -9.676 -29.607 1.00 33.84 703 TYR A C 1
ATOM 5413 O O . TYR A 1 703 ? 14.670 -10.246 -28.983 1.00 33.84 703 TYR A O 1
ATOM 5421 N N . ALA A 1 704 ? 13.049 -10.325 -30.523 1.00 29.56 704 ALA A N 1
ATOM 5422 C CA . ALA A 1 704 ? 13.280 -11.730 -30.872 1.00 29.56 704 ALA A CA 1
ATOM 5423 C C . ALA A 1 704 ? 14.708 -11.970 -31.401 1.00 29.56 704 ALA A C 1
ATOM 5425 O O . ALA A 1 704 ? 15.349 -12.947 -31.016 1.00 29.56 704 ALA A O 1
ATOM 5426 N N . ALA A 1 705 ? 15.242 -11.033 -32.194 1.00 29.95 705 ALA A N 1
ATOM 5427 C CA . ALA A 1 705 ? 16.614 -11.079 -32.709 1.00 29.95 705 ALA A CA 1
ATOM 5428 C C . ALA A 1 705 ? 17.708 -10.950 -31.624 1.00 29.95 705 ALA A C 1
ATOM 5430 O O . ALA A 1 705 ? 18.870 -11.245 -31.891 1.00 29.95 705 ALA A O 1
ATOM 5431 N N . ILE A 1 706 ? 17.358 -10.526 -30.404 1.00 30.97 706 ILE A N 1
ATOM 5432 C CA . ILE A 1 706 ? 18.296 -10.340 -29.281 1.00 30.97 706 ILE A CA 1
ATOM 5433 C C . ILE A 1 706 ? 18.403 -11.611 -28.411 1.00 30.97 706 ILE A C 1
ATOM 5435 O O . ILE A 1 706 ? 19.352 -11.753 -27.642 1.00 30.97 706 ILE A O 1
ATOM 5439 N N . ILE A 1 707 ? 17.451 -12.547 -28.523 1.00 26.56 707 ILE A N 1
ATOM 5440 C CA . ILE A 1 707 ? 17.263 -13.650 -27.559 1.00 26.56 707 ILE A CA 1
ATOM 5441 C C . ILE A 1 707 ? 17.760 -15.015 -28.090 1.00 26.56 707 ILE A C 1
ATOM 5443 O O . ILE A 1 707 ? 17.949 -15.945 -27.308 1.00 26.56 707 ILE A O 1
ATOM 5447 N N . THR A 1 708 ? 18.048 -15.159 -29.390 1.00 23.72 708 THR A N 1
ATOM 5448 C CA . THR A 1 708 ? 18.557 -16.414 -29.985 1.00 23.72 708 THR A CA 1
ATOM 5449 C C . THR A 1 708 ? 20.091 -16.448 -30.121 1.00 23.72 708 THR A C 1
ATOM 5451 O O . THR A 1 708 ? 20.631 -15.779 -31.005 1.00 23.72 708 THR A O 1
ATOM 5454 N N . PRO A 1 709 ? 20.823 -17.262 -29.331 1.00 31.42 709 PRO A N 1
ATOM 5455 C CA . PRO A 1 709 ? 22.274 -17.408 -29.457 1.00 31.42 709 PRO A CA 1
ATOM 5456 C C . PRO A 1 709 ? 22.654 -18.367 -30.604 1.00 31.42 709 PRO A C 1
ATOM 5458 O O . PRO A 1 709 ? 23.028 -19.517 -30.372 1.00 31.42 709 PRO A O 1
ATOM 5461 N N . SER A 1 710 ? 22.568 -17.900 -31.853 1.00 26.09 710 SER A N 1
ATOM 5462 C CA . SER A 1 710 ? 22.965 -18.679 -33.038 1.00 26.09 710 SER A CA 1
ATOM 5463 C C . SER A 1 710 ? 23.576 -17.818 -34.153 1.00 26.09 710 SER A C 1
ATOM 5465 O O . SER A 1 710 ? 22.869 -17.217 -34.955 1.00 26.09 710 SER A O 1
ATOM 5467 N N . VAL A 1 711 ? 24.907 -17.825 -34.213 1.00 29.67 711 VAL A N 1
ATOM 5468 C CA . VAL A 1 711 ? 25.752 -17.461 -35.372 1.00 29.67 711 VAL A CA 1
ATOM 5469 C C . VAL A 1 711 ? 25.783 -18.719 -36.279 1.00 29.67 711 VAL A C 1
ATOM 5471 O O . VAL A 1 711 ? 25.866 -19.806 -35.693 1.00 29.67 711 VAL A O 1
ATOM 5474 N N . PRO A 1 712 ? 25.690 -18.659 -37.635 1.00 37.97 712 PRO A N 1
ATOM 5475 C CA . PRO A 1 712 ? 26.497 -17.765 -38.478 1.00 37.97 712 PRO A CA 1
ATOM 5476 C C . PRO A 1 712 ? 25.862 -17.197 -39.778 1.00 37.97 712 PRO A C 1
ATOM 5478 O O . PRO A 1 712 ? 24.752 -17.543 -40.165 1.00 37.97 712 PRO A O 1
ATOM 5481 N N . ASP A 1 713 ? 26.660 -16.360 -40.453 1.00 29.70 713 ASP A N 1
ATOM 5482 C CA . ASP A 1 713 ? 26.769 -16.161 -41.911 1.00 29.70 713 ASP A CA 1
ATOM 5483 C C . ASP A 1 713 ? 25.497 -15.961 -42.764 1.00 29.70 713 ASP A C 1
ATOM 5485 O O . ASP A 1 713 ? 25.085 -16.850 -43.502 1.00 29.70 713 ASP A O 1
ATOM 5489 N N . GLU A 1 714 ? 24.972 -14.730 -42.788 1.00 27.22 714 GLU A N 1
ATOM 5490 C CA . GLU A 1 714 ? 24.947 -13.870 -43.995 1.00 27.22 714 GLU A CA 1
ATOM 5491 C C . GLU A 1 714 ? 24.477 -12.447 -43.616 1.00 27.22 714 GLU A C 1
ATOM 5493 O O . GLU A 1 714 ? 23.694 -12.274 -42.684 1.00 27.22 714 GLU A O 1
ATOM 5498 N N . ALA A 1 715 ? 24.988 -11.407 -44.287 1.00 30.91 715 ALA A N 1
ATOM 5499 C CA . ALA A 1 715 ? 24.726 -10.011 -43.914 1.00 30.91 715 ALA A CA 1
ATOM 5500 C C . ALA A 1 715 ? 23.459 -9.446 -44.597 1.00 30.91 715 ALA A C 1
ATOM 5502 O O . ALA A 1 715 ? 23.425 -9.375 -45.828 1.00 30.91 715 ALA A O 1
ATOM 5503 N N . PRO A 1 716 ? 22.438 -8.981 -43.847 1.00 31.44 716 PRO A N 1
ATOM 5504 C CA . PRO A 1 716 ? 21.342 -8.190 -44.404 1.00 31.44 716 PRO A CA 1
ATOM 5505 C C . PRO A 1 716 ? 21.829 -6.781 -44.775 1.00 31.44 716 PRO A C 1
ATOM 5507 O O . PRO A 1 716 ? 22.647 -6.200 -44.064 1.00 31.44 716 PRO A O 1
ATOM 5510 N N . ASN A 1 717 ? 21.320 -6.223 -45.877 1.00 28.42 717 ASN A N 1
ATOM 5511 C CA . ASN A 1 717 ? 21.763 -4.921 -46.392 1.00 28.42 717 ASN A CA 1
ATOM 5512 C C . ASN A 1 717 ? 21.446 -3.743 -45.450 1.00 28.42 717 ASN A C 1
ATOM 5514 O O . ASN A 1 717 ? 20.433 -3.736 -44.750 1.00 28.42 717 ASN A O 1
ATOM 5518 N N . GLU A 1 718 ? 22.283 -2.706 -45.523 1.00 32.75 718 GLU A N 1
ATOM 5519 C CA . GLU A 1 718 ? 22.135 -1.438 -44.802 1.00 32.75 718 GLU A CA 1
ATOM 5520 C C . GLU A 1 718 ? 20.952 -0.594 -45.319 1.00 32.75 718 GLU A C 1
ATOM 5522 O O . GLU A 1 718 ? 21.136 0.341 -46.091 1.00 32.75 718 GLU A O 1
ATOM 5527 N N . GLU A 1 719 ? 19.727 -0.870 -44.867 1.00 30.77 719 GLU A N 1
ATOM 5528 C CA . GLU A 1 719 ? 18.618 0.090 -44.965 1.00 30.77 719 GLU A CA 1
ATOM 5529 C C . GLU A 1 719 ? 17.562 -0.169 -43.869 1.00 30.77 719 GLU A C 1
ATOM 5531 O O . GLU A 1 719 ? 17.149 -1.305 -43.649 1.00 30.77 719 GLU A O 1
ATOM 5536 N N . ASN A 1 720 ? 17.082 0.899 -43.212 1.00 28.11 720 ASN A N 1
ATOM 5537 C CA . ASN A 1 720 ? 16.076 0.906 -42.122 1.00 28.11 720 ASN A CA 1
ATOM 5538 C C . ASN A 1 720 ? 16.533 0.528 -40.688 1.00 28.11 720 ASN A C 1
ATOM 5540 O O . ASN A 1 720 ? 15.822 -0.188 -39.983 1.00 28.11 720 ASN A O 1
ATOM 5544 N N . LEU A 1 721 ? 17.629 1.110 -40.176 1.00 22.17 721 LEU A N 1
ATOM 5545 C CA . LEU A 1 721 ? 17.901 1.140 -38.723 1.00 22.17 721 LEU A CA 1
ATOM 5546 C C . LEU A 1 721 ? 17.433 2.464 -38.080 1.00 22.17 721 LEU A C 1
ATOM 5548 O O . LEU A 1 721 ? 18.225 3.365 -37.803 1.00 22.17 721 LEU A O 1
ATOM 5552 N N . CYS A 1 722 ? 16.125 2.598 -37.840 1.00 21.36 722 CYS A N 1
ATOM 5553 C CA . CYS A 1 722 ? 15.547 3.793 -37.213 1.00 21.36 722 CYS A CA 1
ATOM 5554 C C . CYS A 1 722 ? 15.620 3.728 -35.674 1.00 21.36 722 CYS A C 1
ATOM 5556 O O . CYS A 1 722 ? 14.674 3.304 -35.008 1.00 21.36 722 CYS A O 1
ATOM 5558 N N . ILE A 1 723 ? 16.745 4.161 -35.097 1.00 22.11 723 ILE A N 1
ATOM 5559 C CA . ILE A 1 723 ? 16.943 4.210 -33.638 1.00 22.11 723 ILE A CA 1
ATOM 5560 C C . ILE A 1 723 ? 16.042 5.289 -33.014 1.00 22.11 723 ILE A C 1
ATOM 5562 O O . ILE A 1 723 ? 16.252 6.486 -33.212 1.00 22.11 723 ILE A O 1
ATOM 5566 N N . VAL A 1 724 ? 15.063 4.872 -32.205 1.00 21.95 724 VAL A N 1
ATOM 5567 C CA . VAL A 1 724 ? 14.204 5.785 -31.432 1.00 21.95 724 VAL A CA 1
ATOM 5568 C C . VAL A 1 724 ? 14.975 6.311 -30.217 1.00 21.95 724 VAL A C 1
ATOM 5570 O O . VAL A 1 724 ? 14.966 5.714 -29.139 1.00 21.95 724 VAL A O 1
ATOM 5573 N N . VAL A 1 725 ? 15.652 7.447 -30.394 1.00 21.56 725 VAL A N 1
ATOM 5574 C CA . VAL A 1 725 ? 16.380 8.143 -29.322 1.00 21.56 725 VAL A CA 1
ATOM 5575 C C . VAL A 1 725 ? 15.401 8.565 -28.219 1.00 21.56 725 VAL A C 1
ATOM 5577 O O . VAL A 1 725 ? 14.501 9.378 -28.440 1.00 21.56 725 VAL A O 1
ATOM 5580 N N . ARG A 1 726 ? 15.566 8.009 -27.009 1.00 23.44 726 ARG A N 1
ATOM 5581 C CA . ARG A 1 726 ? 14.774 8.409 -25.832 1.00 23.44 726 ARG A CA 1
ATOM 5582 C C . ARG A 1 726 ? 15.149 9.829 -25.392 1.00 23.44 726 ARG A C 1
ATOM 5584 O O . ARG A 1 726 ? 16.267 10.297 -25.578 1.00 23.44 726 ARG A O 1
ATOM 5591 N N . ASN A 1 727 ? 14.168 10.534 -24.834 1.00 27.14 727 ASN A N 1
ATOM 5592 C CA . ASN A 1 727 ? 14.211 11.987 -24.689 1.00 27.14 727 ASN A CA 1
ATOM 5593 C C . ASN A 1 727 ? 15.041 12.434 -23.464 1.00 27.14 727 ASN A C 1
ATOM 5595 O O . ASN A 1 727 ? 14.499 12.640 -22.375 1.00 27.14 727 ASN A O 1
ATOM 5599 N N . SER A 1 728 ? 16.355 12.569 -23.652 1.00 24.55 728 SER A N 1
ATOM 5600 C CA . SER A 1 728 ? 17.320 13.069 -22.662 1.00 24.55 728 SER A CA 1
ATOM 5601 C C . SER A 1 728 ? 18.410 13.908 -23.343 1.00 24.55 728 SER A C 1
ATOM 5603 O O . SER A 1 728 ? 19.442 13.389 -23.761 1.00 24.55 728 SER A O 1
ATOM 5605 N N . PHE A 1 729 ? 18.178 15.218 -23.472 1.00 25.95 729 PHE A N 1
ATOM 5606 C CA . PHE A 1 729 ? 19.154 16.136 -24.066 1.00 25.95 729 PHE A CA 1
ATOM 5607 C C . PHE A 1 729 ? 20.316 16.432 -23.107 1.00 25.95 729 PHE A C 1
ATOM 5609 O O . PHE A 1 729 ? 20.200 17.253 -22.196 1.00 25.95 729 PHE A O 1
ATOM 5616 N N . LEU A 1 730 ? 21.460 15.803 -23.374 1.00 27.48 730 LEU A N 1
ATOM 5617 C CA . LEU A 1 730 ? 22.763 16.255 -22.898 1.00 27.48 730 LEU A CA 1
ATOM 5618 C C . LEU A 1 730 ? 23.129 17.572 -23.601 1.00 27.48 730 LEU A C 1
ATOM 5620 O O . LEU A 1 730 ? 23.374 17.601 -24.804 1.00 27.48 730 LEU A O 1
ATOM 5624 N N . LEU A 1 731 ? 23.206 18.661 -22.836 1.00 30.20 731 LEU A N 1
ATOM 5625 C CA . LEU A 1 731 ? 23.805 19.933 -23.257 1.00 30.20 731 LEU A CA 1
ATOM 5626 C C . LEU A 1 731 ? 24.919 20.327 -22.278 1.00 30.20 731 LEU A C 1
ATOM 5628 O O . LEU A 1 731 ? 24.918 21.419 -21.727 1.00 30.20 731 LEU A O 1
ATOM 5632 N N . GLY A 1 732 ? 25.854 19.398 -22.048 1.00 29.42 732 GLY A N 1
ATOM 5633 C CA . GLY A 1 732 ? 26.998 19.566 -21.143 1.00 29.42 732 GLY A CA 1
ATOM 5634 C C . GLY A 1 732 ? 28.016 20.615 -21.626 1.00 29.42 732 GLY A C 1
ATOM 5635 O O . GLY A 1 732 ? 28.149 21.653 -20.986 1.00 29.42 732 GLY A O 1
ATOM 5636 N N . PRO A 1 733 ? 28.733 20.386 -22.748 1.00 27.80 733 PRO A N 1
ATOM 5637 C CA . PRO A 1 733 ? 29.947 21.159 -23.068 1.00 27.80 733 PRO A CA 1
ATOM 5638 C C . PRO A 1 733 ? 29.758 22.346 -24.034 1.00 27.80 733 PRO A C 1
ATOM 5640 O O . PRO A 1 733 ? 30.740 22.900 -24.518 1.00 27.80 733 PRO A O 1
ATOM 5643 N N . VAL A 1 734 ? 28.523 22.703 -24.403 1.00 30.80 734 VAL A N 1
ATOM 5644 C CA . VAL A 1 734 ? 28.263 23.568 -25.580 1.00 30.80 734 VAL A CA 1
ATOM 5645 C C . VAL A 1 734 ? 28.317 25.074 -25.273 1.00 30.80 734 VAL A C 1
ATOM 5647 O O . VAL A 1 734 ? 28.512 25.876 -26.183 1.00 30.80 734 VAL A O 1
ATOM 5650 N N . LEU A 1 735 ? 28.130 25.483 -24.013 1.00 30.67 735 LEU A N 1
ATOM 5651 C CA . LEU A 1 735 ? 27.772 26.872 -23.680 1.00 30.67 735 LEU A CA 1
ATOM 5652 C C . LEU A 1 735 ? 28.911 27.760 -23.157 1.00 30.67 735 LEU A C 1
ATOM 5654 O O . LEU A 1 735 ? 28.799 28.981 -23.268 1.00 30.67 735 LEU A O 1
ATOM 5658 N N . ASP A 1 736 ? 30.032 27.192 -22.708 1.00 27.89 736 ASP A N 1
ATOM 5659 C CA . ASP A 1 736 ? 31.204 27.983 -22.285 1.00 27.89 736 ASP A CA 1
ATOM 5660 C C . ASP A 1 736 ? 31.851 28.754 -23.457 1.00 27.89 736 ASP A C 1
ATOM 5662 O O . ASP A 1 736 ? 32.523 29.762 -23.252 1.00 27.89 736 ASP A O 1
ATOM 5666 N N . ALA A 1 737 ? 31.577 28.351 -24.704 1.00 31.14 737 ALA A N 1
ATOM 5667 C CA . ALA A 1 737 ? 32.018 29.051 -25.913 1.00 31.14 737 ALA A CA 1
ATOM 5668 C C . ALA A 1 737 ? 31.261 30.368 -26.206 1.00 31.14 737 ALA A C 1
ATOM 5670 O O . ALA A 1 737 ? 31.654 31.101 -27.114 1.00 31.14 737 ALA A O 1
ATOM 5671 N N . PHE A 1 738 ? 30.176 30.679 -25.483 1.00 33.94 738 PHE A N 1
ATOM 5672 C CA . PHE A 1 738 ? 29.254 31.774 -25.830 1.00 33.94 738 PHE A CA 1
ATOM 5673 C C . PHE A 1 738 ? 29.232 32.959 -24.851 1.00 33.94 738 PHE A C 1
ATOM 5675 O O . PHE A 1 738 ? 28.456 33.893 -25.059 1.00 33.94 738 PHE A O 1
ATOM 5682 N N . VAL A 1 739 ? 30.074 32.969 -23.807 1.00 31.03 739 VAL A N 1
ATOM 5683 C CA . VAL A 1 739 ? 30.061 34.023 -22.769 1.00 31.03 739 VAL A CA 1
ATOM 5684 C C . VAL A 1 739 ? 31.459 34.581 -22.456 1.00 31.03 739 VAL A C 1
ATOM 5686 O O . VAL A 1 739 ? 31.820 34.717 -21.296 1.00 31.03 739 VAL A O 1
ATOM 5689 N N . HIS A 1 740 ? 32.242 34.956 -23.476 1.00 25.95 740 HIS A N 1
ATOM 5690 C CA . HIS A 1 740 ? 33.350 35.917 -23.309 1.00 25.95 740 HIS A CA 1
ATOM 5691 C C . HIS A 1 740 ? 33.742 36.617 -24.628 1.00 25.95 740 HIS A C 1
ATOM 5693 O O . HIS A 1 740 ? 34.415 36.025 -25.471 1.00 25.95 740 HIS A O 1
ATOM 5699 N N . PRO A 1 741 ? 33.389 37.902 -24.816 1.00 31.59 741 PRO A N 1
ATOM 5700 C CA . PRO A 1 741 ? 34.186 38.817 -25.621 1.00 31.59 741 PRO A CA 1
ATOM 5701 C C . PRO A 1 741 ? 35.332 39.370 -24.753 1.00 31.59 741 PRO A C 1
ATOM 5703 O O . PRO A 1 741 ? 35.056 40.051 -23.770 1.00 31.59 741 PRO A O 1
ATOM 5706 N N . GLU A 1 742 ? 36.587 39.086 -25.127 1.00 29.06 742 GLU A N 1
ATOM 5707 C CA . GLU A 1 742 ? 37.829 39.497 -24.426 1.00 29.06 742 GLU A CA 1
ATOM 5708 C C . GLU A 1 742 ? 37.912 38.943 -22.976 1.00 29.06 742 GLU A C 1
ATOM 5710 O O . GLU A 1 742 ? 37.312 39.469 -22.040 1.00 29.06 742 GLU A O 1
ATOM 5715 N N . VAL A 1 743 ? 38.584 37.813 -22.727 1.00 29.47 743 VAL A N 1
ATOM 5716 C CA . VAL A 1 743 ? 40.053 37.625 -22.686 1.00 29.47 743 VAL A CA 1
ATOM 5717 C C . VAL A 1 743 ? 40.375 36.129 -22.703 1.00 29.47 743 VAL A C 1
ATOM 5719 O O . VAL A 1 743 ? 39.675 35.392 -21.975 1.00 29.47 743 VAL A O 1
#

Secondary structure (DSSP, 8-state):
--SSSTTGGG---GGGS-HHHHHHHHHHTSS-HHHHHHHHHHHHHTTHHHH--EEE--HHHHHHHHHHHHTS-GGG--TTTT-EEEEETTB------BTTB--------TTSGGGTT---SS--HHHHHHHHTT-EEEEEEP-SGGGT-SS--S---SS-TTB---SSSHHHHHHHHTTS-SEEEEEESSSTTHHHHHHTT-EEEEPSTTSS--TTBPPS-TTT-EEEEEESSHHHHHHHHHHTT------SSS----STT-EEEEE--TTGGG--HHHHHHHHHHHHHHHHTT-EEEEEPPPGGGSSHHHHHHHHHHHHHHHHSHHHHHHHGGGS-HHHHHHHHTTT---HHHHHHHHHHHHHHHHHH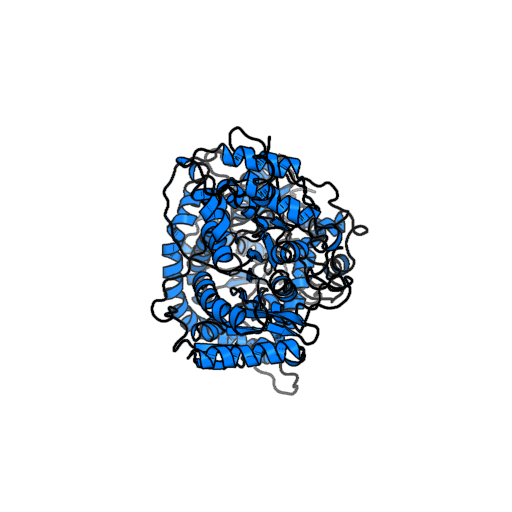HHHHTTSSEEEEESSSSSPPBSSS-----HHHHHHHSTTTT---EEEEEEEE-TTS-EEEEEEE--TT-HHHHHHHHHHHHHHHHHHSS---S----------------------SS-TTS---STTHHHHHHHHTTS-SEEEEEESTTTTHHHHHHHT-EEE-PSTTSS--TTS--S-TTT-EEEEEESSHHHHHHHHHHTT------SSS----STT-EEEEEE-TTGGGS-HHHHHHHHHHHHHHHHTT-EEEEEEPPGGGTTHHHHHHHHHHHHHHHHHHHHHHHHGGGS-HHHHHHHHSHHHHHHHHHHHHHHHHHHTHHHHHHHHHHHHHHH-------PPPS--------S----SSSSGGGS-S--

Organism: Fusarium oxysporum f. sp. cubense (strain race 1) (NCBI:txid1229664)

Foldseek 3Di:
DPPPPVVVVVLPQLLLDALLRVLVCCLVVVDALLSSLVSLVVLCVVPCVLFVFAPDFDSVLLNVLRVVLRPDPSVQQASSASAEEEEELQFAWAFDPPDPDTRDIDARQQPFPVRVVHHDPDGFLLVLLCVLSNYRHGHYTAFPRLQPDFFFDCGAQRVDSQFALFARSRSQLRCCLSSSHQKYKDKFQQQHFLLSCQQSQFKKKFAQALLADCARGQDQANQFITIIMTGRALSSRVSSCVSRVQDFDDDVPLFDPALAAFEEEAECAPCNVLADPQQVVLSVVLQVLSVVVHHHYYYDDDPCLLVCLLVLLVLRSLQLLLQSCPVVCVVPVPGDDPSSVCSVVVVVPDAPVSNVVSLVSQVVVAVVVLVVQSSGLWYKWFSARHHGDGHRRGSHDRSRRRCARGVRHYSWMKMWAWQAADPVGGITTMITTHHHSCRVSSSVSSNNSNVSRCVPRPPPSPDDDDDDDDDDDYDADDDDDDAAPVDRVHQLAADQSVQLRCCLVVVDQKGKDKDAPCRFVSSCVSSVWDKDFDDQSLHDCRVPLDQARRGITMIMIGRDVVRRVVVCVVSVPDHDPDPPPDDPDLAAAEAEAEQALCNVVDDPVRVVVSVVVQVVSVVRHHHYYYDYDPCLCNCVVVVSVLSSLQSLLNSCVSVCSSHNNYDHPVSVCSNVCNSVSVVVCVVCVVVSCVVCVVVVVVVVVVVVVVPDPDDDDDDDDPDDPDDPDDDDDDPRPPPVVPPDDDD